Protein AF-A0A954K5W9-F1 (afdb_monomer)

pLDDT: mean 75.28, std 20.81, range [26.72, 97.62]

Secondary structure (DSSP, 8-state):
--------SS---S-HHHHHHHHHHHTT-EEEEEEETTTEEEEEEE--------------S--TTTT-EEEEE-S-HHHHHHHHHHHHHTT-EEEEESSHHHHHHHHHHHHHTT---SEEEEES--SSS-HHHHHHHTTT-SSEEEEEE-SS--PPPHHHHHHHT--EEEESS--HHHHHHHHHHHHS---S-TT--SSS--------------EEEEE-S-HHHHHHHHHHHHHTT-EEEEESSHHHHHHHHHHS--SEEEEES--SSS-HHHHHHHHHHHHHTT-SSSPPPEEEEES--STTHHHHHHHTT-SEEEESSPPHHHHHHHHHHHHHHHHHHHHHTT--S-------PPPPPPSS-HHHHHHHTTT-HHHHHTTT-

Structure (mmCIF, N/CA/C/O backbone):
data_AF-A0A954K5W9-F1
#
_entry.id   AF-A0A954K5W9-F1
#
loop_
_atom_site.group_PDB
_atom_site.id
_atom_site.type_symbol
_atom_site.label_atom_id
_atom_site.label_alt_id
_atom_site.label_comp_id
_atom_site.label_asym_id
_atom_site.label_entity_id
_atom_site.label_seq_id
_atom_site.pdbx_PDB_ins_code
_atom_site.Cartn_x
_atom_site.Cartn_y
_atom_site.Cartn_z
_atom_site.occupancy
_atom_site.B_iso_or_equiv
_atom_site.auth_seq_id
_atom_site.auth_comp_id
_atom_site.auth_asym_id
_atom_site.auth_atom_id
_atom_site.pdbx_PDB_model_num
ATOM 1 N N . GLN A 1 1 ? -11.484 30.711 -14.042 1.00 49.06 1 GLN A N 1
ATOM 2 C CA . GLN A 1 1 ? -10.069 31.020 -14.328 1.00 49.06 1 GLN A CA 1
ATOM 3 C C . GLN A 1 1 ? -9.985 32.459 -14.822 1.00 49.06 1 GLN A C 1
ATOM 5 O O . GLN A 1 1 ? -10.027 32.711 -16.013 1.00 49.06 1 GLN A O 1
ATOM 10 N N . VAL A 1 2 ? -9.985 33.408 -13.886 1.00 33.69 2 VAL A N 1
ATOM 11 C CA . VAL A 1 2 ? -9.772 34.838 -14.147 1.00 33.69 2 VAL A CA 1
ATOM 12 C C . VAL A 1 2 ? -8.952 35.342 -12.969 1.00 33.69 2 VAL A C 1
ATOM 14 O O . VAL A 1 2 ? -9.517 35.719 -11.952 1.00 33.69 2 VAL A O 1
ATOM 17 N N . ASP A 1 3 ? -7.637 35.179 -13.062 1.00 34.56 3 ASP A N 1
ATOM 18 C CA . ASP A 1 3 ? -6.656 36.188 -12.662 1.00 34.56 3 ASP A CA 1
ATOM 19 C C . ASP A 1 3 ? -5.269 35.716 -13.131 1.00 34.56 3 ASP A C 1
ATOM 21 O O . ASP A 1 3 ? -4.859 34.589 -12.851 1.00 34.56 3 ASP A O 1
ATOM 25 N N . ALA A 1 4 ? -4.579 36.558 -13.896 1.00 38.09 4 ALA A N 1
ATOM 26 C CA . ALA A 1 4 ? -3.251 36.303 -14.454 1.00 38.09 4 ALA A CA 1
ATOM 27 C C . ALA A 1 4 ? -2.161 36.932 -13.570 1.00 38.09 4 ALA A C 1
ATOM 29 O O . ALA A 1 4 ? -1.162 37.451 -14.066 1.00 38.09 4 ALA A O 1
ATOM 30 N N . SER A 1 5 ? -2.363 36.923 -12.250 1.00 35.38 5 SER A N 1
ATOM 31 C CA . SER A 1 5 ? -1.393 37.437 -11.291 1.00 35.38 5 SER A CA 1
ATOM 32 C C . SER A 1 5 ? -0.454 36.309 -10.844 1.00 35.38 5 SER A C 1
ATOM 34 O O . SER A 1 5 ? -0.789 35.389 -10.098 1.00 35.38 5 SER A O 1
ATOM 36 N N . THR A 1 6 ? 0.766 36.372 -11.367 1.00 35.94 6 THR A N 1
ATOM 37 C CA . THR A 1 6 ? 1.908 35.491 -11.104 1.00 35.94 6 THR A CA 1
ATOM 38 C C . THR A 1 6 ? 2.347 35.539 -9.634 1.00 35.94 6 THR A C 1
ATOM 40 O O . THR A 1 6 ? 3.316 36.211 -9.289 1.00 35.94 6 THR A O 1
ATOM 43 N N . THR A 1 7 ? 1.644 34.826 -8.752 1.00 32.25 7 THR A N 1
ATOM 44 C CA . THR A 1 7 ? 1.985 34.709 -7.318 1.00 32.25 7 THR A CA 1
ATOM 45 C C . THR A 1 7 ? 2.027 33.255 -6.831 1.00 32.25 7 THR A C 1
ATOM 47 O O . THR A 1 7 ? 1.476 32.913 -5.788 1.00 32.25 7 THR A O 1
ATOM 50 N N . ARG A 1 8 ? 2.706 32.355 -7.561 1.00 43.06 8 ARG A N 1
ATOM 51 C CA . ARG A 1 8 ? 3.013 31.000 -7.058 1.00 43.06 8 ARG A CA 1
ATOM 52 C C . ARG A 1 8 ? 4.470 30.616 -7.301 1.00 43.06 8 ARG A C 1
ATOM 54 O O . ARG A 1 8 ? 4.958 30.711 -8.419 1.00 43.06 8 ARG A O 1
ATOM 61 N N . HIS A 1 9 ? 5.124 30.129 -6.245 1.00 36.75 9 HIS A N 1
ATOM 62 C CA . HIS A 1 9 ? 6.523 29.678 -6.227 1.00 36.75 9 HIS A CA 1
ATOM 63 C C . HIS A 1 9 ? 6.799 28.384 -7.022 1.00 36.75 9 HIS A C 1
ATOM 65 O O . HIS A 1 9 ? 7.957 28.034 -7.210 1.00 36.75 9 HIS A O 1
ATOM 71 N N . TYR A 1 10 ? 5.763 27.723 -7.547 1.00 41.88 10 TYR A N 1
ATOM 72 C CA . TYR A 1 10 ? 5.862 26.641 -8.530 1.00 41.88 10 TYR A CA 1
ATOM 73 C C . TYR A 1 10 ? 4.812 26.897 -9.617 1.00 41.88 10 TYR A C 1
ATOM 75 O O . TYR A 1 10 ? 3.623 26.620 -9.442 1.00 41.88 10 TYR A O 1
ATOM 83 N N . GLY A 1 11 ? 5.229 27.532 -10.712 1.00 41.12 11 GLY A N 1
ATOM 84 C CA . GLY A 1 11 ? 4.366 27.845 -11.848 1.00 41.12 11 GLY A CA 1
ATOM 85 C C . GLY A 1 11 ? 4.037 26.587 -12.645 1.00 41.12 11 GLY A C 1
ATOM 86 O O . GLY A 1 11 ? 4.776 26.218 -13.550 1.00 41.12 11 GLY A O 1
ATOM 87 N N . GLY A 1 12 ? 2.935 25.916 -12.310 1.00 53.12 12 GLY A N 1
ATOM 88 C CA . GLY A 1 12 ? 2.374 24.873 -13.167 1.00 53.12 12 GLY A CA 1
ATOM 89 C C . GLY A 1 12 ? 1.914 25.474 -14.497 1.00 53.12 12 GLY A C 1
ATOM 90 O O . GLY A 1 12 ? 1.385 26.582 -14.529 1.00 53.12 12 GLY A O 1
ATOM 91 N N . THR A 1 13 ? 2.070 24.736 -15.594 1.00 60.59 13 THR A N 1
ATOM 92 C CA . THR A 1 13 ? 1.753 25.178 -16.968 1.00 60.59 13 THR A CA 1
ATOM 93 C C . THR A 1 13 ? 0.277 25.527 -17.202 1.00 60.59 13 THR A C 1
ATOM 95 O O . THR A 1 13 ? -0.091 25.944 -18.294 1.00 60.59 13 THR A O 1
ATOM 98 N N . GLY A 1 14 ? -0.601 25.324 -16.211 1.00 62.50 14 GLY A N 1
ATOM 99 C CA . GLY A 1 14 ? -2.048 25.511 -16.346 1.00 62.50 14 GLY A CA 1
ATOM 100 C C . GLY A 1 14 ? -2.715 24.496 -17.281 1.00 62.50 14 GLY A C 1
ATOM 101 O O . GLY A 1 14 ? -3.927 24.542 -17.458 1.00 62.50 14 GLY A O 1
ATOM 102 N N . LEU A 1 15 ? -1.944 23.559 -17.845 1.00 74.06 15 LEU A N 1
ATOM 103 C CA . LEU A 1 15 ? -2.415 22.594 -18.835 1.00 74.06 15 LEU A CA 1
ATOM 104 C C . LEU A 1 15 ? -3.174 21.417 -18.217 1.00 74.06 15 LEU A C 1
ATOM 106 O O . LEU A 1 15 ? -3.891 20.736 -18.934 1.00 74.06 15 LEU A O 1
ATOM 110 N N . GLY A 1 16 ? -3.057 21.169 -16.908 1.00 77.50 16 GLY A N 1
ATOM 111 C CA . GLY A 1 16 ? -3.627 19.973 -16.271 1.00 77.50 16 GLY A CA 1
ATOM 112 C C . GLY A 1 16 ? -5.137 19.810 -16.479 1.00 77.50 16 GLY A C 1
ATOM 113 O O . GLY A 1 16 ? -5.597 18.716 -16.796 1.00 77.50 16 GLY A O 1
ATOM 114 N N . LEU A 1 1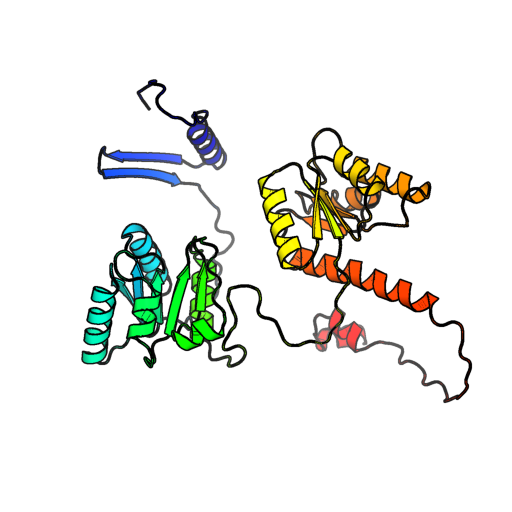7 ? -5.906 20.900 -16.378 1.00 82.06 17 LEU A N 1
ATOM 115 C CA . LEU A 1 17 ? -7.352 20.864 -16.632 1.00 82.06 17 LEU A CA 1
ATOM 116 C C . LEU A 1 17 ? -7.675 20.674 -18.116 1.00 82.06 17 LEU A C 1
ATOM 118 O O . LEU A 1 17 ? -8.600 19.940 -18.435 1.00 82.06 17 LEU A O 1
ATOM 122 N N . VAL A 1 18 ? -6.881 21.267 -19.012 1.00 81.94 18 VAL A N 1
ATOM 123 C CA . VAL A 1 18 ? -7.043 21.104 -20.466 1.00 81.94 18 VAL A CA 1
ATOM 124 C C . VAL A 1 18 ? -6.732 19.666 -20.889 1.00 81.94 18 VAL A C 1
ATOM 126 O O . VAL A 1 18 ? -7.462 19.083 -21.680 1.00 81.94 18 VAL A O 1
ATOM 129 N N . ILE A 1 19 ? -5.684 19.059 -20.325 1.00 83.75 19 ILE A N 1
ATOM 130 C CA . ILE A 1 19 ? -5.342 17.649 -20.557 1.00 83.75 19 ILE A CA 1
ATOM 131 C C . ILE A 1 19 ? -6.455 16.743 -20.024 1.00 83.75 19 ILE A C 1
ATOM 133 O O . ILE A 1 19 ? -6.898 15.847 -20.735 1.00 83.75 19 ILE A O 1
ATOM 137 N N . SER A 1 20 ? -6.936 16.999 -18.803 1.00 88.88 20 SER A N 1
ATOM 138 C CA . SER A 1 20 ? -8.024 16.219 -18.199 1.00 88.88 20 SER A CA 1
ATOM 139 C C . SER A 1 20 ? -9.307 16.315 -19.028 1.00 88.88 20 SER A C 1
ATOM 141 O O . SER A 1 20 ? -9.942 15.297 -19.281 1.00 88.88 20 SER A O 1
ATOM 143 N N . GLN A 1 21 ? -9.645 17.512 -19.514 1.00 87.88 21 GLN A N 1
ATOM 144 C CA . GLN A 1 21 ? -10.775 17.725 -20.413 1.00 87.88 21 GLN A CA 1
ATOM 145 C C . GLN A 1 21 ? -10.618 16.945 -21.718 1.00 87.88 21 GLN A C 1
ATOM 147 O O . GLN A 1 21 ? -11.513 16.184 -22.068 1.00 87.88 21 GLN A O 1
ATOM 152 N N . ASN A 1 22 ? -9.467 17.056 -22.386 1.00 85.94 22 ASN A N 1
ATOM 153 C CA . ASN A 1 22 ? -9.210 16.324 -23.625 1.00 85.94 22 ASN A CA 1
ATOM 154 C C . ASN A 1 22 ? -9.339 14.806 -23.434 1.00 85.94 22 ASN A C 1
ATOM 156 O O . ASN A 1 22 ? -9.905 14.131 -24.286 1.00 85.94 22 ASN A O 1
ATOM 160 N N . LEU A 1 23 ? -8.827 14.255 -22.328 1.00 92.06 23 LEU A N 1
ATOM 161 C CA . LEU A 1 23 ? -8.937 12.823 -22.035 1.00 92.06 23 LEU A CA 1
ATOM 162 C C . LEU A 1 23 ? -10.391 12.395 -21.825 1.00 92.06 23 LEU A C 1
ATOM 164 O O . LEU A 1 23 ? -10.824 11.406 -22.409 1.00 92.06 23 LEU A O 1
ATOM 168 N N . VAL A 1 24 ? -11.148 13.147 -21.025 1.00 94.88 24 VAL A N 1
ATOM 169 C CA . VAL A 1 24 ? -12.563 12.858 -20.765 1.00 94.88 24 VAL A CA 1
ATOM 170 C C . VAL A 1 24 ? -13.380 12.931 -22.058 1.00 94.88 24 VAL A C 1
ATOM 172 O O . VAL A 1 24 ? -14.154 12.017 -22.336 1.00 94.88 24 VAL A O 1
ATOM 175 N N . GLU A 1 25 ? -13.157 13.950 -22.890 1.00 91.12 25 GLU A N 1
ATOM 176 C CA . GLU A 1 25 ? -13.828 14.109 -24.187 1.00 91.12 25 GLU A CA 1
ATOM 177 C C . GLU A 1 25 ? -13.452 12.993 -25.177 1.00 91.12 25 GLU A C 1
ATOM 179 O O . GLU A 1 25 ? -14.325 12.457 -25.859 1.00 91.12 25 GLU A O 1
ATOM 184 N N . LEU A 1 26 ? -12.179 12.572 -25.220 1.00 93.56 26 LEU A N 1
ATOM 185 C CA . LEU A 1 26 ? -11.732 11.424 -26.025 1.00 93.56 26 LEU A CA 1
ATOM 186 C C . LEU A 1 26 ? -12.401 10.113 -25.597 1.00 93.56 26 LEU A C 1
ATOM 188 O O . LEU A 1 26 ? -12.636 9.240 -26.431 1.00 93.56 26 LEU A O 1
ATOM 192 N N . MET A 1 27 ? -12.722 9.980 -24.310 1.00 93.56 27 MET A N 1
ATOM 193 C CA . MET A 1 27 ? -13.467 8.846 -23.763 1.00 93.56 27 MET A CA 1
ATOM 194 C C . MET A 1 27 ? -14.993 9.009 -23.911 1.00 93.56 27 MET A C 1
ATOM 196 O O . MET A 1 27 ? -15.747 8.179 -23.410 1.00 93.56 27 MET A O 1
ATOM 200 N N . GLY A 1 28 ? -15.463 10.050 -24.611 1.00 92.94 28 GLY A N 1
ATOM 201 C CA . GLY A 1 28 ? -16.886 10.317 -24.849 1.00 92.94 28 GLY A CA 1
ATOM 202 C C . GLY A 1 28 ? -17.637 10.835 -23.621 1.00 92.94 28 GLY A C 1
ATOM 203 O O . GLY A 1 28 ? -18.856 10.684 -23.542 1.00 92.94 28 GLY A O 1
ATOM 204 N N . GLY A 1 29 ? -16.911 11.379 -22.646 1.00 94.75 29 GLY A N 1
ATOM 205 C CA . GLY A 1 29 ? -17.429 11.877 -21.382 1.00 94.75 29 GLY A CA 1
ATOM 206 C C . GLY A 1 29 ? -17.563 13.400 -21.294 1.00 94.75 29 GLY A C 1
ATOM 207 O O . GLY A 1 29 ? -17.251 14.123 -22.237 1.00 94.75 29 GLY A O 1
ATOM 208 N N . ASN A 1 30 ? -17.978 13.887 -20.122 1.00 94.12 30 ASN A N 1
ATOM 209 C CA . ASN A 1 30 ? -18.073 15.307 -19.766 1.00 94.12 30 ASN A CA 1
ATOM 210 C C . ASN A 1 30 ? -17.284 15.597 -18.485 1.00 94.12 30 ASN A C 1
ATOM 212 O O . ASN A 1 30 ? -17.221 14.749 -17.603 1.00 94.12 30 ASN A O 1
ATOM 216 N N . ILE A 1 31 ? -16.713 16.794 -18.350 1.00 95.06 31 ILE A N 1
ATOM 217 C CA . ILE A 1 31 ? -15.979 17.248 -17.157 1.00 95.06 31 ILE A CA 1
ATOM 218 C C . ILE A 1 31 ? -16.517 18.607 -16.694 1.00 95.06 31 ILE A C 1
ATOM 220 O O . ILE A 1 31 ? -16.912 19.434 -17.518 1.00 95.06 31 ILE A O 1
ATOM 224 N N . GLY A 1 32 ? -16.512 18.871 -15.388 1.00 92.69 32 GLY A N 1
ATOM 225 C CA . GLY A 1 32 ? -17.004 20.121 -14.821 1.00 92.69 32 GLY A CA 1
ATOM 226 C C . GLY A 1 32 ? -16.414 20.466 -13.456 1.00 92.69 32 GLY A C 1
ATOM 227 O O . GLY A 1 32 ? -15.622 19.725 -12.870 1.00 92.69 32 GLY A O 1
ATOM 228 N N . ILE A 1 33 ? -16.788 21.647 -12.961 1.00 93.06 33 ILE A N 1
ATOM 229 C CA . ILE A 1 33 ? -16.405 22.149 -11.642 1.00 93.06 33 ILE A CA 1
ATOM 230 C C . ILE A 1 33 ? -17.593 22.848 -10.984 1.00 93.06 33 ILE A C 1
ATOM 232 O O . ILE A 1 33 ? -18.238 23.708 -11.582 1.00 93.06 33 ILE A O 1
ATOM 236 N N . GLU A 1 34 ? -17.821 22.535 -9.718 1.00 91.00 34 GLU A N 1
ATOM 237 C CA . GLU A 1 34 ? -18.707 23.267 -8.823 1.00 91.00 34 GLU A CA 1
ATOM 238 C C . GLU A 1 34 ? -17.855 23.888 -7.721 1.00 91.00 34 GLU A C 1
ATOM 240 O O . GLU A 1 34 ? -17.138 23.192 -7.010 1.00 91.00 34 GLU A O 1
ATOM 245 N N . SER A 1 35 ? -17.851 25.214 -7.595 1.00 91.00 35 SER A N 1
ATOM 246 C CA . SER A 1 35 ? -16.959 25.888 -6.650 1.00 91.00 35 SER A CA 1
ATOM 247 C C . SER A 1 35 ? -17.633 27.080 -5.998 1.00 91.00 35 SER A C 1
ATOM 249 O O . SER A 1 35 ? -18.142 27.968 -6.679 1.00 91.00 35 SER A O 1
ATOM 251 N N . GLN A 1 36 ? -17.524 27.158 -4.673 1.00 92.12 36 GLN A N 1
ATOM 252 C CA . GLN A 1 36 ? -17.970 28.298 -3.882 1.00 92.12 36 GLN A CA 1
ATOM 253 C C . GLN A 1 36 ? -16.799 28.828 -3.050 1.00 92.12 36 GLN A C 1
ATOM 255 O O . GLN A 1 36 ? -16.170 28.105 -2.274 1.00 92.12 36 GLN A O 1
ATOM 260 N N . LYS A 1 37 ? -16.486 30.118 -3.222 1.00 87.44 37 LYS A N 1
ATOM 261 C CA . LYS A 1 37 ? -15.356 30.766 -2.543 1.00 87.44 37 LYS A CA 1
ATOM 262 C C . LYS A 1 37 ? -15.511 30.649 -1.024 1.00 87.44 37 LYS A C 1
ATOM 264 O O . LYS A 1 37 ? -16.527 31.065 -0.479 1.00 87.44 37 LYS A O 1
ATOM 269 N N . GLY A 1 38 ? -14.481 30.126 -0.361 1.00 85.12 38 GLY A N 1
ATOM 270 C CA . GLY A 1 38 ? -14.461 29.941 1.093 1.00 85.12 38 GLY A CA 1
ATOM 271 C C . GLY A 1 38 ? -15.159 28.673 1.599 1.00 85.12 38 GLY A C 1
ATOM 272 O O . GLY A 1 38 ? -15.093 28.423 2.795 1.00 85.12 38 GLY A O 1
ATOM 273 N N . VAL A 1 39 ? -15.781 27.875 0.721 1.00 89.44 39 VAL A N 1
ATOM 274 C CA . VAL A 1 39 ? -16.388 26.575 1.068 1.00 89.44 39 VAL A CA 1
ATOM 275 C C . VAL A 1 39 ? -15.564 25.430 0.478 1.00 89.44 39 VAL A C 1
ATOM 277 O O . VAL A 1 39 ? -15.159 24.527 1.201 1.00 89.44 39 VAL A O 1
ATOM 280 N N . GLY A 1 40 ? -15.261 25.493 -0.822 1.00 83.75 40 GLY A N 1
ATOM 281 C CA . GLY A 1 40 ? -14.490 24.465 -1.523 1.00 83.75 40 GLY A CA 1
ATOM 282 C C . GLY A 1 40 ? -14.775 24.416 -3.025 1.00 83.75 40 GLY A C 1
ATOM 283 O O . GLY A 1 40 ? -15.532 25.235 -3.558 1.00 83.75 40 GLY A O 1
ATOM 284 N N . SER A 1 41 ? -14.150 23.450 -3.699 1.00 86.75 41 SER A N 1
ATOM 285 C CA . SER A 1 41 ? -14.324 23.175 -5.127 1.00 86.75 41 SER A CA 1
ATOM 286 C C . SER A 1 41 ? -14.434 21.664 -5.341 1.00 86.75 41 SER A C 1
ATOM 288 O O . SER A 1 41 ? -13.541 20.927 -4.930 1.00 86.75 41 SER A O 1
ATOM 290 N N . THR A 1 42 ? -15.490 21.222 -6.014 1.00 86.56 42 THR A N 1
ATOM 291 C CA . THR A 1 42 ? -15.690 19.849 -6.481 1.00 86.56 42 THR A CA 1
ATOM 292 C C . THR A 1 42 ? -15.439 19.817 -7.981 1.00 86.56 42 THR A C 1
ATOM 294 O O . THR A 1 42 ? -16.116 20.502 -8.743 1.00 86.56 42 THR A O 1
ATOM 297 N N . PHE A 1 43 ? -14.460 19.028 -8.410 1.00 91.19 43 PHE A N 1
ATOM 298 C CA . PHE A 1 43 ? -14.224 18.724 -9.820 1.00 91.19 43 PHE A CA 1
ATOM 299 C C . PHE A 1 43 ? -14.815 17.350 -10.108 1.00 91.19 43 PHE A C 1
ATOM 301 O O . PHE A 1 43 ? -14.594 16.420 -9.334 1.00 91.19 43 PHE A O 1
ATOM 308 N N . TRP A 1 44 ? -15.551 17.217 -11.202 1.00 93.31 44 TRP A N 1
ATOM 309 C CA . TRP A 1 44 ? -16.231 15.975 -11.553 1.00 93.31 44 TRP A CA 1
ATOM 310 C C . TRP A 1 44 ? -16.054 15.675 -13.033 1.00 93.31 44 TRP A C 1
ATOM 312 O O . TRP A 1 44 ? -15.873 16.583 -13.841 1.00 93.31 44 TRP A O 1
ATOM 322 N N . PHE A 1 45 ? -16.116 14.398 -13.389 1.00 94.94 45 PHE A N 1
ATOM 323 C CA . PHE A 1 45 ? -16.239 13.966 -14.770 1.00 94.94 45 PHE A CA 1
ATOM 324 C C . PHE A 1 45 ? -17.146 12.740 -14.850 1.00 94.94 45 PHE A C 1
ATOM 326 O O . PHE A 1 45 ? -17.274 11.982 -13.891 1.00 94.94 45 PHE A O 1
ATOM 333 N N . GLU A 1 46 ? -17.751 12.537 -16.009 1.00 93.38 46 GLU A N 1
ATOM 334 C CA . GLU A 1 46 ? -18.626 11.417 -16.326 1.00 93.38 46 GLU A CA 1
ATOM 335 C C . GLU A 1 46 ? -18.137 10.797 -17.625 1.00 93.38 46 GLU A C 1
ATOM 337 O O . GLU A 1 46 ? -17.985 11.512 -18.608 1.00 93.38 46 GLU A O 1
ATOM 342 N N . ILE A 1 47 ? -17.879 9.490 -17.652 1.00 95.56 47 ILE A N 1
ATOM 343 C CA . ILE A 1 47 ? -17.405 8.784 -18.849 1.00 95.56 47 ILE A CA 1
ATOM 344 C C . ILE A 1 47 ? -18.281 7.546 -19.077 1.00 95.56 47 ILE A C 1
ATOM 346 O O . ILE A 1 47 ? -18.492 6.776 -18.133 1.00 95.56 47 ILE A O 1
ATOM 350 N N . PRO A 1 48 ? -18.783 7.314 -20.304 1.00 92.06 48 PRO A N 1
ATOM 351 C CA . PRO A 1 48 ? -19.550 6.118 -20.619 1.00 92.06 48 PRO A CA 1
ATOM 352 C C . PRO A 1 48 ? -18.642 4.882 -20.692 1.00 92.06 48 PRO A C 1
ATOM 354 O O . PRO A 1 48 ? -17.739 4.801 -21.522 1.00 92.06 48 PRO A O 1
ATOM 357 N N . PHE A 1 49 ? -18.927 3.870 -19.871 1.00 86.00 49 PHE A N 1
ATOM 358 C CA . PHE A 1 49 ? -18.283 2.556 -19.952 1.00 86.00 49 PHE A CA 1
ATOM 359 C C . PHE A 1 49 ? -19.300 1.462 -20.276 1.00 86.00 49 PHE A C 1
ATOM 361 O O . PHE A 1 49 ? -20.427 1.467 -19.783 1.00 86.00 49 PHE A O 1
ATOM 368 N N . THR A 1 50 ? -18.886 0.484 -21.087 1.00 87.25 50 THR A N 1
ATOM 369 C CA . THR A 1 50 ? -19.655 -0.754 -21.270 1.00 87.25 50 THR A CA 1
ATOM 370 C C . THR A 1 50 ? -19.329 -1.703 -20.125 1.00 87.25 50 THR A C 1
ATOM 372 O O . THR A 1 50 ? -18.173 -2.078 -19.941 1.00 87.25 50 THR A O 1
ATOM 375 N N . VAL A 1 51 ? -20.342 -2.110 -19.362 1.00 79.75 51 VAL A N 1
ATOM 376 C CA . VAL A 1 51 ? -20.178 -3.105 -18.296 1.00 79.75 51 VAL A CA 1
ATOM 377 C C . VAL A 1 51 ? -19.971 -4.477 -18.942 1.00 79.75 51 VAL A C 1
ATOM 379 O O . VAL A 1 51 ? -20.907 -5.064 -19.486 1.00 79.75 51 VAL A O 1
ATOM 382 N N . ILE A 1 52 ? -18.740 -4.991 -18.915 1.00 68.88 52 ILE A N 1
ATOM 383 C CA . ILE A 1 52 ? -18.416 -6.324 -19.440 1.00 68.88 52 ILE A CA 1
ATOM 384 C C . ILE A 1 52 ? -18.811 -7.348 -18.380 1.00 68.88 52 ILE A C 1
ATOM 386 O O . ILE A 1 52 ? -18.005 -7.690 -17.524 1.00 68.88 52 ILE A O 1
ATOM 390 N N . SER A 1 53 ? -20.064 -7.809 -18.457 1.00 56.28 53 SER A N 1
ATOM 391 C CA . SER A 1 53 ? -20.718 -8.657 -17.458 1.00 56.28 53 SER A CA 1
ATOM 392 C C . SER A 1 53 ? -20.809 -7.957 -16.101 1.00 56.28 53 SER A C 1
ATOM 394 O O . SER A 1 53 ? -19.811 -7.549 -15.512 1.00 56.28 53 SER A O 1
ATOM 396 N N . ALA A 1 54 ? -22.011 -7.882 -15.524 1.00 48.28 54 ALA A N 1
ATOM 397 C CA . ALA A 1 54 ? -22.062 -7.884 -14.071 1.00 48.28 54 ALA A CA 1
ATOM 398 C C . ALA A 1 54 ? -21.219 -9.093 -13.673 1.00 48.28 54 ALA A C 1
ATOM 400 O O . ALA A 1 54 ? -21.509 -10.206 -14.125 1.00 48.28 54 ALA A O 1
ATOM 401 N N . SER A 1 55 ? -20.132 -8.895 -12.934 1.00 38.12 55 SER A N 1
ATOM 402 C CA . SER A 1 55 ? -19.619 -10.019 -12.187 1.00 38.12 55 SER A CA 1
ATOM 403 C C . SER A 1 55 ? -20.780 -10.377 -11.275 1.00 38.12 55 SER A C 1
ATOM 405 O O . SER A 1 55 ? -20.978 -9.782 -10.220 1.00 38.12 55 SER A O 1
ATOM 407 N N . THR A 1 56 ? -21.593 -11.341 -11.695 1.00 42.00 56 THR A N 1
ATOM 408 C CA . THR A 1 56 ? -22.123 -12.309 -10.767 1.00 42.00 56 THR A CA 1
ATOM 409 C C . THR A 1 56 ? -20.890 -13.005 -10.201 1.00 42.00 56 THR A C 1
ATOM 411 O O . THR A 1 56 ? -20.642 -14.178 -10.465 1.00 42.00 56 THR A O 1
ATOM 414 N N . VAL A 1 57 ? -20.143 -12.293 -9.347 1.00 37.44 57 VAL A N 1
ATOM 415 C CA . VAL A 1 57 ? -19.826 -12.858 -8.053 1.00 37.44 57 VAL A CA 1
ATOM 416 C C . VAL A 1 57 ? -21.208 -13.184 -7.521 1.00 37.44 57 VAL A C 1
ATOM 418 O O . VAL A 1 57 ? -21.920 -12.324 -7.009 1.00 37.44 57 VAL A O 1
ATOM 421 N N . ALA A 1 58 ? -21.687 -14.380 -7.847 1.00 35.06 58 ALA A N 1
ATOM 422 C CA . ALA A 1 58 ? -22.882 -14.924 -7.263 1.00 35.06 58 ALA A CA 1
ATOM 423 C C . ALA A 1 58 ? -22.534 -15.001 -5.789 1.00 35.06 58 ALA A C 1
ATOM 425 O O . ALA A 1 58 ? -21.910 -15.989 -5.448 1.00 35.06 58 ALA A O 1
ATOM 426 N N . LEU A 1 59 ? -22.790 -13.931 -5.013 1.00 39.22 59 LEU A N 1
ATOM 427 C CA . LEU A 1 59 ? -22.352 -13.730 -3.630 1.00 39.22 59 LEU A CA 1
ATOM 428 C C . LEU A 1 59 ? -22.304 -15.078 -2.916 1.00 39.22 59 LEU A C 1
ATOM 430 O O . LEU A 1 59 ? -23.357 -15.550 -2.477 1.00 39.22 59 LEU A O 1
ATOM 434 N N . PRO A 1 60 ? -21.140 -15.735 -2.799 1.00 37.16 60 PRO A N 1
ATOM 435 C CA . PRO A 1 60 ? -21.056 -16.864 -1.924 1.00 37.16 60 PRO A CA 1
ATOM 436 C C . PRO A 1 60 ? -20.431 -16.312 -0.656 1.00 37.16 60 PRO A C 1
ATOM 438 O O . PRO A 1 60 ? -19.295 -15.848 -0.668 1.00 37.16 60 PRO A O 1
ATOM 441 N N . ILE A 1 61 ? -21.175 -16.452 0.440 1.00 44.25 61 ILE A N 1
ATOM 442 C CA . ILE A 1 61 ? -20.677 -16.348 1.812 1.00 44.25 61 ILE A CA 1
ATOM 443 C C . ILE A 1 61 ? -20.670 -14.896 2.309 1.00 44.25 61 ILE A C 1
ATOM 445 O O . ILE A 1 61 ? -20.132 -13.990 1.682 1.00 44.25 61 ILE A O 1
ATOM 449 N N . ALA A 1 62 ? -21.329 -14.670 3.446 1.00 55.22 62 ALA A N 1
ATOM 450 C CA . ALA A 1 62 ? -21.265 -13.412 4.172 1.00 55.22 62 ALA A CA 1
ATOM 451 C C . ALA A 1 62 ? -19.803 -12.950 4.267 1.00 55.22 62 ALA A C 1
ATOM 453 O O . ALA A 1 62 ? -18.950 -13.726 4.701 1.00 55.22 62 ALA A O 1
ATOM 454 N N . SER A 1 63 ? -19.521 -11.712 3.844 1.00 65.31 63 SER A N 1
ATOM 455 C CA . SER A 1 63 ? -18.216 -11.084 4.074 1.00 65.31 63 SER A CA 1
ATOM 456 C C . SER A 1 63 ? -17.847 -11.311 5.547 1.00 65.31 63 SER A C 1
ATOM 458 O O . SER A 1 63 ? -18.694 -11.033 6.402 1.00 65.31 63 SER A O 1
ATOM 460 N N . PRO A 1 64 ? -16.648 -11.827 5.880 1.00 72.56 64 PRO A N 1
ATOM 461 C CA . PRO A 1 64 ? -16.301 -12.212 7.254 1.00 72.56 64 PRO A CA 1
ATOM 462 C C . PRO A 1 64 ? -16.373 -11.036 8.237 1.00 72.56 64 PRO A C 1
ATOM 464 O O . PRO A 1 64 ? -16.422 -11.231 9.449 1.00 72.56 64 PRO A O 1
ATOM 467 N N . ILE A 1 65 ? -16.400 -9.816 7.699 1.00 84.06 65 ILE A N 1
ATOM 468 C CA . ILE A 1 65 ? -16.461 -8.562 8.439 1.00 84.06 65 ILE A CA 1
ATOM 469 C C . ILE A 1 65 ? -17.877 -7.966 8.494 1.00 84.06 65 ILE A C 1
ATOM 471 O O . ILE A 1 65 ? -18.106 -7.040 9.256 1.00 84.06 65 ILE A O 1
ATOM 475 N N . ALA A 1 66 ? -18.850 -8.467 7.725 1.00 84.94 66 ALA A N 1
ATOM 476 C CA . ALA A 1 66 ? -20.193 -7.883 7.703 1.00 84.94 66 ALA A CA 1
ATOM 477 C C . ALA A 1 66 ? -20.849 -7.917 9.097 1.00 84.94 66 ALA A C 1
ATOM 479 O O . ALA A 1 66 ? -20.833 -8.936 9.788 1.00 84.94 66 ALA A O 1
ATOM 480 N N . GLY A 1 67 ?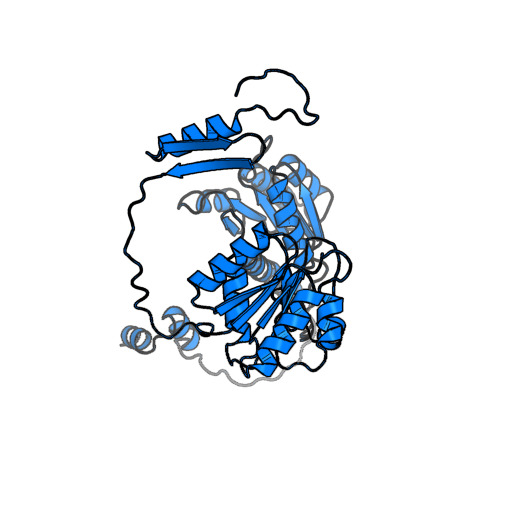 -21.446 -6.795 9.502 1.00 85.88 67 GLY A N 1
ATOM 481 C CA . GLY A 1 67 ? -22.095 -6.614 10.801 1.00 85.88 67 GLY A CA 1
ATOM 482 C C . GLY A 1 67 ? -21.144 -6.352 11.973 1.00 85.88 67 GLY A C 1
ATOM 483 O O . GLY A 1 67 ? -21.626 -6.138 13.085 1.00 85.88 67 GLY A O 1
ATOM 484 N N . LYS A 1 68 ? -19.823 -6.353 11.752 1.00 91.94 68 LYS A N 1
ATOM 485 C CA . LYS A 1 68 ? -18.837 -5.992 12.777 1.00 91.94 68 LYS A CA 1
ATOM 486 C C . LYS A 1 68 ? -18.872 -4.495 13.073 1.00 91.94 68 LYS A C 1
ATOM 488 O O . LYS A 1 68 ? -19.148 -3.686 12.184 1.00 91.94 68 LYS A O 1
ATOM 493 N N . ARG A 1 69 ? -18.596 -4.133 14.328 1.00 95.25 69 ARG A N 1
ATOM 494 C CA . ARG A 1 69 ? -18.544 -2.741 14.781 1.00 95.25 69 ARG A CA 1
ATOM 495 C C . ARG A 1 69 ? -17.119 -2.207 14.728 1.00 95.25 69 ARG A C 1
ATOM 497 O O . ARG A 1 69 ? -16.212 -2.820 15.286 1.00 95.25 69 ARG A O 1
ATOM 504 N N . VAL A 1 70 ? -16.928 -1.048 14.107 1.00 96.19 70 VAL A N 1
ATOM 505 C CA . VAL A 1 70 ? -15.614 -0.411 13.948 1.00 96.19 70 VAL A CA 1
ATOM 506 C C . VAL A 1 70 ? -15.623 0.979 14.569 1.00 96.19 70 VAL A C 1
ATOM 508 O O . VAL A 1 70 ? -16.471 1.806 14.238 1.00 96.19 70 VAL A O 1
ATOM 511 N N . LEU A 1 71 ? -14.660 1.258 15.441 1.00 97.62 71 LEU A N 1
ATOM 512 C CA . LEU A 1 71 ? -14.385 2.612 15.915 1.00 97.62 71 LEU A CA 1
ATOM 513 C C . LEU A 1 71 ? -13.263 3.219 15.075 1.00 97.62 71 LEU A C 1
ATOM 515 O O . LEU A 1 71 ? -12.193 2.632 14.971 1.00 97.62 71 LEU A O 1
ATOM 519 N N . ILE A 1 72 ? -13.494 4.386 14.481 1.00 97.25 72 ILE A N 1
ATOM 520 C CA . ILE A 1 72 ? -12.510 5.123 13.683 1.00 97.25 72 ILE A CA 1
ATOM 521 C C . ILE A 1 72 ? -12.090 6.360 14.473 1.00 97.25 72 ILE A C 1
ATOM 523 O O . ILE A 1 72 ? -12.930 7.210 14.755 1.00 97.25 72 ILE A O 1
ATOM 527 N N . VAL A 1 73 ? -10.803 6.487 14.781 1.00 96.44 73 VAL A N 1
ATOM 528 C CA . VAL A 1 73 ? -10.238 7.622 15.522 1.00 96.44 73 VAL A CA 1
ATOM 529 C C . VAL A 1 73 ? -9.312 8.394 14.586 1.00 96.44 73 VAL A C 1
ATOM 531 O O . VAL A 1 73 ? -8.221 7.935 14.273 1.00 96.44 73 VAL A O 1
ATOM 534 N N . GLU A 1 74 ? -9.772 9.530 14.066 1.00 93.56 74 GLU A N 1
ATOM 535 C CA . GLU A 1 74 ? -9.039 10.342 13.082 1.00 93.56 74 GLU A CA 1
ATOM 536 C C . GLU A 1 74 ? -9.481 11.804 13.228 1.00 93.56 74 GLU A C 1
ATOM 538 O O . GLU A 1 74 ? -10.678 12.114 13.159 1.00 93.56 74 GLU A O 1
ATOM 543 N N . ASP A 1 75 ? -8.519 12.705 13.432 1.00 92.81 75 ASP A N 1
ATOM 544 C CA . ASP A 1 75 ? -8.759 14.128 13.695 1.00 92.81 75 ASP A CA 1
ATOM 545 C C . ASP A 1 75 ? -9.297 14.857 12.450 1.00 92.81 75 ASP A C 1
ATOM 547 O O . ASP A 1 75 ? -10.162 15.737 12.539 1.00 92.81 75 ASP A O 1
ATOM 551 N N . ASN A 1 76 ? -8.856 14.441 11.261 1.00 91.00 76 ASN A N 1
ATOM 552 C CA . ASN A 1 76 ? -9.293 15.017 10.003 1.00 91.00 76 ASN A CA 1
ATOM 553 C C . ASN A 1 76 ? -10.681 14.504 9.592 1.00 91.00 76 ASN A C 1
ATOM 555 O O . ASN A 1 76 ? -10.850 13.366 9.151 1.00 91.00 76 ASN A O 1
ATOM 559 N N . GLN A 1 77 ? -11.675 15.397 9.635 1.00 91.94 77 GLN A N 1
ATOM 560 C CA . GLN A 1 77 ? -13.059 15.084 9.271 1.00 91.94 77 GLN A CA 1
ATOM 561 C C . GLN A 1 77 ? -13.191 14.451 7.878 1.00 91.94 77 GLN A C 1
ATOM 563 O O . GLN A 1 77 ? -13.930 13.485 7.728 1.00 91.94 77 GLN A O 1
ATOM 568 N N . THR A 1 78 ? -12.472 14.952 6.870 1.00 87.69 78 THR A N 1
ATOM 569 C CA . THR A 1 78 ? -12.548 14.421 5.502 1.00 87.69 78 THR A CA 1
ATOM 570 C C . THR A 1 78 ? -12.019 12.991 5.430 1.00 87.69 78 THR A C 1
ATOM 572 O O . THR A 1 78 ? -12.673 12.131 4.843 1.00 87.69 78 THR A O 1
ATOM 575 N N . LYS A 1 79 ? -10.866 12.711 6.055 1.00 88.88 79 LYS A N 1
ATOM 576 C CA . LYS A 1 79 ? -10.301 11.351 6.102 1.00 88.88 79 LYS A CA 1
ATOM 577 C C . LYS A 1 79 ? -11.238 10.393 6.838 1.00 88.88 79 LYS A C 1
ATOM 579 O O . LYS A 1 79 ? -11.495 9.296 6.346 1.00 88.88 79 LYS A O 1
ATOM 584 N N . ARG A 1 80 ? -11.800 10.837 7.965 1.00 94.00 80 ARG A N 1
ATOM 585 C CA . ARG A 1 80 ? -12.773 10.072 8.749 1.00 94.00 80 ARG A CA 1
ATOM 586 C C . ARG A 1 80 ? -14.023 9.726 7.934 1.00 94.00 80 ARG A C 1
ATOM 588 O O . ARG A 1 80 ? -14.401 8.560 7.910 1.00 94.00 80 ARG A O 1
ATOM 595 N N . THR A 1 81 ? -14.605 10.688 7.211 1.00 91.31 81 THR A N 1
ATOM 596 C CA . THR A 1 81 ? -15.775 10.452 6.345 1.00 91.31 81 THR A CA 1
ATOM 597 C C . THR A 1 81 ? -15.476 9.429 5.248 1.00 91.31 81 THR A C 1
ATOM 599 O O . THR A 1 81 ? -16.258 8.503 5.062 1.00 91.31 81 THR A O 1
ATOM 602 N N . ILE A 1 82 ? -14.326 9.538 4.573 1.00 88.44 82 ILE A N 1
ATOM 603 C CA . ILE A 1 82 ? -13.921 8.592 3.516 1.00 88.44 82 ILE A CA 1
ATOM 604 C C . ILE A 1 82 ? -13.829 7.160 4.064 1.00 88.44 82 ILE A C 1
ATOM 606 O O . ILE A 1 82 ? -14.328 6.219 3.453 1.00 88.44 82 ILE A O 1
ATOM 610 N N . ILE A 1 83 ? -13.204 6.981 5.231 1.00 91.44 83 ILE A N 1
ATOM 611 C CA . ILE A 1 83 ? -13.091 5.658 5.856 1.00 91.44 83 ILE A CA 1
ATOM 612 C C . ILE A 1 83 ? -14.478 5.136 6.261 1.00 91.44 83 ILE A C 1
ATOM 614 O O . ILE A 1 83 ? -14.768 3.966 6.024 1.00 91.44 83 ILE A O 1
ATOM 618 N N . GLN A 1 84 ? -15.352 5.981 6.819 1.00 93.00 84 GLN A N 1
ATOM 619 C CA . GLN A 1 84 ? -16.729 5.605 7.167 1.00 93.00 84 GLN A CA 1
ATOM 620 C C . GLN A 1 84 ? -17.549 5.166 5.947 1.00 93.00 84 GLN A C 1
ATOM 622 O O . GLN A 1 84 ? -18.308 4.202 6.039 1.00 93.00 84 GLN A O 1
ATOM 627 N N . GLU A 1 85 ? -17.386 5.825 4.798 1.00 89.00 85 GLU A N 1
ATOM 628 C CA . GLU A 1 85 ? -18.020 5.411 3.540 1.00 89.00 85 GLU A CA 1
ATOM 629 C C . GLU A 1 85 ? -17.594 3.993 3.145 1.00 89.00 85 GLU A C 1
ATOM 631 O O . GLU A 1 85 ? -18.459 3.162 2.862 1.00 89.00 85 GLU A O 1
ATOM 636 N N . TYR A 1 86 ? -16.296 3.675 3.235 1.00 88.44 86 TYR A N 1
ATOM 637 C CA . TYR A 1 86 ? -15.804 2.318 2.974 1.00 88.44 86 TYR A CA 1
ATOM 638 C C . TYR A 1 86 ? -16.424 1.288 3.924 1.00 88.44 86 TYR A C 1
ATOM 640 O O . TYR A 1 86 ? -16.865 0.228 3.480 1.00 88.44 86 TYR A O 1
ATOM 648 N N . MET A 1 87 ? -16.507 1.603 5.223 1.00 91.38 87 MET A N 1
ATOM 649 C CA . MET A 1 87 ? -17.123 0.711 6.212 1.00 91.38 87 MET A CA 1
ATOM 650 C C . MET A 1 87 ? -18.594 0.433 5.881 1.00 91.38 87 MET A C 1
ATOM 652 O O . MET A 1 87 ? -19.020 -0.724 5.879 1.00 91.38 87 MET A O 1
ATOM 656 N N . ASN A 1 88 ? -19.354 1.473 5.534 1.00 87.56 88 ASN A N 1
ATOM 657 C CA . ASN A 1 88 ? -20.766 1.346 5.179 1.00 87.56 88 ASN A CA 1
ATOM 658 C C . ASN A 1 88 ? -20.967 0.477 3.928 1.00 87.56 88 ASN A C 1
ATOM 660 O O . ASN A 1 88 ? -21.835 -0.396 3.918 1.00 87.56 88 ASN A O 1
ATOM 664 N N . GLU A 1 89 ? -20.142 0.659 2.891 1.00 84.50 89 GLU A N 1
ATOM 665 C CA . GLU A 1 89 ? -20.171 -0.179 1.683 1.00 84.50 89 GLU A CA 1
ATOM 666 C C . GLU A 1 89 ? -19.872 -1.657 1.992 1.00 84.50 89 GLU A C 1
ATOM 668 O O . GLU A 1 89 ? -20.421 -2.552 1.349 1.00 84.50 89 GLU A O 1
ATOM 673 N N . TRP A 1 90 ? -19.037 -1.932 2.998 1.00 85.19 90 TRP A N 1
ATOM 674 C CA . TRP A 1 90 ? -18.712 -3.287 3.458 1.00 85.19 90 TRP A CA 1
ATOM 675 C C . TRP A 1 90 ? -19.684 -3.844 4.505 1.00 85.19 90 TRP A C 1
ATOM 677 O O . TRP A 1 90 ? -19.448 -4.928 5.044 1.00 85.19 90 TRP A O 1
ATOM 687 N N . SER A 1 91 ? -20.798 -3.146 4.758 1.00 87.06 91 SER A N 1
ATOM 688 C CA . SER A 1 91 ? -21.814 -3.516 5.754 1.00 87.06 91 SER A CA 1
ATOM 689 C C . SER A 1 91 ? -21.269 -3.608 7.188 1.00 87.06 91 SER A C 1
ATOM 691 O O . SER A 1 91 ? -21.719 -4.448 7.968 1.00 87.06 91 SER A O 1
ATOM 693 N N . LEU A 1 92 ? -20.295 -2.764 7.533 1.00 91.44 92 LEU A N 1
ATOM 694 C CA . LEU A 1 92 ? -19.782 -2.573 8.892 1.00 91.44 92 LEU A CA 1
ATOM 695 C C . LEU A 1 92 ? -20.555 -1.458 9.607 1.00 91.44 92 LEU A C 1
ATOM 697 O O . LEU A 1 92 ? -20.927 -0.461 8.992 1.00 91.44 92 LEU A O 1
ATOM 701 N N . ASP A 1 93 ? -20.757 -1.602 10.915 1.00 93.62 93 ASP A N 1
ATOM 702 C CA . ASP A 1 93 ? -21.314 -0.544 11.766 1.00 93.62 93 ASP A CA 1
ATOM 703 C C . ASP A 1 93 ? -20.166 0.326 12.290 1.00 93.62 93 ASP A C 1
ATOM 705 O O . ASP A 1 93 ? -19.401 -0.108 13.149 1.00 93.62 93 ASP A O 1
ATOM 709 N N . SER A 1 94 ? -20.000 1.533 11.746 1.00 95.00 94 SER A N 1
ATOM 710 C CA . SER A 1 94 ? -18.858 2.391 12.079 1.00 95.00 94 SER A CA 1
ATOM 711 C C . SER A 1 94 ? -19.237 3.623 12.898 1.00 95.00 94 SER A C 1
ATOM 713 O O . SER A 1 94 ? -20.203 4.326 12.602 1.00 95.00 94 SER A O 1
ATOM 715 N N . VAL A 1 95 ? -18.424 3.928 13.909 1.00 97.12 95 VAL A N 1
ATOM 716 C CA . VAL A 1 95 ? -18.497 5.165 14.699 1.00 97.12 95 VAL A CA 1
ATOM 717 C C . VAL A 1 95 ? -17.188 5.919 14.520 1.00 97.12 95 VAL A C 1
ATOM 719 O O . VAL A 1 95 ? -16.120 5.335 14.658 1.00 97.12 95 VAL A O 1
ATOM 722 N N . GLY A 1 96 ? -17.259 7.208 14.193 1.00 96.38 96 GLY A N 1
ATOM 723 C CA . GLY A 1 96 ? -16.083 8.059 14.015 1.00 96.38 96 GLY A CA 1
ATOM 724 C C . GLY A 1 96 ? -15.919 9.056 15.160 1.00 96.38 96 GLY A C 1
ATOM 725 O O . GLY A 1 96 ? -16.881 9.741 15.501 1.00 96.38 96 GLY A O 1
ATOM 726 N N . THR A 1 97 ? -14.707 9.185 15.695 1.00 97.19 97 THR A N 1
ATOM 727 C CA . THR A 1 97 ? -14.325 10.175 16.714 1.00 97.19 97 THR A CA 1
ATOM 728 C C . THR A 1 97 ? -13.154 11.031 16.231 1.00 97.19 97 THR A C 1
ATOM 730 O O . THR A 1 97 ? -12.403 10.638 15.334 1.00 97.19 97 THR A O 1
ATOM 733 N N . ALA A 1 98 ? -13.026 12.240 16.781 1.00 94.31 98 ALA A N 1
ATOM 734 C CA . ALA A 1 98 ? -12.002 13.208 16.385 1.00 94.31 98 ALA A CA 1
ATOM 735 C C . ALA A 1 98 ? -10.773 13.222 17.307 1.00 94.31 98 ALA A C 1
ATOM 737 O O . ALA A 1 98 ? -9.807 13.925 17.020 1.00 94.31 98 ALA A O 1
ATOM 738 N N . SER A 1 99 ? -10.814 12.494 18.426 1.00 94.38 99 SER A N 1
ATOM 739 C CA . SER A 1 99 ? -9.732 12.459 19.411 1.00 94.38 99 SER A CA 1
ATOM 740 C C . SER A 1 99 ? -9.713 11.155 20.210 1.00 94.38 99 SER A C 1
ATOM 742 O O . SER A 1 99 ? -10.700 10.413 20.253 1.00 94.38 99 SER A O 1
ATOM 744 N N . VAL A 1 100 ? -8.590 10.908 20.889 1.00 94.62 100 VAL A N 1
ATOM 745 C CA . VAL A 1 100 ? -8.418 9.782 21.821 1.00 94.62 100 VAL A CA 1
ATOM 746 C C . VAL A 1 100 ? -9.422 9.843 22.976 1.00 94.62 100 VAL A C 1
ATOM 748 O O . VAL A 1 100 ? -9.978 8.816 23.352 1.00 94.62 100 VAL A O 1
ATOM 751 N N . ASP A 1 101 ? -9.704 11.028 23.519 1.00 94.69 101 ASP A N 1
ATOM 752 C CA . ASP A 1 101 ? -10.631 11.168 24.649 1.00 94.69 101 ASP A CA 1
ATOM 753 C C . ASP A 1 101 ? -12.080 10.856 24.237 1.00 94.69 101 ASP A C 1
ATOM 755 O O . ASP A 1 101 ? -12.798 10.157 24.952 1.00 94.69 101 ASP A O 1
ATOM 759 N N . GLU A 1 102 ? -12.496 11.303 23.046 1.00 96.19 102 GLU A N 1
ATOM 760 C CA . GLU A 1 102 ? -13.790 10.921 22.467 1.00 96.19 102 GLU A CA 1
ATOM 761 C C . GLU A 1 102 ? -13.865 9.416 22.182 1.00 96.19 102 GLU A C 1
ATOM 763 O O . GLU A 1 102 ? -14.913 8.805 22.389 1.00 96.19 102 GLU A O 1
ATOM 768 N N . ALA A 1 103 ? -12.762 8.811 21.726 1.00 95.94 103 ALA A N 1
ATOM 769 C CA . ALA A 1 103 ? -12.684 7.373 21.489 1.00 95.94 103 ALA A CA 1
ATOM 770 C C . ALA A 1 103 ? -12.879 6.575 22.785 1.00 95.94 103 ALA A C 1
ATOM 772 O O . ALA A 1 103 ? -13.704 5.666 22.817 1.00 95.94 103 ALA A O 1
ATOM 773 N N . LEU A 1 104 ? -12.188 6.946 23.867 1.00 94.94 104 LEU A N 1
ATOM 774 C CA . LEU A 1 104 ? -12.331 6.291 25.171 1.00 94.94 104 LEU A CA 1
ATOM 775 C C . LEU A 1 104 ? -13.762 6.411 25.711 1.00 94.94 104 LEU A C 1
ATOM 777 O O . LEU A 1 104 ? -14.344 5.407 26.116 1.00 94.94 104 LEU A O 1
ATOM 781 N N . ALA A 1 105 ? -14.371 7.598 25.628 1.00 95.69 105 ALA A N 1
ATOM 782 C CA . ALA A 1 105 ? -15.765 7.791 26.030 1.00 95.69 105 ALA A CA 1
ATOM 783 C C . ALA A 1 105 ? -16.742 6.942 25.191 1.00 95.69 105 ALA A C 1
ATOM 785 O O . ALA A 1 105 ? -17.699 6.378 25.725 1.00 95.69 105 ALA A O 1
ATOM 786 N N . ALA A 1 106 ? -16.500 6.817 23.881 1.00 95.81 106 ALA A N 1
ATOM 787 C CA . ALA A 1 106 ? -17.308 5.979 22.999 1.00 95.81 106 ALA A CA 1
ATOM 788 C C . ALA A 1 106 ? -17.165 4.483 23.325 1.00 95.81 106 ALA A C 1
ATOM 790 O O . ALA A 1 106 ? -18.159 3.757 23.281 1.00 95.81 106 ALA A O 1
ATOM 791 N N . ILE A 1 107 ? -15.959 4.026 23.672 1.00 94.62 107 ILE A N 1
ATOM 792 C CA . ILE A 1 107 ? -15.692 2.643 24.095 1.00 94.62 107 ILE A CA 1
ATOM 793 C C . ILE A 1 107 ? -16.394 2.348 25.421 1.00 94.62 107 ILE A C 1
ATOM 795 O O . ILE A 1 107 ? -17.087 1.339 25.533 1.00 94.62 107 ILE A O 1
ATOM 799 N N . GLU A 1 108 ? -16.283 3.239 26.409 1.00 93.81 108 GLU A N 1
ATOM 800 C CA . GLU A 1 108 ? -16.973 3.094 27.696 1.00 93.81 108 GLU A CA 1
ATOM 801 C C . GLU A 1 108 ? -18.494 3.008 27.520 1.00 93.81 108 GLU A C 1
ATOM 803 O O . GLU A 1 108 ? -19.128 2.110 28.079 1.00 93.81 108 GLU A O 1
ATOM 808 N N . ALA A 1 109 ? -19.077 3.885 26.697 1.00 94.62 109 ALA A N 1
ATOM 809 C CA . ALA A 1 109 ? -20.504 3.855 26.387 1.00 94.62 109 ALA A CA 1
ATOM 810 C C . ALA A 1 109 ? -20.914 2.556 25.668 1.00 94.62 109 ALA A C 1
ATOM 812 O O . ALA A 1 109 ? -21.894 1.917 26.046 1.00 94.62 109 ALA A O 1
ATOM 813 N N . ALA A 1 110 ? -20.136 2.121 24.674 1.00 94.00 110 ALA A N 1
ATOM 814 C CA . ALA A 1 110 ? -20.380 0.884 23.936 1.00 94.00 110 ALA A CA 1
ATOM 815 C C . ALA A 1 110 ? -20.318 -0.361 24.839 1.00 94.00 110 ALA A C 1
ATOM 817 O O . ALA A 1 110 ? -21.143 -1.270 24.708 1.00 94.00 110 ALA A O 1
ATOM 818 N N . ASN A 1 111 ? -19.379 -0.382 25.786 1.00 91.19 111 ASN A N 1
ATOM 819 C CA . ASN A 1 111 ? -19.238 -1.450 26.771 1.00 91.19 111 ASN A CA 1
ATOM 820 C C . ASN A 1 111 ? -20.385 -1.444 27.789 1.00 91.19 111 ASN A C 1
ATOM 822 O O . ASN A 1 111 ? -20.925 -2.507 28.097 1.00 91.19 111 ASN A O 1
ATOM 826 N N . ALA A 1 112 ? -20.821 -0.268 28.254 1.00 92.94 112 ALA A N 1
ATOM 827 C CA . ALA A 1 112 ? -21.995 -0.135 29.120 1.00 92.94 112 ALA A CA 1
ATOM 828 C C . ALA A 1 112 ? -23.283 -0.646 28.444 1.00 92.94 112 ALA A C 1
ATOM 830 O O . ALA A 1 112 ? -24.114 -1.284 29.094 1.00 92.94 112 ALA A O 1
ATOM 831 N N . ASP A 1 113 ? -23.405 -0.445 27.131 1.00 93.25 113 ASP A N 1
ATOM 832 C CA . ASP A 1 113 ? -24.529 -0.917 26.318 1.00 93.25 113 ASP A CA 1
ATOM 833 C C . ASP A 1 113 ? -24.411 -2.397 25.885 1.00 93.25 113 ASP A C 1
ATOM 835 O O . ASP A 1 113 ? -25.262 -2.887 25.138 1.00 93.25 113 ASP A O 1
ATOM 839 N N . ASN A 1 114 ? -23.389 -3.139 26.344 1.00 91.00 114 ASN A N 1
ATOM 840 C CA . ASN A 1 114 ? -23.066 -4.514 25.916 1.00 91.00 114 ASN A CA 1
ATOM 841 C C . ASN A 1 114 ? -22.925 -4.670 24.391 1.00 91.00 114 ASN A C 1
ATOM 843 O O . ASN A 1 114 ? -23.268 -5.704 23.810 1.00 91.00 114 ASN A O 1
ATOM 847 N N . ARG A 1 115 ? -22.425 -3.633 23.722 1.00 92.56 115 ARG A N 1
ATOM 848 C CA . ARG A 1 115 ? -22.171 -3.621 22.279 1.00 92.56 115 ARG A CA 1
ATOM 849 C C . ARG A 1 115 ? -20.740 -3.145 22.020 1.00 92.56 115 ARG A C 1
ATOM 851 O O . ARG A 1 115 ? -20.588 -2.094 21.403 1.00 92.56 115 ARG A O 1
ATOM 858 N N . PRO A 1 116 ? -19.706 -3.877 22.473 1.00 93.69 116 PRO A N 1
ATOM 859 C CA . PRO A 1 116 ? -18.314 -3.486 22.260 1.00 93.69 116 PRO A CA 1
ATOM 860 C C . PRO A 1 116 ? -17.999 -3.327 20.770 1.00 93.69 116 PRO A C 1
ATOM 862 O O . PRO A 1 116 ? -18.684 -3.884 19.904 1.00 93.69 116 PRO A O 1
ATOM 865 N N . PHE A 1 117 ? -16.960 -2.554 20.471 1.00 95.44 117 PHE A N 1
ATOM 866 C CA . PHE A 1 117 ? -16.402 -2.522 19.125 1.00 95.44 117 PHE A CA 1
ATOM 867 C C . PHE A 1 117 ? -15.646 -3.824 18.853 1.00 95.44 117 PHE A C 1
ATOM 869 O O . PHE A 1 117 ? -15.042 -4.395 19.750 1.00 95.44 117 PHE A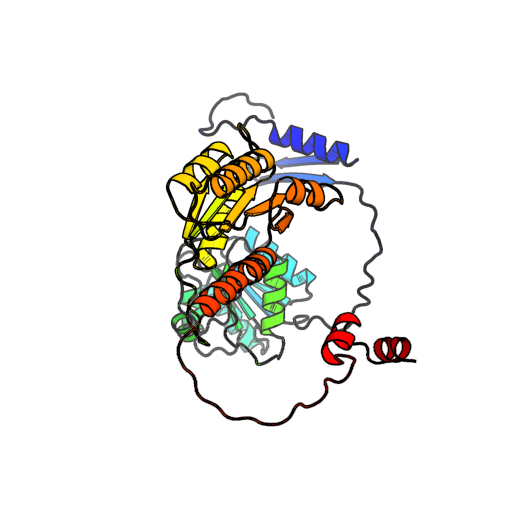 O 1
ATOM 876 N N . ASP A 1 118 ? -15.680 -4.317 17.619 1.00 93.69 118 ASP A N 1
ATOM 877 C CA . ASP A 1 118 ? -14.882 -5.479 17.234 1.00 93.69 118 ASP A CA 1
ATOM 878 C C . ASP A 1 118 ? -13.456 -5.058 16.837 1.00 93.69 118 ASP A C 1
ATOM 880 O O . ASP A 1 118 ? -12.496 -5.771 17.131 1.00 93.69 118 ASP A O 1
ATOM 884 N N . VAL A 1 119 ? -13.323 -3.901 16.171 1.00 94.06 119 VAL A N 1
ATOM 885 C CA . VAL A 1 119 ? -12.048 -3.312 15.727 1.00 94.06 119 VAL A CA 1
ATOM 886 C C . VAL A 1 119 ? -12.005 -1.811 16.019 1.00 94.06 119 VAL A C 1
ATOM 888 O O . VAL A 1 119 ? -12.991 -1.097 15.836 1.00 94.06 119 VAL A O 1
ATOM 891 N N . ILE A 1 120 ? -10.831 -1.323 16.402 1.00 96.12 120 ILE A N 1
ATOM 892 C CA . ILE A 1 120 ? -10.482 0.087 16.538 1.00 96.12 120 ILE A CA 1
ATOM 893 C C . ILE A 1 120 ? -9.436 0.417 15.475 1.00 96.12 120 ILE A C 1
ATOM 895 O O . ILE A 1 120 ? -8.355 -0.164 15.449 1.00 96.12 120 ILE A O 1
ATOM 899 N N . LEU A 1 121 ? -9.761 1.358 14.597 1.00 95.38 121 LEU A N 1
ATOM 900 C CA . LEU A 1 121 ? -8.878 1.911 13.582 1.00 95.38 121 LEU A CA 1
ATOM 901 C C . LEU A 1 121 ? -8.463 3.315 14.021 1.00 95.38 121 LEU A C 1
ATOM 903 O O . LEU A 1 121 ? -9.279 4.234 13.971 1.00 95.38 121 LEU A O 1
ATOM 907 N N . THR A 1 122 ? -7.218 3.495 14.453 1.00 94.81 122 THR A N 1
ATOM 908 C CA . THR A 1 122 ? -6.744 4.787 14.969 1.00 94.81 122 THR A CA 1
ATOM 909 C C . THR A 1 122 ? -5.679 5.398 14.078 1.00 94.81 122 THR A C 1
ATOM 911 O O . THR A 1 122 ? -4.767 4.712 13.624 1.00 94.81 122 THR A O 1
ATOM 914 N N . ASP A 1 123 ? -5.760 6.706 13.864 1.00 92.19 123 ASP A N 1
ATOM 915 C CA . ASP A 1 123 ? -4.639 7.490 13.372 1.00 92.19 123 ASP A CA 1
ATOM 916 C C . ASP A 1 123 ? -3.508 7.493 14.402 1.00 92.19 123 ASP A C 1
ATOM 918 O O . ASP A 1 123 ? -3.749 7.532 15.609 1.00 92.19 123 ASP A O 1
ATOM 922 N N . PHE A 1 124 ? -2.270 7.436 13.929 1.00 89.44 124 PHE A N 1
ATOM 923 C CA . PHE A 1 124 ? -1.108 7.715 14.750 1.00 89.44 124 PHE A CA 1
ATOM 924 C C . PHE A 1 124 ? -0.970 9.218 14.991 1.00 89.44 124 PHE A C 1
ATOM 926 O O . PHE A 1 124 ? -0.837 9.633 16.136 1.00 89.44 124 PHE A O 1
ATOM 933 N N . ASP A 1 125 ? -1.051 10.043 13.947 1.00 84.44 125 ASP A N 1
ATOM 934 C CA . ASP A 1 125 ? -0.741 11.471 14.042 1.00 84.44 125 ASP A CA 1
ATOM 935 C C . ASP A 1 125 ? -1.970 12.292 14.438 1.00 84.44 125 ASP A C 1
ATOM 937 O O . ASP A 1 125 ? -2.659 12.850 13.589 1.00 84.44 125 ASP A O 1
ATOM 941 N N . MET A 1 126 ? -2.226 12.402 15.743 1.00 85.38 126 MET A N 1
ATOM 942 C CA . MET A 1 126 ? -3.310 13.229 16.279 1.00 85.38 126 MET A CA 1
ATOM 943 C C . MET A 1 126 ? -2.803 14.287 17.271 1.00 85.38 126 MET A C 1
ATOM 945 O O . MET A 1 126 ? -1.814 14.060 17.976 1.00 85.38 126 MET A O 1
ATOM 949 N N . PRO A 1 127 ? -3.464 15.458 17.364 1.00 79.19 127 PRO A N 1
ATOM 950 C CA . PRO A 1 127 ? -3.117 16.480 18.346 1.00 79.19 127 PRO A CA 1
ATOM 951 C C . PRO A 1 127 ? -3.294 15.982 19.786 1.00 79.19 127 PRO A C 1
ATOM 953 O O . PRO A 1 127 ? -4.271 15.308 20.096 1.00 79.19 127 PRO A O 1
ATOM 956 N N . GLN A 1 128 ? -2.414 16.431 20.688 1.00 84.06 128 GLN A N 1
ATOM 957 C CA . GLN A 1 128 ? -2.438 16.178 22.142 1.00 84.06 128 GLN A CA 1
ATOM 958 C C . GLN A 1 128 ? -2.147 14.732 22.560 1.00 84.06 128 GLN A C 1
ATOM 960 O O . GLN A 1 128 ? -1.222 14.524 23.341 1.00 84.06 128 GLN A O 1
ATOM 965 N N . ARG A 1 129 ? -2.925 13.768 22.059 1.00 88.06 129 ARG A N 1
ATOM 966 C CA . ARG A 1 129 ? -2.776 12.331 22.309 1.00 88.06 129 ARG A CA 1
ATOM 967 C C . ARG A 1 129 ? -2.815 11.585 20.979 1.00 88.06 129 ARG A C 1
ATOM 969 O O . ARG A 1 129 ? -3.718 11.811 20.177 1.00 88.06 129 ARG A O 1
ATOM 976 N N . ASN A 1 130 ? -1.839 10.719 20.759 1.00 86.75 130 ASN A N 1
ATOM 977 C 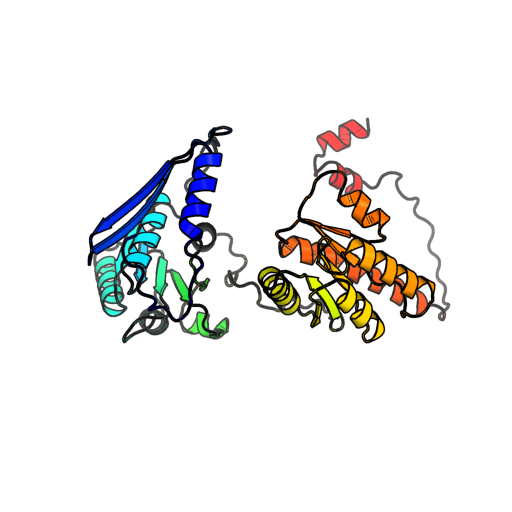CA . ASN A 1 130 ? -1.632 9.977 19.521 1.00 86.75 130 ASN A CA 1
ATOM 978 C C . ASN A 1 130 ? -2.261 8.568 19.581 1.00 86.75 130 ASN A C 1
ATOM 980 O O . ASN A 1 130 ? -2.824 8.154 20.597 1.00 86.75 130 ASN A O 1
ATOM 984 N N . GLY A 1 131 ? -2.163 7.812 18.485 1.00 86.44 131 GLY A N 1
ATOM 985 C CA . GLY A 1 131 ? -2.711 6.450 18.414 1.00 86.44 131 GLY A CA 1
ATOM 986 C C . GLY A 1 131 ? -2.092 5.449 19.402 1.00 86.44 131 GLY A C 1
ATOM 987 O O . GLY A 1 131 ? -2.772 4.509 19.813 1.00 86.44 131 GLY A O 1
ATOM 988 N N . LEU A 1 132 ? -0.839 5.651 19.833 1.00 89.12 132 LEU A N 1
ATOM 989 C CA . LEU A 1 132 ? -0.206 4.813 20.862 1.00 89.12 132 LEU A CA 1
ATOM 990 C C . LEU A 1 132 ? -0.735 5.134 22.261 1.00 89.12 132 LEU A C 1
ATOM 992 O O . LEU A 1 132 ? -0.931 4.216 23.050 1.00 89.12 132 LEU A O 1
ATOM 996 N N . ASP A 1 133 ? -1.030 6.404 22.554 1.00 90.44 133 ASP A N 1
ATOM 997 C CA . ASP A 1 133 ? -1.632 6.812 23.830 1.00 90.44 133 ASP A CA 1
ATOM 998 C C . ASP A 1 133 ? -3.028 6.194 24.022 1.00 90.44 133 ASP A C 1
ATOM 1000 O O . ASP A 1 133 ? -3.465 5.959 25.153 1.00 90.44 133 ASP A O 1
ATOM 1004 N N . LEU A 1 134 ? -3.749 5.952 22.920 1.00 92.31 134 LEU A N 1
ATOM 1005 C CA . LEU A 1 134 ? -4.997 5.187 22.924 1.00 92.31 134 LEU A CA 1
ATOM 1006 C C . LEU A 1 134 ? -4.730 3.695 23.158 1.00 92.31 134 LEU A C 1
ATOM 1008 O O . LEU A 1 134 ? -5.412 3.083 23.975 1.00 92.31 134 LEU A O 1
ATOM 1012 N N . ALA A 1 135 ? -3.734 3.124 22.477 1.00 91.25 135 ALA A N 1
ATOM 1013 C CA . ALA A 1 135 ? -3.377 1.712 22.604 1.00 91.25 135 ALA A CA 1
ATOM 1014 C C . ALA A 1 135 ? -2.960 1.361 24.042 1.00 91.25 135 ALA A C 1
ATOM 1016 O O . ALA A 1 135 ? -3.449 0.400 24.632 1.00 91.25 135 ALA A O 1
ATOM 1017 N N . GLU A 1 136 ? -2.134 2.210 24.655 1.00 90.50 136 GLU A N 1
ATOM 1018 C CA . GLU A 1 136 ? -1.714 2.068 26.047 1.00 90.50 136 GLU A CA 1
ATOM 1019 C C . GLU A 1 136 ? -2.899 2.158 27.020 1.00 90.50 136 GLU A C 1
ATOM 1021 O O . GLU A 1 136 ? -2.999 1.349 27.945 1.00 90.50 136 GLU A O 1
ATOM 1026 N N . ALA A 1 137 ? -3.836 3.084 26.787 1.00 89.94 137 ALA A N 1
ATOM 1027 C CA . ALA A 1 137 ? -5.047 3.210 27.599 1.00 89.94 137 ALA A CA 1
ATOM 1028 C C . ALA A 1 137 ? -5.980 1.989 27.483 1.00 89.94 137 ALA A C 1
ATOM 1030 O O . ALA A 1 137 ? -6.723 1.695 28.419 1.00 89.94 137 ALA A O 1
ATOM 1031 N N . LEU A 1 138 ? -5.926 1.270 26.360 1.00 89.38 138 LEU A N 1
ATOM 1032 C CA . LEU A 1 138 ? -6.726 0.076 26.084 1.00 89.38 138 LEU A CA 1
ATOM 1033 C C . LEU A 1 138 ? -5.966 -1.231 26.332 1.00 89.38 138 LEU A C 1
ATOM 1035 O O . LEU A 1 138 ? -6.437 -2.307 25.972 1.00 89.38 138 LEU A O 1
ATOM 1039 N N . LYS A 1 139 ? -4.800 -1.187 26.976 1.00 84.06 139 LYS A N 1
ATOM 1040 C CA . LYS A 1 139 ? -4.001 -2.388 27.217 1.00 84.06 139 LYS A CA 1
ATOM 1041 C C . LYS A 1 139 ? -4.786 -3.434 28.022 1.00 84.06 139 LYS A C 1
ATOM 1043 O O . LYS A 1 139 ? -5.170 -3.206 29.167 1.00 84.06 139 LYS A O 1
ATOM 1048 N N . GLY A 1 140 ? -4.991 -4.612 27.426 1.00 77.56 140 GLY A N 1
ATOM 1049 C CA . GLY A 1 140 ? -5.788 -5.704 28.007 1.00 77.56 140 GLY A CA 1
ATOM 1050 C C . GLY A 1 140 ? -7.259 -5.736 27.571 1.00 77.56 140 GLY A C 1
ATOM 1051 O O . GLY A 1 140 ? -7.989 -6.634 27.990 1.00 77.56 140 GLY A O 1
ATOM 1052 N N . SER A 1 141 ? -7.678 -4.795 26.723 1.00 82.62 141 SER A N 1
ATOM 1053 C CA . SER A 1 141 ? -8.921 -4.840 25.949 1.00 82.62 141 SER A CA 1
ATOM 1054 C C . SER A 1 141 ? -8.950 -6.067 25.024 1.00 82.62 141 SER A C 1
ATOM 1056 O O . SER A 1 141 ? -7.915 -6.619 24.646 1.00 82.62 141 SER A O 1
ATOM 1058 N N . THR A 1 142 ? -10.156 -6.536 24.701 1.00 81.81 142 THR A N 1
ATOM 1059 C CA . THR A 1 142 ? -10.372 -7.658 23.768 1.00 81.81 142 THR A CA 1
ATOM 1060 C C . THR A 1 142 ? -10.505 -7.207 22.317 1.00 81.81 142 THR A C 1
ATOM 1062 O O . THR A 1 142 ? -10.430 -8.028 21.401 1.00 81.81 142 THR A O 1
ATOM 1065 N N . GLU A 1 143 ? -10.7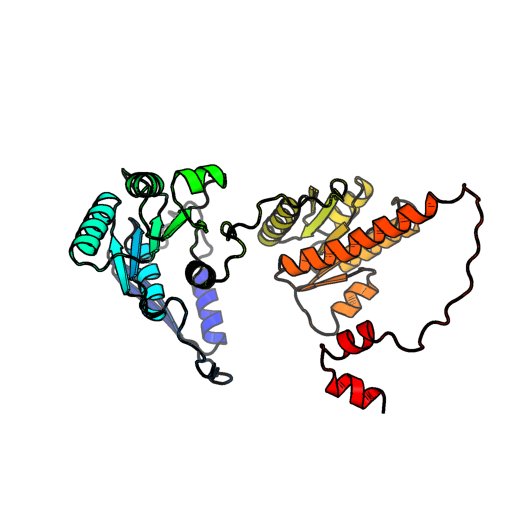40 -5.915 22.132 1.00 86.94 143 GLU A N 1
ATOM 1066 C CA . GLU A 1 143 ? -10.985 -5.253 20.870 1.00 86.94 143 GLU A CA 1
ATOM 1067 C C . GLU A 1 143 ? -9.712 -5.248 20.027 1.00 86.94 143 GLU A C 1
ATOM 1069 O O . GLU A 1 143 ? -8.612 -5.002 20.520 1.00 86.94 143 GLU A O 1
ATOM 1074 N N . LYS A 1 144 ? -9.864 -5.551 18.737 1.00 90.44 144 LYS A N 1
ATOM 1075 C CA . LYS A 1 144 ? -8.736 -5.591 17.811 1.00 90.44 144 LYS A CA 1
ATOM 1076 C C . LYS A 1 144 ? -8.292 -4.185 17.455 1.00 90.44 144 LYS A C 1
ATOM 1078 O O . LYS A 1 144 ? -9.139 -3.349 17.160 1.00 90.44 144 LYS A O 1
ATOM 1083 N N . MET A 1 145 ? -6.993 -3.919 17.419 1.00 91.62 145 MET A N 1
ATOM 1084 C CA . MET A 1 145 ? -6.483 -2.573 17.172 1.00 91.62 145 MET A CA 1
ATOM 1085 C C . MET A 1 145 ? -5.612 -2.496 15.921 1.00 91.62 145 MET A C 1
ATOM 1087 O O . MET A 1 145 ? -4.650 -3.244 15.755 1.00 91.62 145 MET A O 1
ATOM 1091 N N . VAL A 1 146 ? -5.946 -1.549 15.045 1.00 90.56 146 VAL A N 1
ATOM 1092 C CA . VAL A 1 146 ? -5.218 -1.240 13.815 1.00 90.56 146 VAL A CA 1
ATOM 1093 C C . VAL A 1 146 ? -4.714 0.197 13.870 1.00 90.56 146 VAL A C 1
ATOM 1095 O O . VAL A 1 146 ? -5.505 1.136 13.990 1.00 90.56 146 VAL A O 1
ATOM 1098 N N . LEU A 1 147 ? -3.401 0.373 13.737 1.00 89.38 147 LEU A N 1
ATOM 1099 C CA . LEU A 1 147 ? -2.749 1.680 13.730 1.00 89.38 147 LEU A CA 1
ATOM 1100 C C . LEU A 1 147 ? -2.510 2.168 12.294 1.00 89.38 147 LEU A C 1
ATOM 1102 O O . LEU A 1 147 ? -1.869 1.491 11.489 1.00 89.38 147 LEU A O 1
ATOM 1106 N N . LEU A 1 148 ? -2.996 3.365 11.971 1.00 88.00 148 LEU A N 1
ATOM 1107 C CA . LEU A 1 148 ? -2.736 4.040 10.704 1.00 88.00 148 LEU A CA 1
ATOM 1108 C C . LEU A 1 148 ? -1.493 4.928 10.828 1.00 88.00 148 LEU A C 1
ATOM 1110 O O . LEU A 1 148 ? -1.530 5.946 11.513 1.00 88.00 148 LEU A O 1
ATOM 1114 N N . LEU A 1 149 ? -0.413 4.587 10.127 1.00 81.75 149 LEU A N 1
ATOM 1115 C CA . LEU A 1 149 ? 0.839 5.350 10.162 1.00 81.75 149 LEU A CA 1
ATOM 1116 C C . LEU A 1 149 ? 0.977 6.270 8.955 1.00 81.75 149 LEU A C 1
ATOM 1118 O O . LEU A 1 149 ? 0.870 5.825 7.809 1.00 81.75 149 LEU A O 1
ATOM 1122 N N . SER A 1 150 ? 1.278 7.546 9.190 1.00 76.44 150 SER A N 1
ATOM 1123 C CA . SER A 1 150 ? 1.779 8.420 8.127 1.00 76.44 150 SER A CA 1
ATOM 1124 C C . SER A 1 150 ? 3.180 7.986 7.682 1.00 76.44 150 SER A C 1
ATOM 1126 O O . SER A 1 150 ? 3.831 7.169 8.323 1.00 76.44 150 SER A O 1
ATOM 1128 N N . THR A 1 151 ? 3.663 8.530 6.565 1.00 58.81 151 THR A N 1
ATOM 1129 C CA . THR A 1 151 ? 4.949 8.180 5.930 1.00 58.81 151 THR A CA 1
ATOM 1130 C C . THR A 1 151 ? 6.194 8.618 6.721 1.00 58.81 151 THR A C 1
ATOM 1132 O O . THR A 1 151 ? 7.246 8.855 6.132 1.00 58.81 151 THR A O 1
ATOM 1135 N N . THR A 1 152 ? 6.094 8.812 8.032 1.00 51.91 152 THR A N 1
ATOM 1136 C CA . THR A 1 152 ? 7.253 9.064 8.888 1.00 51.91 152 THR A CA 1
ATOM 1137 C C . THR A 1 152 ? 8.009 7.747 9.093 1.00 51.91 152 THR A C 1
ATOM 1139 O O . THR A 1 152 ? 7.394 6.692 9.217 1.00 51.91 152 THR A O 1
ATOM 1142 N N . ASN A 1 153 ? 9.349 7.794 9.098 1.00 50.97 153 ASN A N 1
ATOM 1143 C CA . ASN A 1 153 ? 10.261 6.644 9.279 1.00 50.97 153 ASN A CA 1
ATOM 1144 C C . ASN A 1 153 ? 10.204 6.044 10.704 1.00 50.97 153 ASN A C 1
ATOM 1146 O O . ASN A 1 153 ? 11.236 5.760 11.308 1.00 50.97 153 ASN A O 1
ATOM 1150 N N . ILE A 1 154 ? 9.015 5.927 11.290 1.00 61.53 154 ILE A N 1
ATOM 1151 C CA . ILE A 1 154 ? 8.815 5.294 12.586 1.00 61.53 154 ILE A CA 1
ATOM 1152 C C . ILE A 1 154 ? 8.599 3.811 12.313 1.00 61.53 154 ILE A C 1
ATOM 1154 O O . ILE A 1 154 ? 7.536 3.385 11.859 1.00 61.53 154 ILE A O 1
ATOM 1158 N N . GLU A 1 155 ? 9.652 3.039 12.543 1.00 65.88 155 GLU A N 1
ATOM 1159 C CA . GLU A 1 155 ? 9.585 1.586 12.569 1.00 65.88 155 GLU A CA 1
ATOM 1160 C C . GLU A 1 155 ? 9.249 1.145 13.991 1.00 65.88 155 GLU A C 1
ATOM 1162 O O . GLU A 1 155 ? 9.893 1.575 14.947 1.00 65.88 155 GLU A O 1
ATOM 1167 N N . PHE A 1 156 ? 8.226 0.304 14.118 1.00 69.75 156 PHE A N 1
ATOM 1168 C CA . PHE A 1 156 ? 7.912 -0.390 15.358 1.00 69.75 156 PHE A CA 1
ATOM 1169 C C . PHE A 1 156 ? 8.378 -1.829 15.225 1.00 69.75 156 PHE A C 1
ATOM 1171 O O . PHE A 1 156 ? 8.093 -2.484 14.223 1.00 69.75 156 PHE A O 1
ATOM 1178 N N . THR A 1 157 ? 9.059 -2.329 16.245 1.00 72.12 157 THR A N 1
ATOM 1179 C CA . THR A 1 157 ? 9.323 -3.759 16.375 1.00 72.12 157 THR A CA 1
ATOM 1180 C C . THR A 1 157 ? 8.037 -4.499 16.749 1.00 72.12 157 THR A C 1
ATOM 1182 O O . THR A 1 157 ? 7.186 -3.963 17.464 1.00 72.12 157 THR A O 1
ATOM 1185 N N . ASP A 1 158 ? 7.915 -5.769 16.359 1.00 70.00 158 ASP A N 1
ATOM 1186 C CA . ASP A 1 158 ? 6.780 -6.623 16.749 1.00 70.00 158 ASP A CA 1
ATOM 1187 C C . ASP A 1 158 ? 6.556 -6.652 18.267 1.00 70.00 158 ASP A C 1
ATOM 1189 O O . ASP A 1 158 ? 5.427 -6.714 18.758 1.00 70.00 158 ASP A O 1
ATOM 1193 N N . ARG A 1 159 ? 7.647 -6.564 19.035 1.00 73.88 159 ARG A N 1
ATOM 1194 C CA . ARG A 1 159 ? 7.595 -6.495 20.492 1.00 73.88 159 ARG A CA 1
ATOM 1195 C C . ARG A 1 159 ? 6.917 -5.220 20.985 1.00 73.88 159 ARG A C 1
ATOM 1197 O O . ARG A 1 159 ? 6.092 -5.307 21.888 1.00 73.88 159 ARG A O 1
ATOM 1204 N N . GLU A 1 160 ? 7.250 -4.066 20.416 1.00 77.19 160 GLU A N 1
ATOM 1205 C CA . GLU A 1 160 ? 6.613 -2.797 20.781 1.00 77.19 160 GLU A CA 1
ATOM 1206 C C . GLU A 1 160 ? 5.116 -2.847 20.463 1.00 77.19 160 GLU A C 1
ATOM 1208 O O . GLU A 1 160 ? 4.299 -2.504 21.313 1.00 77.19 160 GLU A O 1
ATOM 1213 N N . LEU A 1 161 ? 4.730 -3.381 19.302 1.00 78.69 161 LEU A N 1
ATOM 1214 C CA . LEU A 1 161 ? 3.317 -3.525 18.930 1.00 78.69 161 LEU A CA 1
ATOM 1215 C C . LEU A 1 161 ? 2.548 -4.440 19.884 1.00 78.69 161 LEU A C 1
ATOM 1217 O O . LEU A 1 161 ? 1.464 -4.072 20.341 1.00 78.69 161 LEU A O 1
ATOM 1221 N N . MET A 1 162 ? 3.133 -5.578 20.268 1.00 77.62 162 MET A N 1
ATOM 1222 C CA . MET A 1 162 ? 2.568 -6.447 21.306 1.00 77.62 162 MET A CA 1
ATOM 1223 C C . MET A 1 162 ? 2.446 -5.742 22.657 1.00 77.62 162 MET A C 1
ATOM 1225 O O . MET A 1 162 ? 1.451 -5.924 23.359 1.00 77.62 162 MET A O 1
ATOM 1229 N N . GLU A 1 163 ? 3.447 -4.951 23.046 1.00 83.12 163 GLU A N 1
ATOM 1230 C CA . GLU A 1 163 ? 3.444 -4.223 24.315 1.00 83.12 163 GLU A CA 1
ATOM 1231 C C . GLU A 1 163 ? 2.358 -3.137 24.360 1.00 83.12 163 GLU A C 1
ATOM 1233 O O . GLU A 1 163 ? 1.791 -2.908 25.436 1.00 83.12 163 GLU A O 1
ATOM 1238 N N . TYR A 1 164 ? 2.028 -2.534 23.215 1.00 81.69 164 TYR A N 1
ATOM 1239 C CA . TYR A 1 164 ? 0.914 -1.596 23.054 1.00 81.69 164 TYR A CA 1
ATOM 1240 C C . TYR A 1 164 ? -0.442 -2.274 22.802 1.00 81.69 164 TYR A C 1
ATOM 1242 O O . TYR A 1 164 ? -1.467 -1.610 22.900 1.00 81.69 164 TYR A O 1
ATOM 1250 N N . GLY A 1 165 ? -0.484 -3.580 22.520 1.00 84.25 165 GLY A N 1
ATOM 1251 C CA . GLY A 1 165 ? -1.727 -4.288 22.191 1.00 84.25 165 GLY A CA 1
ATOM 1252 C C . GLY A 1 165 ? -2.259 -3.984 20.786 1.00 84.25 165 GLY A C 1
ATOM 1253 O O . GLY A 1 165 ? -3.460 -4.070 20.555 1.00 84.25 165 GLY A O 1
ATOM 1254 N N . ILE A 1 166 ? -1.378 -3.615 19.856 1.00 87.62 166 ILE A N 1
ATOM 1255 C CA . ILE A 1 166 ? -1.723 -3.324 18.461 1.00 87.62 166 ILE A CA 1
ATOM 1256 C C . ILE A 1 166 ? -1.647 -4.620 17.653 1.00 87.62 166 ILE A C 1
ATOM 1258 O O . ILE A 1 166 ? -0.607 -5.278 17.639 1.00 87.62 166 ILE A O 1
ATOM 1262 N N . ASP A 1 167 ? -2.731 -4.978 16.960 1.00 87.19 167 ASP A N 1
ATOM 1263 C CA . ASP A 1 167 ? -2.775 -6.182 16.127 1.00 87.19 167 ASP A CA 1
ATOM 1264 C C . ASP A 1 167 ? -2.129 -5.955 14.756 1.00 87.19 167 ASP A C 1
ATOM 1266 O O . ASP A 1 167 ? -1.437 -6.843 14.270 1.00 87.19 167 ASP A O 1
ATOM 1270 N N . LEU A 1 168 ? -2.367 -4.804 14.106 1.00 85.19 168 LEU A N 1
ATOM 1271 C CA . LEU A 1 168 ? -1.881 -4.525 12.745 1.00 85.19 168 LEU A CA 1
ATOM 1272 C C . LEU A 1 168 ? -1.562 -3.041 12.506 1.00 85.19 168 LEU A C 1
ATOM 1274 O O . LEU A 1 168 ? -2.101 -2.149 13.159 1.00 85.19 168 LEU A O 1
ATOM 1278 N N . ILE A 1 169 ? -0.730 -2.778 11.494 1.00 85.81 169 ILE A N 1
ATOM 1279 C CA . ILE A 1 169 ? -0.399 -1.436 10.998 1.00 85.81 169 ILE A CA 1
ATOM 1280 C C . ILE A 1 169 ? -0.810 -1.296 9.534 1.00 85.81 169 ILE A C 1
ATOM 1282 O O . ILE A 1 169 ? -0.492 -2.160 8.714 1.00 85.81 169 ILE A O 1
ATOM 1286 N N . LEU A 1 170 ? -1.404 -0.152 9.180 1.00 85.00 170 LEU A N 1
ATOM 1287 C CA . LEU A 1 170 ? -1.620 0.264 7.795 1.00 85.00 170 LEU A CA 1
ATOM 1288 C C . LEU A 1 170 ? -0.957 1.616 7.516 1.00 85.00 170 LEU A C 1
ATOM 1290 O O . LEU A 1 170 ? -1.232 2.609 8.183 1.00 85.00 170 LEU A O 1
ATOM 1294 N N . ARG A 1 171 ? -0.115 1.686 6.484 1.00 83.50 171 ARG A N 1
ATOM 1295 C CA . ARG A 1 171 ? 0.533 2.945 6.086 1.00 83.50 171 ARG A CA 1
ATOM 1296 C C . ARG A 1 171 ? -0.385 3.802 5.210 1.00 83.50 171 ARG A C 1
ATOM 1298 O O . ARG A 1 171 ? -1.094 3.287 4.343 1.00 83.50 171 ARG A O 1
ATOM 1305 N N . LYS A 1 172 ? -0.339 5.119 5.410 1.00 81.62 172 LYS A N 1
ATOM 1306 C CA . LYS A 1 172 ? -1.027 6.117 4.582 1.00 81.62 172 LYS A CA 1
ATOM 1307 C C . LYS A 1 172 ? -0.230 6.370 3.282 1.00 81.62 172 LYS A C 1
ATOM 1309 O O . LYS A 1 172 ? 0.998 6.345 3.323 1.00 81.62 172 LYS A O 1
ATOM 1314 N N . PRO A 1 173 ? -0.884 6.645 2.133 1.00 81.31 173 PRO A N 1
ATOM 1315 C CA . PRO A 1 173 ? -2.325 6.825 1.960 1.00 81.31 173 PRO A CA 1
ATOM 1316 C C . PRO A 1 173 ? -3.094 5.503 2.079 1.00 81.31 173 PRO A C 1
ATOM 1318 O O . PRO A 1 173 ? -2.716 4.498 1.480 1.00 81.31 173 PRO A O 1
ATOM 1321 N N . VAL A 1 174 ? -4.191 5.521 2.843 1.00 80.12 174 VAL A N 1
ATOM 1322 C CA . VAL A 1 174 ? -5.037 4.341 3.070 1.00 80.12 174 VAL A CA 1
ATOM 1323 C C . VAL A 1 174 ? -5.687 3.928 1.751 1.00 80.12 174 VAL A C 1
ATOM 1325 O O . VAL A 1 174 ? -6.561 4.618 1.227 1.00 80.12 174 VAL A O 1
ATOM 1328 N N . GLN A 1 175 ? -5.252 2.795 1.205 1.00 78.50 175 GLN A N 1
ATOM 1329 C CA . GLN A 1 175 ? -5.817 2.233 -0.018 1.00 78.50 175 GLN A CA 1
ATOM 1330 C C . GLN A 1 175 ? -7.017 1.349 0.327 1.00 78.50 175 GLN A C 1
ATOM 1332 O O . GLN A 1 175 ? -6.899 0.429 1.137 1.00 78.50 175 GLN A O 1
ATOM 1337 N N . ARG A 1 176 ? -8.162 1.597 -0.324 1.00 80.50 176 ARG A N 1
ATOM 1338 C CA . ARG A 1 176 ? -9.437 0.903 -0.060 1.00 80.50 176 ARG A CA 1
ATOM 1339 C C . ARG A 1 176 ? -9.307 -0.626 -0.080 1.00 80.50 176 ARG A C 1
ATOM 1341 O O . ARG A 1 176 ? -9.798 -1.281 0.831 1.00 80.50 176 ARG A O 1
ATOM 1348 N N . HIS A 1 177 ? -8.624 -1.191 -1.080 1.00 74.38 177 HIS A N 1
ATOM 1349 C CA . HIS A 1 177 ? -8.451 -2.646 -1.190 1.00 74.38 177 HIS A CA 1
ATOM 1350 C C . HIS A 1 177 ? -7.585 -3.221 -0.054 1.00 74.38 177 HIS A C 1
ATOM 1352 O O . HIS A 1 177 ? -7.978 -4.211 0.553 1.00 74.38 177 HIS A O 1
ATOM 1358 N N . LYS A 1 178 ? -6.478 -2.555 0.309 1.00 77.06 178 LYS A N 1
ATOM 1359 C CA . LYS A 1 178 ? -5.601 -2.992 1.411 1.00 77.06 178 LYS A CA 1
ATOM 1360 C C . LYS A 1 178 ? -6.307 -2.964 2.761 1.00 77.06 178 LYS A C 1
ATOM 1362 O O . LYS A 1 178 ? -6.149 -3.881 3.558 1.00 77.06 178 LYS A O 1
ATOM 1367 N N . LEU A 1 179 ? -7.100 -1.921 3.012 1.00 84.56 179 LEU A N 1
ATOM 1368 C CA . LEU A 1 179 ? -7.895 -1.822 4.235 1.00 84.56 179 LEU A CA 1
ATOM 1369 C C . LEU A 1 179 ? -8.933 -2.953 4.319 1.00 84.56 179 LEU A C 1
ATOM 1371 O O . LEU A 1 179 ? -9.103 -3.541 5.382 1.00 84.56 179 LEU A O 1
ATOM 1375 N N . TYR A 1 180 ? -9.591 -3.293 3.206 1.00 81.00 180 TYR A N 1
ATOM 1376 C CA . TYR A 1 180 ? -10.552 -4.398 3.164 1.00 81.00 180 TYR A CA 1
ATOM 1377 C C . TYR A 1 180 ? -9.904 -5.753 3.476 1.00 81.00 180 TYR A C 1
ATOM 1379 O O . TYR A 1 180 ? -10.407 -6.496 4.320 1.00 81.00 180 TYR A O 1
ATOM 1387 N N . GLU A 1 181 ? -8.782 -6.065 2.821 1.00 76.38 181 GLU A N 1
ATOM 1388 C CA . GLU A 1 181 ? -8.037 -7.314 3.029 1.00 76.38 181 GLU A CA 1
ATOM 1389 C C . GLU A 1 181 ? -7.566 -7.454 4.481 1.00 76.38 181 GLU A C 1
ATOM 1391 O O . GLU A 1 181 ? -7.750 -8.508 5.090 1.00 76.38 181 GLU A O 1
ATOM 1396 N N . MET A 1 182 ? -7.052 -6.364 5.057 1.00 82.56 182 MET A N 1
ATOM 1397 C CA . MET A 1 182 ? -6.619 -6.293 6.452 1.00 82.56 182 MET A CA 1
ATOM 1398 C C . MET A 1 182 ? -7.751 -6.553 7.444 1.00 82.56 182 MET A C 1
ATOM 1400 O O . MET A 1 182 ? -7.596 -7.314 8.400 1.00 82.56 182 MET A O 1
ATOM 1404 N N . LEU A 1 183 ? -8.913 -5.941 7.229 1.00 85.38 183 LEU A N 1
ATOM 1405 C CA . LEU A 1 183 ? -10.070 -6.206 8.077 1.00 85.38 183 LEU A CA 1
ATOM 1406 C C . LEU A 1 183 ? -10.517 -7.664 7.930 1.00 85.38 183 LEU A C 1
ATOM 1408 O O . LEU A 1 183 ? -10.796 -8.323 8.928 1.00 85.38 183 LEU A O 1
ATOM 1412 N N . CYS A 1 184 ? -10.532 -8.208 6.712 1.00 82.12 184 CYS A N 1
ATOM 1413 C CA . CYS A 1 184 ? -10.887 -9.609 6.490 1.00 82.12 184 CYS A CA 1
ATOM 1414 C C . CYS A 1 184 ? -9.934 -10.576 7.203 1.00 82.12 184 CYS A C 1
ATOM 1416 O O . CYS A 1 184 ? -10.401 -11.569 7.767 1.00 82.12 184 CYS A O 1
ATOM 1418 N N . SER A 1 185 ? -8.626 -10.303 7.224 1.00 78.81 185 SER A N 1
ATOM 1419 C CA . SER A 1 185 ? -7.652 -11.165 7.902 1.0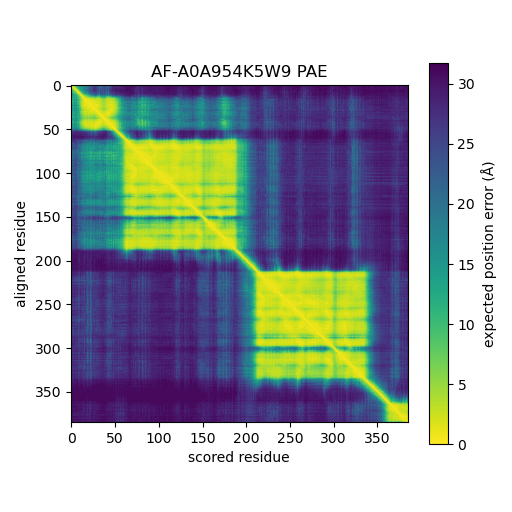0 78.81 185 SER A CA 1
ATOM 1420 C C . SER A 1 185 ? -7.775 -11.125 9.425 1.00 78.81 185 SER A C 1
ATOM 1422 O O . SER A 1 185 ? -7.558 -12.151 10.060 1.00 78.81 185 SER A O 1
ATOM 1424 N N . LEU A 1 186 ? -8.177 -9.992 10.019 1.00 83.25 186 LEU A N 1
ATOM 1425 C CA . LEU A 1 186 ? -8.399 -9.890 11.472 1.00 83.25 186 LEU A CA 1
ATOM 1426 C C . LEU A 1 186 ? -9.510 -10.820 11.974 1.00 83.25 186 LEU A C 1
ATOM 1428 O O . LEU A 1 186 ? -9.446 -11.310 13.101 1.00 83.25 186 LEU A O 1
ATOM 1432 N N . PHE A 1 187 ? -10.525 -11.061 11.141 1.00 79.88 187 PHE A N 1
ATOM 1433 C CA . PHE A 1 187 ? -11.707 -11.850 11.504 1.00 79.88 187 PHE A CA 1
ATOM 1434 C C . PHE A 1 187 ? -11.738 -13.252 10.893 1.00 79.88 187 PHE A C 1
ATOM 1436 O O . PHE A 1 187 ? -12.571 -14.078 11.275 1.00 79.88 187 PHE A O 1
ATOM 1443 N N . SER A 1 188 ? -10.836 -13.552 9.961 1.00 70.19 188 SER A N 1
ATOM 1444 C CA . SER A 1 188 ? -10.704 -14.893 9.403 1.00 70.19 188 SER A CA 1
ATOM 1445 C C . SER A 1 188 ? -9.946 -15.771 10.392 1.00 70.19 188 SER A C 1
ATOM 1447 O O . SER A 1 188 ? -8.781 -15.537 10.686 1.00 70.19 188 SER A O 1
ATOM 1449 N N . ASN A 1 189 ? -10.605 -16.813 10.902 1.00 51.09 189 ASN A N 1
ATOM 1450 C CA . ASN A 1 189 ? -10.116 -17.707 11.962 1.00 51.09 189 ASN A CA 1
ATOM 1451 C C . ASN A 1 189 ? -8.937 -18.621 11.536 1.00 51.09 189 ASN A C 1
ATOM 1453 O O . ASN A 1 189 ? -8.730 -19.695 12.109 1.00 51.09 189 ASN A O 1
ATOM 1457 N N . ASN A 1 190 ? -8.179 -18.234 10.507 1.00 42.81 190 ASN A N 1
ATOM 1458 C CA . ASN A 1 190 ? -7.023 -18.968 10.022 1.00 42.81 190 ASN A CA 1
ATOM 1459 C C . ASN A 1 190 ? -5.830 -18.624 10.921 1.00 42.81 190 ASN A C 1
ATOM 1461 O O . ASN A 1 190 ? -5.110 -17.654 10.721 1.00 42.81 190 ASN A O 1
ATOM 1465 N N . ASN A 1 191 ? -5.694 -19.412 11.982 1.00 35.84 191 ASN A N 1
ATOM 1466 C CA . ASN A 1 191 ? -4.758 -19.254 13.094 1.00 35.84 191 ASN A CA 1
ATOM 1467 C C . ASN A 1 191 ? -3.299 -19.594 12.698 1.00 35.84 191 ASN A C 1
ATOM 1469 O O . ASN A 1 191 ? -2.608 -20.326 13.406 1.00 35.84 191 ASN A O 1
ATOM 1473 N N . GLN A 1 192 ? -2.832 -19.090 11.556 1.00 35.31 192 GLN A N 1
ATOM 1474 C CA . GLN A 1 192 ? -1.432 -19.112 11.138 1.00 35.31 192 GLN A CA 1
ATOM 1475 C C . GLN A 1 192 ? -1.048 -17.681 10.756 1.00 35.31 192 GLN A C 1
ATOM 1477 O O . GLN A 1 192 ? -1.609 -17.126 9.821 1.00 35.31 192 GLN A O 1
ATOM 1482 N N . ASN A 1 193 ? -0.109 -17.117 11.520 1.00 36.00 193 ASN A N 1
ATOM 1483 C CA . ASN A 1 193 ? 0.393 -15.736 11.502 1.00 36.00 193 ASN A CA 1
ATOM 1484 C C . ASN A 1 193 ? -0.427 -14.713 12.301 1.00 36.00 193 ASN A C 1
ATOM 1486 O O . ASN A 1 193 ? -1.084 -13.829 11.767 1.00 36.00 193 ASN A O 1
ATOM 1490 N N . LYS A 1 194 ? -0.277 -14.770 13.631 1.00 40.06 194 LYS A N 1
ATOM 1491 C CA . LYS A 1 194 ? -0.663 -13.674 14.538 1.00 40.06 194 LYS A CA 1
ATOM 1492 C C . LYS A 1 194 ? 0.252 -12.438 14.475 1.00 40.06 194 LYS A C 1
ATOM 1494 O O . LYS A 1 194 ? 0.029 -11.515 15.236 1.00 40.06 194 LYS A O 1
ATOM 1499 N N . PHE A 1 195 ? 1.206 -12.415 13.549 1.00 41.00 195 PHE A N 1
ATOM 1500 C CA . PHE A 1 195 ? 1.913 -11.234 13.054 1.00 41.00 195 PHE A CA 1
ATOM 1501 C C . PHE A 1 195 ? 2.186 -11.475 11.561 1.00 41.00 195 PHE A C 1
ATOM 1503 O O . PHE A 1 195 ? 3.300 -11.776 11.157 1.00 41.00 195 PHE A O 1
ATOM 1510 N N . THR A 1 196 ? 1.147 -11.467 10.717 1.00 34.91 196 THR A N 1
ATOM 1511 C CA . THR A 1 196 ? 1.363 -11.010 9.336 1.00 34.91 196 THR A CA 1
ATOM 1512 C C . THR A 1 196 ? 1.245 -9.510 9.384 1.00 34.91 196 THR A C 1
ATOM 1514 O O . THR A 1 196 ? 0.152 -8.945 9.317 1.00 34.91 196 THR A O 1
ATOM 1517 N N . SER A 1 197 ? 2.390 -8.873 9.529 1.00 34.97 197 SER A N 1
ATOM 1518 C CA . SER A 1 197 ? 2.596 -7.564 8.968 1.00 34.97 197 SER A CA 1
ATOM 1519 C C . SER A 1 197 ? 1.906 -7.504 7.581 1.00 34.97 197 SER A C 1
ATOM 1521 O O . SER A 1 197 ? 2.125 -8.326 6.696 1.00 34.97 197 SER A O 1
ATOM 1523 N N . PHE A 1 198 ? 0.983 -6.551 7.402 1.00 37.16 198 PHE A N 1
ATOM 1524 C CA . PHE A 1 198 ? 0.729 -5.974 6.070 1.00 37.16 198 PHE A CA 1
ATOM 1525 C C . PHE A 1 198 ? 1.832 -4.956 5.716 1.00 37.16 198 PHE A C 1
ATOM 1527 O O . PHE A 1 198 ? 1.748 -4.248 4.711 1.00 37.16 198 PHE A O 1
ATOM 1534 N N . ALA A 1 199 ? 2.874 -4.883 6.548 1.00 32.78 199 ALA A N 1
ATOM 1535 C CA . ALA A 1 199 ? 4.228 -4.653 6.091 1.00 32.78 199 ALA A CA 1
ATOM 1536 C C . ALA A 1 199 ? 4.773 -5.974 5.527 1.00 32.78 199 ALA A C 1
ATOM 1538 O O . ALA A 1 199 ? 4.597 -7.039 6.092 1.00 32.78 199 ALA A O 1
ATOM 1539 N N . GLU A 1 200 ? 5.421 -5.918 4.382 1.00 36.94 200 GLU A N 1
ATOM 1540 C CA . GLU A 1 200 ? 6.390 -6.960 4.085 1.00 36.94 200 GLU A CA 1
ATOM 1541 C C . GLU A 1 200 ? 7.512 -6.841 5.124 1.00 36.94 200 GLU A C 1
ATOM 1543 O O . GLU A 1 200 ? 7.829 -5.725 5.540 1.00 36.94 200 GLU A O 1
ATOM 1548 N N . ASP A 1 201 ? 8.045 -7.997 5.520 1.00 37.62 201 ASP A N 1
ATOM 1549 C CA . ASP A 1 201 ? 9.097 -8.245 6.516 1.00 37.62 201 ASP A CA 1
ATOM 1550 C C . ASP A 1 201 ? 8.623 -8.430 7.974 1.00 37.62 201 ASP A C 1
ATOM 1552 O O . ASP A 1 201 ? 8.162 -7.505 8.633 1.00 37.62 201 ASP A O 1
ATOM 1556 N N . ASP A 1 202 ? 8.763 -9.663 8.483 1.00 30.81 202 ASP A N 1
ATOM 1557 C CA . ASP A 1 202 ? 9.671 -9.926 9.610 1.00 30.81 202 ASP A CA 1
ATOM 1558 C C . ASP A 1 202 ? 10.362 -11.303 9.391 1.00 30.81 202 ASP A C 1
ATOM 1560 O O . ASP A 1 202 ? 9.782 -12.206 8.770 1.00 30.81 202 ASP A O 1
ATOM 1564 N N . PRO A 1 203 ? 11.634 -11.470 9.800 1.00 41.56 203 PRO A N 1
ATOM 1565 C CA . PRO A 1 203 ? 12.483 -12.605 9.495 1.00 41.56 203 PRO A CA 1
ATOM 1566 C C . PRO A 1 203 ? 12.361 -13.715 10.554 1.00 41.56 203 PRO A C 1
ATOM 1568 O O . PRO A 1 203 ? 11.794 -13.552 11.624 1.00 41.56 203 PRO A O 1
ATOM 1571 N N . ILE A 1 204 ? 13.040 -14.834 10.279 1.00 32.59 204 ILE A N 1
ATOM 1572 C CA . ILE A 1 204 ? 13.199 -16.047 11.110 1.00 32.59 204 ILE A CA 1
ATOM 1573 C C . ILE A 1 204 ? 12.231 -17.181 10.726 1.00 32.59 204 ILE A C 1
ATOM 1575 O O . ILE A 1 204 ? 11.444 -17.698 11.511 1.00 32.59 204 ILE A O 1
ATOM 1579 N N . ASN A 1 205 ? 12.472 -17.737 9.539 1.00 27.09 205 ASN A N 1
ATOM 1580 C CA . ASN A 1 205 ? 12.872 -19.142 9.506 1.00 27.09 205 ASN A CA 1
ATOM 1581 C C . ASN A 1 205 ? 14.048 -19.313 8.538 1.00 27.09 205 ASN A C 1
ATOM 1583 O O . ASN A 1 205 ? 13.901 -19.462 7.327 1.00 27.09 205 ASN A O 1
ATOM 1587 N N . ARG A 1 206 ? 15.254 -19.201 9.099 1.00 33.56 206 ARG A N 1
ATOM 1588 C CA . ARG A 1 206 ? 16.513 -19.478 8.413 1.00 33.56 206 ARG A CA 1
ATOM 1589 C C . ARG A 1 206 ? 16.545 -20.950 8.004 1.00 33.56 206 ARG A C 1
ATOM 1591 O O . ARG A 1 206 ? 16.849 -21.805 8.826 1.00 33.56 206 ARG A O 1
ATOM 1598 N N . ASN A 1 207 ? 16.385 -21.208 6.713 1.00 26.72 207 ASN A N 1
ATOM 1599 C CA . ASN A 1 207 ? 17.360 -22.044 6.025 1.00 26.72 207 ASN A CA 1
ATOM 1600 C C . ASN A 1 207 ? 18.254 -21.104 5.220 1.00 26.72 207 ASN A C 1
ATOM 1602 O O . ASN A 1 207 ? 17.908 -20.635 4.140 1.00 26.72 207 ASN A O 1
ATOM 1606 N N . GLU A 1 208 ? 19.387 -20.758 5.829 1.00 38.09 208 GLU A N 1
ATOM 1607 C CA . GLU A 1 208 ? 20.412 -19.904 5.250 1.00 38.09 208 GLU A CA 1
ATOM 1608 C C . GLU A 1 208 ? 20.944 -20.507 3.945 1.00 38.09 208 GLU A C 1
ATOM 1610 O O . GLU A 1 208 ? 21.812 -21.376 3.935 1.00 38.09 208 GLU A O 1
ATOM 1615 N N . LYS A 1 209 ? 20.509 -19.936 2.828 1.00 33.84 209 LYS A N 1
ATOM 1616 C CA . LYS A 1 209 ? 21.458 -19.484 1.818 1.00 33.84 209 LYS A CA 1
ATOM 1617 C C . LYS A 1 209 ? 21.369 -17.969 1.781 1.00 33.84 209 LYS A C 1
ATOM 1619 O O . LYS A 1 209 ? 20.566 -17.413 1.045 1.00 33.84 209 LYS A O 1
ATOM 1624 N N . LYS A 1 210 ? 22.186 -17.295 2.599 1.00 35.09 210 LYS A N 1
ATOM 1625 C CA . LYS A 1 210 ? 22.536 -15.895 2.334 1.00 35.09 210 LYS A CA 1
ATOM 1626 C C . LYS A 1 210 ? 23.069 -15.861 0.904 1.00 35.09 210 LYS A C 1
ATOM 1628 O O . LYS A 1 210 ? 24.172 -16.355 0.667 1.00 35.09 210 LYS A O 1
ATOM 1633 N N . LEU A 1 211 ? 22.287 -15.346 -0.045 1.00 41.81 211 LEU A N 1
ATOM 1634 C CA . LEU A 1 211 ? 22.888 -14.914 -1.294 1.00 41.81 211 LEU A CA 1
ATOM 1635 C C . LEU A 1 211 ? 23.895 -13.819 -0.905 1.00 41.81 211 LEU A C 1
ATOM 1637 O O . LEU A 1 211 ? 23.552 -12.949 -0.098 1.00 41.81 211 LEU A O 1
ATOM 1641 N N . PRO A 1 212 ? 25.154 -13.886 -1.368 1.00 46.09 212 PRO A N 1
ATOM 1642 C CA . PRO A 1 212 ? 26.058 -12.753 -1.230 1.00 46.09 212 PRO A CA 1
ATOM 1643 C C . PRO A 1 212 ? 25.353 -11.510 -1.789 1.00 46.09 212 PRO A C 1
ATOM 1645 O O . PRO A 1 212 ? 24.599 -11.634 -2.754 1.00 46.09 212 PRO A O 1
ATOM 1648 N N . THR A 1 213 ? 25.552 -10.357 -1.139 1.00 65.81 213 THR A N 1
ATOM 1649 C CA . THR A 1 213 ? 24.996 -9.036 -1.493 1.00 65.81 213 THR A CA 1
ATOM 1650 C C . THR A 1 213 ? 24.918 -8.867 -3.007 1.00 65.81 213 THR A C 1
ATOM 1652 O O . THR A 1 213 ? 25.923 -8.562 -3.645 1.00 65.81 213 THR A O 1
ATOM 1655 N N . THR A 1 214 ? 23.740 -9.144 -3.571 1.00 83.62 214 THR A N 1
ATOM 1656 C CA . THR A 1 214 ? 23.522 -9.190 -5.019 1.00 83.62 214 THR A CA 1
ATOM 1657 C C . THR A 1 214 ? 23.519 -7.762 -5.526 1.00 83.62 214 THR A C 1
ATOM 1659 O O . THR A 1 214 ? 22.762 -6.936 -5.009 1.00 83.62 214 THR A O 1
ATOM 1662 N N . ARG A 1 215 ? 24.374 -7.454 -6.503 1.00 90.56 215 ARG A N 1
ATOM 1663 C CA . ARG A 1 215 ? 24.486 -6.097 -7.048 1.00 90.56 215 ARG A CA 1
ATOM 1664 C C . ARG A 1 215 ? 23.743 -5.997 -8.371 1.00 90.56 215 ARG A C 1
ATOM 1666 O O . ARG A 1 215 ? 24.060 -6.701 -9.326 1.00 90.56 215 ARG A O 1
ATOM 1673 N N . ILE A 1 216 ? 22.758 -5.115 -8.423 1.00 92.75 216 ILE A N 1
ATOM 1674 C CA . ILE A 1 216 ? 21.854 -4.914 -9.550 1.00 92.75 216 ILE A CA 1
ATOM 1675 C C . ILE A 1 216 ? 22.106 -3.530 -10.140 1.00 92.75 216 ILE A C 1
ATOM 1677 O O . ILE A 1 216 ? 22.256 -2.554 -9.406 1.00 92.75 216 ILE A O 1
ATOM 1681 N N . LEU A 1 217 ? 22.138 -3.448 -11.467 1.00 95.69 217 LEU A N 1
ATOM 1682 C CA . LEU A 1 217 ? 22.090 -2.180 -12.189 1.00 95.69 217 LEU A CA 1
ATOM 1683 C C . LEU A 1 217 ? 20.669 -1.957 -12.708 1.00 95.69 217 LEU A C 1
ATOM 1685 O O . LEU A 1 217 ? 20.140 -2.804 -13.425 1.00 95.69 217 LEU A O 1
ATOM 1689 N N . LEU A 1 218 ? 20.067 -0.819 -12.376 1.00 95.00 218 LEU A N 1
ATOM 1690 C CA . LEU A 1 218 ? 18.780 -0.388 -12.913 1.00 95.00 218 LEU A CA 1
ATOM 1691 C C . LEU A 1 218 ? 18.981 0.758 -13.908 1.00 95.00 218 LEU A C 1
ATOM 1693 O O . LEU A 1 218 ? 19.434 1.833 -13.520 1.00 95.00 218 LEU A O 1
ATOM 1697 N N . ALA A 1 219 ? 18.605 0.544 -15.167 1.00 94.25 219 ALA A N 1
ATOM 1698 C CA . ALA A 1 219 ? 18.609 1.560 -16.214 1.00 94.25 219 ALA A CA 1
ATOM 1699 C C . ALA A 1 219 ? 17.171 1.981 -16.564 1.00 94.25 219 ALA A C 1
ATOM 1701 O O . ALA A 1 219 ? 16.430 1.197 -17.155 1.00 94.25 219 ALA A O 1
ATOM 1702 N N . GLU A 1 220 ? 16.779 3.197 -16.173 1.00 88.81 220 GLU A N 1
ATOM 1703 C CA . GLU A 1 220 ? 15.431 3.761 -16.354 1.00 88.81 220 GLU A CA 1
ATOM 1704 C C . GLU A 1 220 ? 15.511 5.295 -16.439 1.00 88.81 220 GLU A C 1
ATOM 1706 O O . GLU A 1 220 ? 16.133 5.939 -15.592 1.00 88.81 220 GLU A O 1
ATOM 1711 N N . ASP A 1 221 ? 14.856 5.898 -17.434 1.00 84.50 221 ASP A N 1
ATOM 1712 C CA . ASP A 1 221 ? 14.892 7.349 -17.673 1.00 84.50 221 ASP A CA 1
ATOM 1713 C C . ASP A 1 221 ? 13.838 8.129 -16.865 1.00 84.50 221 ASP A C 1
ATOM 1715 O O . ASP A 1 221 ? 13.982 9.329 -16.603 1.00 84.50 221 ASP A O 1
ATOM 1719 N N . ASN A 1 222 ? 12.781 7.451 -16.416 1.00 80.50 222 ASN A N 1
ATOM 1720 C CA . ASN A 1 222 ? 11.749 8.034 -15.578 1.00 80.50 222 ASN A CA 1
ATOM 1721 C C . ASN A 1 222 ? 12.123 7.968 -14.089 1.00 80.50 222 ASN A C 1
ATOM 1723 O O . ASN A 1 222 ? 12.076 6.912 -13.460 1.00 80.50 222 ASN A O 1
ATOM 1727 N N . ASN A 1 223 ? 12.382 9.131 -13.483 1.00 64.75 223 ASN A N 1
ATOM 1728 C CA . ASN A 1 223 ? 12.758 9.250 -12.066 1.00 64.75 223 ASN A CA 1
ATOM 1729 C C . ASN A 1 223 ? 11.782 8.580 -11.076 1.00 64.75 223 ASN A C 1
ATOM 1731 O O . ASN A 1 223 ? 12.213 8.119 -10.022 1.00 64.75 223 ASN A O 1
ATOM 1735 N N . ILE A 1 224 ? 10.479 8.524 -11.381 1.00 66.81 224 ILE A N 1
ATOM 1736 C CA . ILE A 1 224 ? 9.484 7.890 -10.498 1.00 66.81 224 ILE A CA 1
ATOM 1737 C C . ILE A 1 224 ? 9.638 6.367 -10.540 1.00 66.81 224 ILE A C 1
ATOM 1739 O O . ILE A 1 224 ? 9.663 5.726 -9.491 1.00 66.81 224 ILE A O 1
ATOM 1743 N N . ASN A 1 225 ? 9.779 5.795 -11.738 1.00 72.94 225 ASN A N 1
ATOM 1744 C CA . ASN A 1 225 ? 10.019 4.361 -11.910 1.00 72.94 225 ASN A CA 1
ATOM 1745 C C . ASN A 1 225 ? 11.380 3.961 -11.336 1.00 72.94 225 ASN A C 1
ATOM 1747 O O . ASN A 1 225 ? 11.473 2.934 -10.669 1.00 72.94 225 ASN A O 1
ATOM 1751 N N . LEU A 1 226 ? 12.403 4.798 -11.540 1.00 72.69 226 LEU A N 1
ATOM 1752 C CA . LEU A 1 226 ? 13.738 4.600 -10.992 1.00 72.69 226 LEU A CA 1
ATOM 1753 C C . LEU A 1 226 ? 13.674 4.485 -9.465 1.00 72.69 226 LEU A C 1
ATOM 1755 O O . LEU A 1 226 ? 14.092 3.478 -8.907 1.00 72.69 226 LEU A O 1
ATOM 1759 N N . MET A 1 227 ? 13.053 5.463 -8.797 1.00 66.44 227 MET A N 1
ATOM 1760 C CA . MET A 1 227 ? 12.882 5.454 -7.341 1.00 66.44 227 MET A CA 1
ATOM 1761 C C . MET A 1 227 ? 12.081 4.236 -6.860 1.00 66.44 227 MET A C 1
ATOM 1763 O O . MET A 1 227 ? 12.474 3.591 -5.893 1.00 66.44 227 MET A O 1
ATOM 1767 N N . TYR A 1 228 ? 10.986 3.896 -7.546 1.00 78.25 228 TYR A N 1
ATOM 1768 C CA . TYR A 1 228 ? 10.145 2.754 -7.189 1.00 78.25 228 TYR A CA 1
ATOM 1769 C C . TYR A 1 228 ? 10.890 1.416 -7.291 1.00 78.25 228 TYR A C 1
ATOM 1771 O O . TYR A 1 228 ? 10.871 0.627 -6.349 1.00 78.25 228 TYR A O 1
ATOM 1779 N N . VAL A 1 229 ? 11.559 1.148 -8.415 1.00 77.50 229 VAL A N 1
ATOM 1780 C CA . VAL A 1 229 ? 12.244 -0.132 -8.637 1.00 77.50 229 VAL A CA 1
ATOM 1781 C C . VAL A 1 229 ? 13.514 -0.229 -7.790 1.00 77.50 229 VAL A C 1
ATOM 1783 O O . VAL A 1 229 ? 13.787 -1.302 -7.257 1.00 77.50 229 VAL A O 1
ATOM 1786 N N . THR A 1 230 ? 14.250 0.870 -7.589 1.00 75.81 230 THR A N 1
ATOM 1787 C CA . THR A 1 230 ? 15.381 0.908 -6.648 1.00 75.81 230 THR A CA 1
ATOM 1788 C C . THR A 1 230 ? 14.934 0.552 -5.233 1.00 75.81 230 THR A C 1
ATOM 1790 O O . THR A 1 230 ? 15.561 -0.297 -4.605 1.00 75.81 230 THR A O 1
ATOM 1793 N N . GLU A 1 231 ? 13.833 1.133 -4.752 1.00 71.12 231 GLU A N 1
ATOM 1794 C CA . GLU A 1 231 ? 13.291 0.822 -3.426 1.00 71.12 231 GLU A CA 1
ATOM 1795 C C . GLU A 1 231 ? 12.900 -0.659 -3.308 1.00 71.12 231 GLU A C 1
ATOM 1797 O O . GLU A 1 231 ? 13.257 -1.320 -2.335 1.00 71.12 231 GLU A O 1
ATOM 1802 N N . LEU A 1 232 ? 12.264 -1.230 -4.340 1.00 74.12 232 LEU A N 1
ATOM 1803 C CA . LEU A 1 232 ? 11.987 -2.668 -4.373 1.00 74.12 232 LEU A CA 1
ATOM 1804 C C . LEU A 1 232 ? 13.266 -3.516 -4.304 1.00 74.12 232 LEU A C 1
ATOM 1806 O O . LEU A 1 232 ? 13.275 -4.530 -3.614 1.00 74.12 232 LEU A O 1
ATOM 1810 N N . MET A 1 233 ? 14.344 -3.133 -4.999 1.00 78.88 233 MET A N 1
ATOM 1811 C CA . MET A 1 233 ? 15.614 -3.871 -4.936 1.00 78.88 233 MET A CA 1
ATOM 1812 C C . MET A 1 233 ? 16.230 -3.823 -3.535 1.00 78.88 233 MET A C 1
ATOM 1814 O O . MET A 1 233 ? 16.707 -4.847 -3.044 1.00 78.88 233 MET A O 1
ATOM 1818 N N . VAL A 1 234 ? 16.202 -2.653 -2.890 1.00 74.19 234 VAL A N 1
ATOM 1819 C CA . VAL A 1 234 ? 16.723 -2.466 -1.528 1.00 74.19 234 VAL A CA 1
ATOM 1820 C C . VAL A 1 234 ? 15.939 -3.319 -0.530 1.00 74.19 234 VAL A C 1
ATOM 1822 O O . VAL A 1 234 ? 16.553 -4.017 0.275 1.00 74.19 234 VAL A O 1
ATOM 1825 N N . GLN A 1 235 ? 14.607 -3.354 -0.639 1.00 68.19 235 GLN A N 1
ATOM 1826 C CA . GLN A 1 235 ? 13.744 -4.219 0.180 1.00 68.19 235 GLN A CA 1
ATOM 1827 C C . GLN A 1 235 ? 14.041 -5.711 -0.016 1.00 68.19 235 GLN A C 1
ATOM 1829 O O . GLN A 1 235 ? 13.929 -6.499 0.915 1.00 68.19 235 GLN A O 1
ATOM 1834 N N . LEU A 1 236 ? 14.476 -6.116 -1.211 1.00 73.56 236 LEU A N 1
ATOM 1835 C CA . LEU A 1 236 ? 14.910 -7.490 -1.488 1.00 73.56 236 LEU A CA 1
ATOM 1836 C C . LEU A 1 236 ? 16.356 -7.774 -1.042 1.00 73.56 236 LEU A C 1
ATOM 1838 O O . LEU A 1 236 ? 16.912 -8.820 -1.377 1.00 73.56 236 LEU A O 1
ATOM 1842 N N . GLY A 1 237 ? 16.990 -6.857 -0.304 1.00 74.88 237 GLY A N 1
ATOM 1843 C CA . GLY A 1 237 ? 18.358 -7.004 0.198 1.00 74.88 237 GLY A CA 1
ATOM 1844 C C . GLY A 1 237 ? 19.438 -6.899 -0.884 1.00 74.88 237 GLY A C 1
ATOM 1845 O O . GLY A 1 237 ? 20.574 -7.328 -0.662 1.00 74.88 237 GLY A O 1
ATOM 1846 N N . CYS A 1 238 ? 19.102 -6.354 -2.056 1.00 81.69 238 CYS A N 1
ATOM 1847 C CA . CYS A 1 238 ? 20.036 -6.146 -3.158 1.00 81.69 238 CYS A CA 1
ATOM 1848 C C . CYS A 1 238 ? 20.670 -4.749 -3.085 1.00 81.69 238 CYS A C 1
ATOM 1850 O O . CYS A 1 238 ? 20.038 -3.773 -2.683 1.00 81.69 238 CYS A O 1
ATOM 1852 N N . MET A 1 239 ? 21.920 -4.629 -3.532 1.00 84.56 239 MET A N 1
ATOM 1853 C CA . MET A 1 239 ? 22.530 -3.327 -3.801 1.00 84.56 239 MET A CA 1
ATOM 1854 C C . MET A 1 239 ? 22.104 -2.873 -5.193 1.00 84.56 239 MET A C 1
ATOM 1856 O O . MET A 1 239 ? 22.339 -3.600 -6.152 1.00 84.56 239 MET A O 1
ATOM 1860 N N . CYS A 1 240 ? 21.499 -1.694 -5.317 1.00 87.38 240 CYS A N 1
ATOM 1861 C CA . CYS A 1 240 ? 21.018 -1.186 -6.598 1.00 87.38 240 CYS A CA 1
ATOM 1862 C C . CYS A 1 240 ? 21.778 0.081 -6.997 1.00 87.38 240 CYS A C 1
ATOM 1864 O O . CYS A 1 240 ? 21.618 1.120 -6.360 1.00 87.38 240 CYS A O 1
ATOM 1866 N N . ASP A 1 241 ? 22.553 -0.002 -8.075 1.00 89.31 241 ASP A N 1
ATOM 1867 C CA . ASP A 1 241 ? 23.086 1.176 -8.758 1.00 89.31 241 ASP A CA 1
ATOM 1868 C C . ASP A 1 241 ? 22.098 1.615 -9.847 1.00 89.31 241 ASP A C 1
ATOM 1870 O O . ASP A 1 241 ? 21.329 0.800 -10.368 1.00 89.31 241 ASP A O 1
ATOM 1874 N N . THR A 1 242 ? 22.103 2.900 -10.196 1.00 89.38 242 THR A N 1
ATOM 1875 C CA . THR A 1 242 ? 21.147 3.485 -11.141 1.00 89.38 242 THR A CA 1
ATOM 1876 C C . THR A 1 242 ? 21.836 4.124 -12.342 1.00 89.38 242 THR A C 1
ATOM 1878 O O . THR A 1 242 ? 22.920 4.695 -12.234 1.00 89.38 242 THR A O 1
ATOM 1881 N N . ALA A 1 243 ? 21.177 4.045 -13.495 1.00 89.94 243 ALA A N 1
ATOM 1882 C CA . ALA A 1 243 ? 21.538 4.714 -14.736 1.00 89.94 243 ALA A CA 1
ATOM 1883 C C . ALA A 1 243 ? 20.277 5.335 -15.350 1.00 89.94 243 ALA A C 1
ATOM 1885 O O . ALA A 1 243 ? 19.222 4.704 -15.368 1.00 89.94 243 ALA A O 1
ATOM 1886 N N . THR A 1 244 ? 20.371 6.563 -15.866 1.00 88.44 244 THR A N 1
ATOM 1887 C CA . THR A 1 244 ? 19.202 7.273 -16.424 1.00 88.44 244 THR A CA 1
ATOM 1888 C C . THR A 1 244 ? 19.075 7.177 -17.944 1.00 88.44 244 THR A C 1
ATOM 1890 O O . THR A 1 244 ? 18.155 7.748 -18.525 1.00 88.44 244 THR A O 1
ATOM 1893 N N . ASN A 1 245 ? 20.000 6.480 -18.609 1.00 87.25 245 ASN A N 1
ATOM 1894 C CA . ASN A 1 245 ? 19.942 6.166 -20.035 1.00 87.25 245 ASN A CA 1
ATOM 1895 C C . ASN A 1 245 ? 20.832 4.953 -20.377 1.00 87.25 245 ASN A C 1
ATOM 1897 O O . ASN A 1 245 ? 21.631 4.493 -19.553 1.00 87.25 245 ASN A O 1
ATOM 1901 N N . GLY A 1 246 ? 20.730 4.446 -21.611 1.00 91.50 246 GLY A N 1
ATOM 1902 C CA . GLY A 1 246 ? 21.491 3.274 -22.046 1.00 91.50 246 GLY A CA 1
ATOM 1903 C C . GLY A 1 246 ? 23.010 3.482 -22.106 1.00 91.50 246 GLY A C 1
ATOM 1904 O O . GLY A 1 246 ? 23.751 2.519 -21.924 1.00 91.50 246 GLY A O 1
ATOM 1905 N N . LEU A 1 247 ? 23.502 4.709 -22.332 1.00 93.25 247 LEU A N 1
ATOM 1906 C CA . LEU A 1 247 ? 24.946 4.990 -22.351 1.00 93.25 247 LEU A CA 1
ATOM 1907 C C . LEU A 1 247 ? 25.547 4.834 -20.956 1.00 93.25 247 LEU A C 1
ATOM 1909 O O . LEU A 1 247 ? 26.526 4.113 -20.794 1.00 93.25 247 LEU A O 1
ATOM 1913 N N . GLN A 1 248 ? 24.908 5.430 -19.948 1.00 92.69 248 GLN A N 1
ATOM 1914 C CA . GLN A 1 248 ? 25.316 5.282 -18.552 1.00 92.69 248 GLN A CA 1
ATOM 1915 C C . GLN A 1 248 ? 25.286 3.818 -18.109 1.00 92.69 248 GLN A C 1
ATOM 1917 O O . GLN A 1 248 ? 26.168 3.390 -17.371 1.00 92.69 248 GLN A O 1
ATOM 1922 N N . ALA A 1 249 ? 24.313 3.036 -18.584 1.00 94.31 249 ALA A N 1
ATOM 1923 C CA . ALA A 1 249 ? 24.254 1.610 -18.283 1.00 94.31 249 ALA A CA 1
ATOM 1924 C C . ALA A 1 249 ? 25.454 0.843 -18.872 1.00 94.31 249 ALA A C 1
ATOM 1926 O O . ALA A 1 249 ? 26.054 0.015 -18.190 1.00 94.31 249 ALA A O 1
ATOM 1927 N N . VAL A 1 250 ? 25.839 1.146 -20.118 1.00 96.06 250 VAL A N 1
ATOM 1928 C CA . VAL A 1 250 ? 27.023 0.557 -20.771 1.00 96.06 250 VAL A CA 1
ATOM 1929 C C . VAL A 1 250 ? 28.320 0.975 -20.069 1.00 96.06 250 VAL A C 1
ATOM 1931 O O . VAL A 1 250 ? 29.213 0.145 -19.901 1.00 96.06 250 VAL A O 1
ATOM 1934 N N . ASP A 1 251 ? 28.429 2.229 -19.634 1.00 94.75 251 ASP A N 1
ATOM 1935 C CA . ASP A 1 251 ? 29.598 2.717 -18.897 1.00 94.75 251 ASP A CA 1
ATOM 1936 C C . ASP A 1 251 ? 29.692 2.070 -17.506 1.00 94.75 251 ASP A C 1
ATOM 1938 O O . ASP A 1 251 ? 30.775 1.663 -17.079 1.00 94.75 251 ASP A O 1
ATOM 1942 N N . ALA A 1 252 ? 28.560 1.913 -16.813 1.00 93.06 252 ALA A N 1
ATOM 1943 C CA . ALA A 1 252 ? 28.503 1.321 -15.481 1.00 93.06 252 ALA A CA 1
ATOM 1944 C C . ALA A 1 252 ? 29.012 -0.127 -15.473 1.00 93.06 252 ALA A C 1
ATOM 1946 O O . ALA A 1 252 ? 29.842 -0.473 -14.630 1.00 93.06 252 ALA A O 1
ATOM 1947 N N . VAL A 1 253 ? 28.590 -0.965 -16.430 1.00 94.81 253 VAL A N 1
ATOM 1948 C CA . VAL A 1 253 ? 29.025 -2.377 -16.483 1.00 94.81 253 VAL A CA 1
ATOM 1949 C C . VAL A 1 253 ? 30.518 -2.545 -16.773 1.00 94.81 253 VAL A C 1
ATOM 1951 O O . VAL A 1 253 ? 31.082 -3.590 -16.470 1.00 94.81 253 VAL A O 1
ATOM 1954 N N . GLN A 1 254 ? 31.180 -1.539 -17.355 1.00 92.12 254 GLN A N 1
ATOM 1955 C CA . GLN A 1 254 ? 32.633 -1.563 -17.561 1.00 92.12 254 GLN A CA 1
ATOM 1956 C C . GLN A 1 254 ? 33.407 -1.200 -16.289 1.00 92.12 254 GLN A C 1
ATOM 1958 O O . GLN A 1 254 ? 34.557 -1.605 -16.128 1.00 92.12 254 GLN A O 1
ATOM 1963 N N . GLN A 1 255 ? 32.798 -0.415 -15.398 1.00 89.38 255 GLN A N 1
ATOM 1964 C CA . GLN A 1 255 ? 33.433 0.072 -14.171 1.00 89.38 255 GLN A CA 1
ATOM 1965 C C . GLN A 1 255 ? 33.163 -0.834 -12.970 1.00 89.38 255 GLN A C 1
ATOM 1967 O O . GLN A 1 255 ? 33.976 -0.903 -12.040 1.00 89.38 255 GLN A O 1
ATOM 1972 N N . HIS A 1 256 ? 32.015 -1.506 -12.962 1.00 88.75 256 HIS A N 1
ATOM 1973 C CA . HIS A 1 256 ? 31.526 -2.285 -11.837 1.00 88.75 256 HIS A CA 1
ATOM 1974 C C . HIS A 1 256 ? 30.972 -3.633 -12.290 1.00 88.75 256 HIS A C 1
ATOM 1976 O O . HIS A 1 256 ? 30.471 -3.792 -13.399 1.00 88.75 256 HIS A O 1
ATOM 1982 N N . GLU A 1 257 ? 31.053 -4.612 -11.394 1.00 89.56 257 GLU A N 1
ATOM 1983 C CA . GLU A 1 257 ? 30.491 -5.938 -11.622 1.00 89.56 257 GLU A CA 1
ATOM 1984 C C . GLU A 1 257 ? 29.063 -5.999 -11.092 1.00 89.56 257 GLU A C 1
ATOM 1986 O O . GLU A 1 257 ? 28.803 -5.638 -9.941 1.00 89.56 257 GLU A O 1
ATOM 1991 N N . TYR A 1 258 ? 28.162 -6.488 -11.941 1.00 92.94 258 TYR A N 1
ATOM 1992 C CA . TYR A 1 258 ? 26.751 -6.661 -11.634 1.00 92.94 258 TYR A CA 1
ATOM 1993 C C . TYR A 1 258 ? 26.348 -8.123 -11.778 1.00 92.94 258 TYR A C 1
ATOM 1995 O O . TYR A 1 258 ? 26.821 -8.844 -12.659 1.00 92.94 258 TYR A O 1
ATOM 2003 N N . ASP A 1 259 ? 25.449 -8.559 -10.905 1.00 91.69 259 ASP A N 1
ATOM 2004 C CA . ASP A 1 259 ? 24.849 -9.885 -10.955 1.00 91.69 259 ASP A CA 1
ATOM 2005 C C . ASP A 1 259 ? 23.652 -9.947 -11.896 1.00 91.69 259 ASP A C 1
ATOM 2007 O O . ASP A 1 259 ? 23.341 -11.027 -12.397 1.00 91.69 259 ASP A O 1
ATOM 2011 N N . LEU A 1 260 ? 22.991 -8.808 -12.115 1.00 93.94 260 LEU A N 1
ATOM 2012 C CA . LEU A 1 260 ? 21.822 -8.670 -12.972 1.00 93.94 260 LEU A CA 1
ATOM 2013 C C . LEU A 1 260 ? 21.624 -7.204 -13.379 1.00 93.94 260 LEU A C 1
ATOM 2015 O O . LEU A 1 260 ? 21.949 -6.287 -12.622 1.00 93.94 260 LEU A O 1
ATOM 2019 N N . ILE A 1 261 ? 21.053 -6.989 -14.561 1.00 95.62 261 ILE A N 1
ATOM 2020 C CA . ILE A 1 261 ? 20.668 -5.670 -15.063 1.00 95.62 261 ILE A CA 1
ATOM 2021 C C . ILE A 1 261 ? 19.159 -5.650 -15.309 1.00 95.62 261 ILE A C 1
ATOM 2023 O O . ILE A 1 261 ? 18.631 -6.501 -16.025 1.00 95.62 261 ILE A O 1
ATOM 2027 N N . LEU A 1 262 ? 18.470 -4.668 -14.735 1.00 94.81 262 LEU A N 1
ATOM 2028 C CA . LEU A 1 262 ? 17.104 -4.297 -15.096 1.00 94.81 262 LEU A CA 1
ATOM 2029 C C . LEU A 1 262 ? 17.190 -3.152 -16.110 1.00 94.81 262 LEU A C 1
ATOM 2031 O O . LEU A 1 262 ? 17.720 -2.091 -15.790 1.00 94.81 262 LEU A O 1
ATOM 2035 N N . MET A 1 263 ? 16.712 -3.373 -17.332 1.00 95.88 263 MET A N 1
ATOM 2036 C CA . MET A 1 263 ? 16.918 -2.455 -18.457 1.00 95.88 263 MET A CA 1
ATOM 2037 C C . MET A 1 263 ? 15.587 -2.010 -19.051 1.00 95.88 263 MET A C 1
ATOM 2039 O O . MET A 1 263 ? 14.877 -2.823 -19.644 1.00 95.88 263 MET A O 1
ATOM 2043 N N . ASP A 1 264 ? 15.264 -0.724 -18.962 1.00 92.88 264 ASP A N 1
ATOM 2044 C CA . ASP A 1 264 ? 14.154 -0.160 -19.722 1.00 92.88 264 ASP A CA 1
ATOM 2045 C C . ASP A 1 264 ? 14.409 -0.254 -21.229 1.00 92.88 264 ASP A C 1
ATOM 2047 O O . ASP A 1 264 ? 15.470 0.108 -21.734 1.00 92.88 264 ASP A O 1
ATOM 2051 N N . CYS A 1 265 ? 13.417 -0.742 -21.970 1.00 89.44 265 CYS A N 1
ATOM 2052 C CA . CYS A 1 265 ? 13.497 -0.860 -23.420 1.00 89.44 265 CYS A CA 1
ATOM 2053 C C . CYS A 1 265 ? 13.525 0.506 -24.116 1.00 89.44 265 CYS A C 1
ATOM 2055 O O . CYS A 1 265 ? 14.138 0.630 -25.177 1.00 89.44 265 CYS A O 1
ATOM 2057 N N . GLN A 1 266 ? 12.845 1.512 -23.559 1.00 86.50 266 GLN A N 1
ATOM 2058 C CA . GLN A 1 266 ? 12.692 2.830 -24.175 1.00 86.50 266 GLN A CA 1
ATOM 2059 C C . GLN A 1 266 ? 13.334 3.899 -23.299 1.00 86.50 266 GLN A C 1
ATOM 2061 O O . GLN A 1 266 ? 12.762 4.305 -22.304 1.00 86.50 266 GLN A O 1
ATOM 2066 N N . MET A 1 267 ? 14.504 4.380 -23.709 1.00 90.88 267 MET A N 1
ATOM 2067 C CA . MET A 1 267 ? 15.221 5.465 -23.037 1.00 90.88 267 MET A CA 1
ATOM 2068 C C . MET A 1 267 ? 15.768 6.451 -24.082 1.00 90.88 267 MET A C 1
ATOM 2070 O O . MET A 1 267 ? 16.018 6.047 -25.225 1.00 90.88 267 MET A O 1
ATOM 2074 N N . PRO A 1 268 ? 15.966 7.736 -23.738 1.00 74.81 268 PRO A N 1
ATOM 2075 C CA . PRO A 1 268 ? 16.615 8.711 -24.605 1.00 74.81 268 PRO A CA 1
ATOM 2076 C C . PRO A 1 268 ? 18.106 8.396 -24.800 1.00 74.81 268 PRO A C 1
ATOM 2078 O O . PRO A 1 268 ? 18.712 7.664 -24.021 1.00 74.81 268 PRO A O 1
ATOM 2081 N N . GLU A 1 269 ? 18.704 9.011 -25.827 1.00 86.94 269 GLU A N 1
ATOM 2082 C CA . GLU A 1 269 ? 20.116 8.883 -26.245 1.00 86.94 269 GLU A CA 1
ATOM 2083 C C . GLU A 1 269 ? 20.511 7.496 -26.765 1.00 86.94 269 GLU A C 1
ATOM 2085 O O . GLU A 1 269 ? 20.917 7.371 -27.919 1.00 86.94 269 GLU A O 1
ATOM 2090 N N . LEU A 1 270 ? 20.378 6.467 -25.931 1.00 89.50 270 LEU A N 1
ATOM 2091 C CA . LEU A 1 270 ? 20.598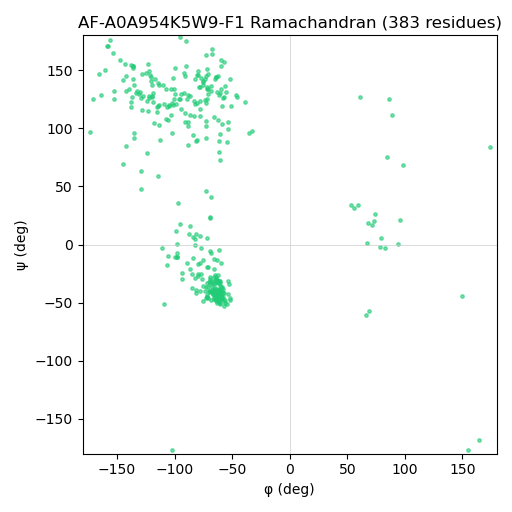 5.072 -26.283 1.00 89.50 270 LEU A CA 1
ATOM 2092 C C . LEU A 1 270 ? 19.493 4.227 -25.658 1.00 89.50 270 LEU A C 1
ATOM 2094 O O . LEU A 1 270 ? 19.365 4.179 -24.432 1.00 89.50 270 LEU A O 1
ATOM 2098 N N . ASP A 1 271 ? 18.714 3.558 -26.507 1.00 91.31 271 ASP A N 1
ATOM 2099 C CA . ASP A 1 271 ? 17.628 2.695 -26.053 1.00 91.31 271 ASP A CA 1
ATOM 2100 C C . ASP A 1 271 ? 18.152 1.390 -25.425 1.00 91.31 271 ASP A C 1
ATOM 2102 O O . ASP A 1 271 ? 19.311 0.997 -25.609 1.00 91.31 271 ASP A O 1
ATOM 2106 N N . GLY A 1 272 ? 17.293 0.702 -24.668 1.00 92.69 272 GLY A N 1
ATOM 2107 C CA . GLY A 1 272 ? 17.677 -0.520 -23.959 1.00 92.69 272 GLY A CA 1
ATOM 2108 C C . GLY A 1 272 ? 18.073 -1.671 -24.881 1.00 92.69 272 GLY A C 1
ATOM 2109 O O . GLY A 1 272 ? 18.898 -2.507 -24.506 1.00 92.69 272 GLY A O 1
ATOM 2110 N N . PHE A 1 273 ? 17.537 -1.721 -26.104 1.00 93.00 273 PHE A N 1
ATOM 2111 C CA . PHE A 1 273 ? 17.882 -2.758 -27.077 1.00 93.00 273 PHE A CA 1
ATOM 2112 C C . PHE A 1 273 ? 19.303 -2.559 -27.607 1.00 93.00 273 PHE A C 1
ATOM 2114 O O . PHE A 1 273 ? 20.077 -3.512 -27.692 1.00 93.00 273 PHE A O 1
ATOM 2121 N N . GLU A 1 274 ? 19.670 -1.332 -27.969 1.00 94.56 274 GLU A N 1
ATOM 2122 C CA . GLU A 1 274 ? 21.015 -1.003 -28.425 1.00 94.56 274 GLU A CA 1
ATOM 2123 C C . GLU A 1 274 ? 22.032 -1.089 -27.281 1.00 94.56 274 GLU A C 1
ATOM 2125 O O . GLU A 1 274 ? 23.108 -1.660 -27.479 1.00 94.56 274 GLU A O 1
ATOM 2130 N N . ALA A 1 275 ? 21.677 -0.629 -26.077 1.00 96.56 275 ALA A N 1
ATOM 2131 C CA . ALA A 1 275 ? 22.497 -0.803 -24.879 1.00 96.56 275 ALA A CA 1
ATOM 2132 C C . ALA A 1 275 ? 22.801 -2.288 -24.624 1.00 96.56 275 ALA A C 1
ATOM 2134 O O . ALA A 1 275 ? 23.964 -2.662 -24.484 1.00 96.56 275 ALA A O 1
ATOM 2135 N N . THR A 1 276 ? 21.782 -3.153 -24.682 1.00 97.06 276 THR A N 1
ATOM 2136 C CA . THR A 1 276 ? 21.946 -4.610 -24.542 1.00 97.06 276 THR A CA 1
ATOM 2137 C C . THR A 1 276 ? 22.914 -5.165 -25.584 1.00 97.06 276 THR A C 1
ATOM 2139 O O . THR A 1 276 ? 23.860 -5.864 -25.225 1.00 97.06 276 THR A O 1
ATOM 2142 N N . ARG A 1 277 ? 22.758 -4.810 -26.869 1.00 96.75 277 ARG A N 1
ATOM 2143 C CA . ARG A 1 277 ? 23.676 -5.278 -27.926 1.00 96.75 277 ARG A CA 1
ATOM 2144 C C . ARG A 1 277 ? 25.124 -4.872 -27.658 1.00 96.75 277 ARG A C 1
ATOM 2146 O O . ARG A 1 277 ? 26.026 -5.676 -27.884 1.00 96.75 277 ARG A O 1
ATOM 2153 N N . ARG A 1 278 ? 25.358 -3.653 -27.162 1.00 97.25 278 ARG A N 1
ATOM 2154 C CA . ARG A 1 278 ? 26.705 -3.191 -26.789 1.00 97.25 278 ARG A CA 1
ATOM 2155 C C . ARG A 1 278 ? 27.256 -3.966 -25.595 1.00 97.25 278 ARG A C 1
ATOM 2157 O O . ARG A 1 278 ? 28.406 -4.388 -25.644 1.00 97.25 278 ARG A O 1
ATOM 2164 N N . ILE A 1 279 ? 26.442 -4.230 -24.573 1.00 96.25 279 ILE A N 1
ATOM 2165 C CA . ILE A 1 279 ? 26.850 -5.056 -23.426 1.00 96.25 279 ILE A CA 1
ATOM 2166 C C . ILE A 1 279 ? 27.248 -6.463 -23.899 1.00 96.25 279 ILE A C 1
ATOM 2168 O O . ILE A 1 279 ? 28.337 -6.925 -23.569 1.00 96.25 279 ILE A O 1
ATOM 2172 N N . ARG A 1 280 ? 26.466 -7.106 -24.778 1.00 96.69 280 ARG A N 1
ATOM 2173 C CA . ARG A 1 280 ? 26.820 -8.423 -25.351 1.00 96.69 280 ARG A CA 1
ATOM 2174 C C . ARG A 1 280 ? 28.103 -8.414 -26.185 1.00 96.69 280 ARG A C 1
ATOM 2176 O O . ARG A 1 280 ? 28.841 -9.402 -26.193 1.00 96.69 280 ARG A O 1
ATOM 2183 N N . GLN A 1 281 ? 28.406 -7.312 -26.871 1.00 95.31 281 GLN A N 1
ATOM 2184 C CA . GLN A 1 281 ? 29.690 -7.147 -27.562 1.00 95.31 281 GLN A CA 1
ATOM 2185 C C . GLN A 1 281 ? 30.861 -7.076 -26.574 1.00 95.31 281 GLN A C 1
ATOM 2187 O O . GLN A 1 281 ? 31.888 -7.705 -26.820 1.00 95.31 281 GLN A O 1
ATOM 2192 N N . LEU A 1 282 ? 30.701 -6.374 -25.447 1.00 93.75 282 LEU A N 1
ATOM 2193 C CA . LEU A 1 282 ? 31.711 -6.307 -24.383 1.00 93.75 282 LEU A CA 1
ATOM 2194 C C . LEU A 1 282 ? 31.939 -7.673 -23.718 1.00 93.75 282 LEU A C 1
ATOM 2196 O O . LEU A 1 282 ? 33.084 -8.026 -23.428 1.00 93.75 282 LEU A O 1
ATOM 2200 N N . GLU A 1 283 ? 30.878 -8.465 -23.534 1.00 93.81 283 GLU A N 1
ATOM 2201 C CA . GLU A 1 283 ? 30.978 -9.861 -23.077 1.00 93.81 283 GLU A CA 1
ATOM 2202 C C . GLU A 1 283 ? 31.772 -10.713 -24.072 1.00 93.81 283 GLU A C 1
ATOM 2204 O O . GLU A 1 283 ? 32.732 -11.381 -23.695 1.00 93.81 283 GLU A O 1
ATOM 2209 N N . SER A 1 284 ? 31.425 -10.638 -25.360 1.00 91.00 284 SER A N 1
ATOM 2210 C CA . SER A 1 284 ? 32.085 -11.412 -26.423 1.00 91.00 284 SER A CA 1
ATOM 2211 C C . SER A 1 284 ? 33.551 -11.017 -26.624 1.00 91.00 284 SER A C 1
ATOM 2213 O O . SER A 1 284 ? 34.377 -11.850 -26.990 1.00 91.00 284 SER A O 1
ATOM 2215 N N . ALA A 1 285 ? 33.887 -9.749 -26.374 1.00 91.00 285 ALA A N 1
ATOM 2216 C CA . ALA A 1 285 ? 35.253 -9.236 -26.408 1.00 91.00 285 ALA A CA 1
ATOM 2217 C C . ALA A 1 285 ? 36.075 -9.605 -25.156 1.00 91.00 285 ALA A C 1
ATOM 2219 O O . ALA A 1 285 ? 37.249 -9.246 -25.081 1.00 91.00 285 ALA A O 1
ATOM 2220 N N . GLY A 1 286 ? 35.479 -10.277 -24.162 1.00 88.06 286 GLY A N 1
ATOM 2221 C CA . GLY A 1 286 ? 36.135 -10.624 -22.897 1.00 88.06 286 GLY A CA 1
ATOM 2222 C C . GLY A 1 286 ? 36.447 -9.416 -22.010 1.00 88.06 286 GLY A C 1
ATOM 2223 O O . GLY A 1 286 ? 37.304 -9.503 -21.136 1.00 88.06 286 GLY A O 1
ATOM 2224 N N . THR A 1 287 ? 35.788 -8.276 -22.251 1.00 87.31 287 THR A N 1
ATOM 2225 C CA . THR A 1 287 ? 35.951 -7.063 -21.429 1.00 87.31 287 THR A CA 1
ATOM 2226 C C . THR A 1 287 ? 35.203 -7.194 -20.101 1.00 87.31 287 THR A C 1
ATOM 2228 O O . THR A 1 287 ? 35.637 -6.644 -19.093 1.00 87.31 287 THR A O 1
ATOM 2231 N N . LEU A 1 288 ? 34.107 -7.958 -20.084 1.00 89.62 288 LEU A N 1
ATOM 2232 C CA . LEU A 1 288 ? 33.351 -8.300 -18.878 1.00 89.62 288 LEU A CA 1
ATOM 2233 C C . LEU A 1 288 ? 33.730 -9.705 -18.389 1.00 89.62 288 LEU A C 1
ATOM 2235 O O . LEU A 1 288 ? 34.101 -10.566 -19.185 1.00 89.62 288 LEU A O 1
ATOM 2239 N N . ARG A 1 289 ? 33.607 -9.959 -17.077 1.00 80.75 289 ARG A N 1
ATOM 2240 C CA . ARG A 1 289 ? 33.961 -11.252 -16.447 1.00 80.75 289 ARG A CA 1
ATOM 2241 C C . ARG A 1 289 ? 33.133 -12.446 -16.928 1.00 80.75 289 ARG A C 1
ATOM 2243 O O . ARG A 1 289 ? 33.486 -13.587 -16.641 1.00 80.75 289 ARG A O 1
ATOM 2250 N N . GLY A 1 290 ? 32.035 -12.194 -17.622 1.00 87.69 290 GLY A N 1
ATOM 2251 C CA . GLY A 1 290 ? 31.164 -13.219 -18.156 1.00 87.69 290 GLY A CA 1
ATOM 2252 C C . GLY A 1 290 ? 29.827 -12.629 -18.556 1.00 87.69 290 GLY A C 1
ATOM 2253 O O . GLY A 1 290 ? 29.657 -11.412 -18.608 1.00 87.69 290 GLY A O 1
ATOM 2254 N N . HIS A 1 291 ? 28.886 -13.522 -18.825 1.00 92.12 291 HIS A N 1
ATOM 2255 C CA . HIS A 1 291 ? 27.534 -13.149 -19.184 1.00 92.12 291 HIS A CA 1
ATOM 2256 C C . HIS A 1 291 ? 26.764 -12.601 -17.974 1.00 92.12 291 HIS A C 1
ATOM 2258 O O . HIS A 1 291 ? 26.666 -13.273 -16.943 1.00 92.12 291 HIS A O 1
ATOM 2264 N N . ILE A 1 292 ? 26.214 -11.396 -18.107 1.00 93.50 292 ILE A N 1
ATOM 2265 C CA . ILE A 1 292 ? 25.390 -10.744 -17.088 1.00 93.50 292 ILE A CA 1
ATOM 2266 C C . ILE A 1 292 ? 23.919 -10.877 -17.501 1.00 93.50 292 ILE A C 1
ATOM 2268 O O . ILE A 1 292 ? 23.564 -10.403 -18.579 1.00 93.50 292 ILE A O 1
ATOM 2272 N N . PRO A 1 293 ? 23.039 -11.477 -16.683 1.00 95.31 293 PRO A N 1
ATOM 2273 C CA . PRO A 1 293 ? 21.612 -11.529 -16.981 1.00 95.31 293 PRO A CA 1
ATOM 2274 C C . PRO A 1 293 ? 21.000 -10.130 -17.166 1.00 95.31 293 PRO A C 1
ATOM 2276 O O . PRO A 1 293 ? 21.121 -9.282 -16.281 1.00 95.31 293 PRO A O 1
ATOM 2279 N N . ILE A 1 294 ? 20.314 -9.899 -18.287 1.00 96.06 294 ILE A N 1
ATOM 2280 C CA . ILE A 1 294 ? 19.606 -8.648 -18.598 1.00 96.06 294 ILE A CA 1
ATOM 2281 C C . ILE A 1 294 ? 18.107 -8.930 -18.679 1.00 96.06 294 ILE A C 1
ATOM 2283 O O . ILE A 1 294 ? 17.652 -9.691 -19.534 1.00 96.06 294 ILE A O 1
ATOM 2287 N N . VAL A 1 295 ? 17.334 -8.286 -17.806 1.00 94.38 295 VAL A N 1
ATOM 2288 C CA . VAL A 1 295 ? 15.871 -8.363 -17.771 1.00 94.38 295 VAL A CA 1
ATOM 2289 C C . VAL A 1 295 ? 15.291 -7.070 -18.329 1.00 94.38 295 VAL A C 1
ATOM 2291 O O . VAL A 1 295 ? 15.510 -5.986 -17.786 1.00 94.38 295 VAL A O 1
ATOM 2294 N N . ALA A 1 296 ? 14.523 -7.190 -19.403 1.00 91.94 296 ALA A N 1
ATOM 2295 C CA . ALA A 1 296 ? 13.860 -6.073 -20.053 1.00 91.94 296 ALA A CA 1
ATOM 2296 C C . ALA A 1 296 ? 12.697 -5.544 -19.203 1.00 91.94 296 ALA A C 1
ATOM 2298 O O . ALA A 1 296 ? 11.864 -6.328 -18.752 1.00 91.94 296 ALA A O 1
ATOM 2299 N N . LEU A 1 297 ? 12.566 -4.229 -19.059 1.00 90.12 297 LEU A N 1
ATOM 2300 C CA . LEU A 1 297 ? 11.352 -3.574 -18.574 1.00 90.12 297 LEU A CA 1
ATOM 2301 C C . LEU A 1 297 ? 10.635 -2.970 -19.787 1.00 90.12 297 LEU A C 1
ATOM 2303 O O . LEU A 1 297 ? 11.143 -2.043 -20.412 1.00 90.12 297 LEU A O 1
ATOM 2307 N N . THR A 1 298 ? 9.473 -3.508 -20.162 1.00 81.69 298 THR A N 1
ATOM 2308 C CA . THR A 1 298 ? 8.742 -3.110 -21.383 1.00 81.69 298 THR A CA 1
ATOM 2309 C C . THR A 1 298 ? 7.347 -2.579 -21.068 1.00 81.69 298 THR A C 1
ATOM 2311 O O . THR A 1 298 ? 6.648 -3.125 -20.224 1.00 81.69 298 THR A O 1
ATOM 2314 N N . ALA A 1 299 ? 6.895 -1.535 -21.769 1.00 70.69 299 ALA A N 1
ATOM 2315 C CA . ALA A 1 299 ? 5.549 -0.979 -21.606 1.00 70.69 299 ALA A CA 1
ATOM 2316 C C . ALA A 1 299 ? 4.423 -1.882 -22.159 1.00 70.69 299 ALA A C 1
ATOM 2318 O O . ALA A 1 299 ? 3.271 -1.717 -21.769 1.00 70.69 299 ALA A O 1
ATOM 2319 N N . ASN A 1 300 ? 4.735 -2.840 -23.044 1.00 56.88 300 ASN A N 1
ATOM 2320 C CA . ASN A 1 300 ? 3.748 -3.669 -23.740 1.00 56.88 300 ASN A CA 1
ATOM 2321 C C . ASN A 1 300 ? 4.055 -5.167 -23.592 1.00 56.88 300 ASN A C 1
ATOM 2323 O O . ASN A 1 300 ? 5.132 -5.642 -23.943 1.00 56.88 300 ASN A O 1
ATOM 2327 N N . ALA A 1 301 ? 3.061 -5.942 -23.147 1.00 54.50 301 ALA A N 1
ATOM 2328 C CA . ALA A 1 301 ? 3.107 -7.410 -23.103 1.00 54.50 301 ALA A CA 1
ATOM 2329 C C . ALA A 1 301 ? 2.661 -8.074 -24.429 1.00 54.50 301 ALA A C 1
ATOM 2331 O O . ALA A 1 301 ? 2.320 -9.258 -24.459 1.00 54.50 301 ALA A O 1
ATOM 2332 N N . ILE A 1 302 ? 2.601 -7.315 -25.529 1.00 48.69 302 ILE A N 1
ATOM 2333 C CA . ILE A 1 302 ? 2.085 -7.788 -26.822 1.00 48.69 302 ILE A CA 1
ATOM 2334 C C . ILE A 1 302 ? 3.103 -8.738 -27.480 1.00 48.69 302 ILE A C 1
ATOM 2336 O O . ILE A 1 302 ? 4.316 -8.527 -27.406 1.00 48.69 302 ILE A O 1
ATOM 2340 N N . LYS A 1 303 ? 2.602 -9.788 -28.153 1.00 48.78 303 LYS A N 1
ATOM 2341 C CA . LYS A 1 303 ? 3.383 -10.701 -29.012 1.00 48.78 303 LYS A CA 1
ATOM 2342 C C . LYS A 1 303 ? 4.159 -9.892 -30.063 1.00 48.78 303 LYS A C 1
ATOM 2344 O O . LYS A 1 303 ? 3.577 -9.452 -31.047 1.00 48.78 303 LYS A O 1
ATOM 2349 N N . GLY A 1 304 ? 5.443 -9.661 -29.817 1.00 61.81 304 GLY A N 1
ATOM 2350 C CA . GLY A 1 304 ? 6.345 -8.910 -30.693 1.00 61.81 304 GLY A CA 1
ATOM 2351 C C . GLY A 1 304 ? 7.441 -8.193 -29.909 1.00 61.81 304 GLY A C 1
ATOM 2352 O O . GLY A 1 304 ? 8.614 -8.312 -30.245 1.00 61.81 304 GLY A O 1
ATOM 2353 N N . ASP A 1 305 ? 7.100 -7.546 -28.790 1.00 67.44 305 ASP A N 1
ATOM 2354 C CA . ASP A 1 305 ? 8.117 -6.898 -27.945 1.00 67.44 305 ASP A CA 1
ATOM 2355 C C . ASP A 1 305 ? 8.968 -7.929 -27.200 1.00 67.44 305 ASP A C 1
ATOM 2357 O O . ASP A 1 305 ? 10.176 -7.748 -27.064 1.00 67.44 305 ASP A O 1
ATOM 2361 N N . ARG A 1 306 ? 8.372 -9.070 -26.832 1.00 73.50 306 ARG A N 1
ATOM 2362 C CA . ARG A 1 306 ? 9.103 -10.228 -26.301 1.00 73.50 306 ARG A CA 1
ATOM 2363 C C . ARG A 1 306 ? 10.198 -10.704 -27.263 1.00 73.50 306 ARG A C 1
ATOM 2365 O O . ARG A 1 306 ? 11.336 -10.870 -26.846 1.00 73.50 306 ARG A O 1
ATOM 2372 N N . GLU A 1 307 ? 9.858 -10.912 -28.535 1.00 81.75 307 GLU A N 1
ATOM 2373 C CA . GLU A 1 307 ? 10.807 -11.376 -29.562 1.00 81.75 307 GLU A CA 1
ATOM 2374 C C . GLU A 1 307 ? 11.940 -10.365 -29.746 1.00 81.75 307 GLU A C 1
ATOM 2376 O O . GLU A 1 307 ? 13.106 -10.738 -29.689 1.00 81.75 307 GLU A O 1
ATOM 2381 N N . ARG A 1 308 ? 11.613 -9.069 -29.810 1.00 83.38 308 ARG A N 1
ATOM 2382 C CA . ARG A 1 308 ? 12.611 -7.994 -29.905 1.00 83.38 308 ARG A CA 1
ATOM 2383 C C . ARG A 1 308 ? 13.580 -7.949 -28.721 1.00 83.38 308 ARG A C 1
ATOM 2385 O O . ARG A 1 308 ? 14.750 -7.634 -28.929 1.00 83.38 308 ARG A O 1
ATOM 2392 N N . CYS A 1 309 ? 13.117 -8.243 -27.502 1.00 87.44 309 CYS A N 1
ATOM 2393 C CA . CYS A 1 309 ? 13.982 -8.317 -26.319 1.00 87.44 309 CYS A CA 1
ATOM 2394 C C . CYS A 1 309 ? 14.999 -9.459 -26.459 1.00 87.44 309 CYS A C 1
ATOM 2396 O O . CYS A 1 309 ? 16.201 -9.241 -26.300 1.00 87.44 309 CYS A O 1
ATOM 2398 N N . PHE A 1 310 ? 14.536 -10.656 -26.832 1.00 88.69 310 PHE A N 1
ATOM 2399 C CA . PHE A 1 310 ? 15.414 -11.813 -27.031 1.00 88.69 310 PHE A CA 1
ATOM 2400 C C . PHE A 1 310 ? 16.368 -11.629 -28.220 1.00 88.69 310 PHE A C 1
ATOM 2402 O O . PHE A 1 310 ? 17.551 -11.932 -28.096 1.00 88.69 310 PHE A O 1
ATOM 2409 N N . ASP A 1 311 ? 15.905 -11.048 -29.329 1.00 90.06 311 ASP A N 1
ATOM 2410 C CA . ASP A 1 311 ? 16.737 -10.745 -30.503 1.00 90.06 311 ASP A CA 1
ATOM 2411 C C . ASP A 1 311 ? 17.831 -9.709 -30.200 1.00 90.06 311 ASP A C 1
ATOM 2413 O O . ASP A 1 311 ? 18.900 -9.713 -30.814 1.00 90.06 311 ASP A O 1
ATOM 2417 N N . ALA A 1 312 ? 17.584 -8.796 -29.254 1.00 91.25 312 ALA A N 1
ATOM 2418 C CA . ALA A 1 312 ? 18.602 -7.872 -28.758 1.00 91.25 312 ALA A CA 1
ATOM 2419 C C . ALA A 1 312 ? 19.614 -8.545 -27.812 1.00 91.25 312 ALA A C 1
ATOM 2421 O O . ALA A 1 312 ? 20.665 -7.960 -27.546 1.00 91.25 312 ALA A O 1
ATOM 2422 N N . GLY A 1 313 ? 19.323 -9.762 -27.343 1.00 91.12 313 GLY A N 1
ATOM 2423 C CA . GLY A 1 313 ? 20.161 -10.540 -26.435 1.00 91.12 313 GLY A CA 1
ATOM 2424 C C . GLY A 1 313 ? 19.783 -10.413 -24.958 1.00 91.12 313 GLY A C 1
ATOM 2425 O O . GLY A 1 313 ? 20.642 -10.653 -24.112 1.00 91.12 313 GLY A O 1
ATOM 2426 N N . MET A 1 314 ? 18.554 -10.001 -24.630 1.00 94.06 314 MET A N 1
ATOM 2427 C CA . MET A 1 314 ? 18.043 -9.993 -23.250 1.00 94.06 314 MET A CA 1
ATOM 2428 C C . MET A 1 314 ? 17.597 -11.401 -22.831 1.00 94.06 314 MET A C 1
ATOM 2430 O O . MET A 1 314 ? 17.144 -12.187 -23.662 1.00 94.06 314 MET A O 1
ATOM 2434 N N . ASP A 1 315 ? 17.703 -11.710 -21.542 1.00 92.06 315 ASP A N 1
ATOM 2435 C CA . ASP A 1 315 ? 17.473 -13.055 -20.995 1.00 92.06 315 ASP A CA 1
ATOM 2436 C C . ASP A 1 315 ? 16.041 -13.270 -20.515 1.00 92.06 315 ASP A C 1
ATOM 2438 O O . ASP A 1 315 ? 15.560 -14.401 -20.439 1.00 92.06 315 ASP A O 1
ATOM 2442 N N . GLU A 1 316 ? 15.356 -12.182 -20.168 1.00 90.31 316 GLU A N 1
ATOM 2443 C CA . GLU A 1 316 ? 13.970 -12.199 -19.727 1.00 90.31 316 GLU A CA 1
ATOM 2444 C C . GLU A 1 316 ? 13.321 -10.825 -19.919 1.00 90.31 316 GLU A C 1
ATOM 2446 O O . GLU A 1 316 ? 14.000 -9.841 -20.212 1.00 90.31 316 GLU A O 1
ATOM 2451 N N . TYR A 1 317 ? 12.005 -10.740 -19.735 1.00 87.75 317 TYR A N 1
ATOM 2452 C CA . TYR A 1 317 ? 11.276 -9.479 -19.753 1.00 87.75 317 TYR A CA 1
ATOM 2453 C C . TYR A 1 317 ? 10.223 -9.399 -18.641 1.00 87.75 317 TYR A C 1
ATOM 2455 O O . TYR A 1 317 ? 9.684 -10.404 -18.179 1.00 87.75 317 TYR A O 1
ATOM 2463 N N . LEU A 1 318 ? 9.900 -8.170 -18.253 1.00 85.56 318 LEU A N 1
ATOM 2464 C CA . LEU A 1 318 ? 8.850 -7.794 -17.320 1.00 85.56 318 LEU A CA 1
ATOM 2465 C C . LEU A 1 318 ? 8.034 -6.650 -17.923 1.00 85.56 318 LEU A C 1
ATOM 2467 O O . LEU A 1 318 ? 8.579 -5.667 -18.425 1.00 85.56 318 LEU A O 1
ATOM 2471 N N . SER A 1 319 ? 6.709 -6.774 -17.877 1.00 83.06 319 SER A N 1
ATOM 2472 C CA . SER A 1 319 ? 5.808 -5.709 -18.315 1.00 83.06 319 SER A CA 1
ATOM 2473 C C . SER A 1 319 ? 5.688 -4.623 -17.247 1.00 83.06 319 SER A C 1
ATOM 2475 O O . SER A 1 319 ? 5.473 -4.934 -16.077 1.00 83.06 319 SER A O 1
ATOM 2477 N N . LYS A 1 320 ? 5.746 -3.358 -17.654 1.00 77.81 320 LYS A N 1
ATOM 2478 C CA . LYS A 1 320 ? 5.424 -2.204 -16.817 1.00 77.81 320 LYS A CA 1
ATOM 2479 C C . LYS A 1 320 ? 3.891 -2.064 -16.681 1.00 77.81 320 LYS A C 1
ATOM 2481 O O . LYS A 1 320 ? 3.182 -2.302 -17.659 1.00 77.81 320 LYS A O 1
ATOM 2486 N N . PRO A 1 321 ? 3.365 -1.648 -15.512 1.00 74.06 321 PRO A N 1
ATOM 2487 C CA . PRO A 1 321 ? 4.101 -1.359 -14.283 1.00 74.06 321 PRO A CA 1
ATOM 2488 C C . PRO A 1 321 ? 4.637 -2.644 -13.642 1.00 74.06 321 PRO A C 1
ATOM 2490 O O . PRO A 1 321 ? 3.921 -3.637 -13.522 1.00 74.06 321 PRO A O 1
ATOM 2493 N N . VAL A 1 322 ? 5.909 -2.611 -13.242 1.00 72.00 322 VAL A N 1
ATOM 2494 C CA . VAL A 1 322 ? 6.599 -3.785 -12.702 1.00 72.00 322 VAL A CA 1
ATOM 2495 C C . VAL A 1 322 ? 6.037 -4.103 -11.320 1.00 72.00 322 VAL A C 1
ATOM 2497 O O . VAL A 1 322 ? 5.951 -3.220 -10.473 1.00 72.00 322 VAL A O 1
ATOM 2500 N N . GLN A 1 323 ? 5.651 -5.355 -11.078 1.00 74.31 323 GLN A N 1
ATOM 2501 C CA . GLN A 1 323 ? 5.122 -5.784 -9.781 1.00 74.31 323 GLN A CA 1
ATOM 2502 C C . GLN A 1 323 ? 6.186 -6.530 -8.974 1.00 74.31 323 GLN A C 1
ATOM 2504 O O . GLN A 1 323 ? 6.936 -7.337 -9.528 1.00 74.31 323 GLN A O 1
ATOM 2509 N N . LYS A 1 324 ? 6.205 -6.336 -7.650 1.00 72.88 324 LYS A N 1
ATOM 2510 C CA . LYS A 1 324 ? 7.199 -6.951 -6.754 1.00 72.88 324 LYS A CA 1
ATOM 2511 C C . LYS A 1 324 ? 7.307 -8.471 -6.923 1.00 72.88 324 LYS A C 1
ATOM 2513 O O . LYS A 1 324 ? 8.403 -8.985 -7.122 1.00 72.88 324 LYS A O 1
ATOM 2518 N N . ASN A 1 325 ? 6.178 -9.179 -6.949 1.00 71.62 325 ASN A N 1
ATOM 2519 C CA . ASN A 1 325 ? 6.163 -10.640 -7.110 1.00 71.62 325 ASN A CA 1
ATOM 2520 C C . ASN A 1 325 ? 6.788 -11.095 -8.439 1.00 71.62 325 ASN A C 1
ATOM 2522 O O . ASN A 1 325 ? 7.423 -12.144 -8.498 1.00 71.62 325 ASN A O 1
ATOM 2526 N N . GLN A 1 326 ? 6.641 -10.306 -9.508 1.00 76.69 326 GLN A N 1
ATOM 2527 C CA . GLN A 1 326 ? 7.249 -10.627 -10.800 1.00 76.69 326 GLN A CA 1
ATOM 2528 C C . GLN A 1 326 ? 8.772 -10.472 -10.753 1.00 76.69 326 GLN A C 1
ATOM 2530 O O . GLN A 1 326 ? 9.483 -11.324 -11.280 1.00 76.69 326 GLN A O 1
ATOM 2535 N N . ILE A 1 327 ? 9.271 -9.429 -10.081 1.00 78.94 327 ILE A N 1
ATOM 2536 C CA . ILE A 1 327 ? 10.706 -9.231 -9.850 1.00 78.94 327 ILE A CA 1
ATOM 2537 C C . ILE A 1 327 ? 11.281 -10.394 -9.044 1.00 78.94 327 ILE A C 1
ATOM 2539 O O . ILE A 1 327 ? 12.267 -10.980 -9.480 1.00 78.94 327 ILE A O 1
ATOM 2543 N N . ILE A 1 328 ? 10.664 -10.753 -7.912 1.00 76.50 328 ILE A N 1
ATOM 2544 C CA . ILE A 1 328 ? 11.143 -11.838 -7.040 1.00 76.50 328 ILE A CA 1
ATOM 2545 C C . ILE A 1 328 ? 11.293 -13.133 -7.841 1.00 76.50 328 ILE A C 1
ATOM 2547 O O . ILE A 1 328 ? 12.378 -13.708 -7.878 1.00 76.50 328 ILE A O 1
ATOM 2551 N N . ASN A 1 329 ? 10.250 -13.527 -8.576 1.00 78.62 329 ASN A N 1
ATOM 2552 C CA . ASN A 1 329 ? 10.270 -14.741 -9.394 1.00 78.62 329 ASN A CA 1
ATOM 2553 C C . ASN A 1 329 ? 11.398 -14.732 -10.442 1.00 78.62 329 ASN A C 1
ATOM 2555 O O . ASN A 1 329 ? 12.015 -15.765 -10.721 1.00 78.62 329 ASN A O 1
ATOM 2559 N N . VAL A 1 330 ? 11.674 -13.575 -11.054 1.00 82.31 330 VAL A N 1
ATOM 2560 C CA . VAL A 1 330 ? 12.756 -13.440 -12.038 1.00 82.31 330 VAL A CA 1
ATOM 2561 C C . VAL A 1 330 ? 14.127 -13.504 -11.366 1.00 82.31 330 VAL A C 1
ATOM 2563 O O . VAL A 1 330 ? 14.990 -14.242 -11.848 1.00 82.31 330 VAL A O 1
ATOM 2566 N N . LEU A 1 331 ? 14.319 -12.796 -10.249 1.00 80.88 331 LEU A N 1
ATOM 2567 C CA . LEU A 1 331 ? 15.567 -12.801 -9.487 1.00 80.88 331 LEU A CA 1
ATOM 2568 C C . LEU A 1 331 ? 15.892 -14.205 -8.972 1.00 80.88 331 LEU A C 1
ATOM 2570 O O . LEU A 1 331 ? 16.992 -14.699 -9.210 1.00 80.88 331 LEU A O 1
ATOM 2574 N N . GLU A 1 332 ? 14.932 -14.894 -8.353 1.00 80.69 332 GLU A N 1
ATOM 2575 C CA . GLU A 1 332 ? 15.119 -16.259 -7.855 1.00 80.69 332 GLU A CA 1
ATOM 2576 C C . GLU A 1 332 ? 15.529 -17.210 -8.978 1.00 80.69 332 GLU A C 1
ATOM 2578 O O . GLU A 1 332 ? 16.489 -17.967 -8.835 1.00 80.69 332 GLU A O 1
ATOM 2583 N N . ARG A 1 333 ? 14.867 -17.147 -10.134 1.00 80.75 333 ARG A N 1
ATOM 2584 C CA . ARG A 1 333 ? 15.164 -18.035 -11.261 1.00 80.75 333 ARG A CA 1
ATOM 2585 C C . ARG A 1 333 ? 16.528 -17.764 -11.900 1.00 80.75 333 ARG A C 1
ATOM 2587 O O . ARG A 1 333 ? 17.207 -18.718 -12.285 1.00 80.75 333 ARG A O 1
ATOM 2594 N N . LEU A 1 334 ? 16.920 -16.500 -12.058 1.00 82.12 334 LEU A N 1
ATOM 2595 C CA . LEU A 1 334 ? 18.171 -16.130 -12.732 1.00 82.12 334 LEU A CA 1
ATOM 2596 C C . LEU A 1 334 ? 19.386 -16.248 -11.803 1.00 82.12 334 LEU A C 1
ATOM 2598 O O . LEU A 1 334 ? 20.429 -16.754 -12.218 1.00 82.12 334 LEU A O 1
ATOM 2602 N N . LEU A 1 335 ? 19.245 -15.876 -10.531 1.00 75.38 335 LEU A N 1
ATOM 2603 C CA . LEU A 1 335 ? 20.339 -15.909 -9.559 1.00 75.38 335 LEU A CA 1
ATOM 2604 C C . LEU A 1 335 ? 20.553 -17.309 -8.963 1.00 75.38 335 LEU A C 1
ATOM 2606 O O . LEU A 1 335 ? 21.692 -17.679 -8.672 1.00 75.38 335 LEU A O 1
ATOM 2610 N N . SER A 1 336 ? 19.510 -18.146 -8.868 1.00 65.88 336 SER A N 1
ATOM 2611 C CA . SER A 1 336 ? 19.670 -19.548 -8.437 1.00 65.88 336 SER A CA 1
ATOM 2612 C C . SER A 1 336 ? 20.406 -20.404 -9.472 1.00 65.88 336 SER A C 1
ATOM 2614 O O . SER A 1 336 ? 21.158 -21.302 -9.095 1.00 65.88 336 SER A O 1
ATOM 2616 N N . LYS A 1 337 ? 20.264 -20.110 -10.775 1.00 55.09 337 LYS A N 1
ATOM 2617 C CA . LYS A 1 337 ? 21.010 -20.800 -11.847 1.00 55.09 337 LYS A CA 1
ATOM 2618 C C . LYS A 1 337 ? 22.523 -20.553 -11.771 1.00 55.09 337 LYS A C 1
ATOM 2620 O O . LYS A 1 337 ? 23.292 -21.470 -12.042 1.00 55.09 337 LYS A O 1
ATOM 2625 N N . LYS A 1 338 ? 22.949 -19.367 -11.320 1.00 50.09 338 LYS A N 1
ATOM 2626 C CA . LYS A 1 338 ? 24.367 -18.995 -11.143 1.00 50.09 338 LYS A CA 1
ATOM 2627 C C . LYS A 1 338 ? 25.043 -19.759 -9.989 1.00 50.09 338 LYS A C 1
ATOM 2629 O O . LYS A 1 338 ? 26.243 -20.015 -10.039 1.00 50.09 338 LYS A O 1
ATOM 2634 N N . GLN A 1 339 ? 24.282 -20.181 -8.969 1.00 41.44 339 GLN A N 1
ATOM 2635 C CA . GLN A 1 339 ? 24.811 -20.994 -7.861 1.00 41.44 339 GLN A CA 1
ATOM 2636 C C . GLN A 1 339 ? 25.015 -22.471 -8.216 1.00 41.44 339 GLN A C 1
ATOM 2638 O O . GLN A 1 339 ? 25.836 -23.131 -7.582 1.00 41.44 339 GLN A O 1
ATOM 2643 N N . VAL A 1 340 ? 24.275 -23.005 -9.193 1.00 41.69 340 VAL A N 1
ATOM 2644 C CA . VAL A 1 340 ? 24.439 -24.403 -9.625 1.00 41.69 340 VAL A CA 1
ATOM 2645 C C . VAL A 1 340 ? 25.669 -24.538 -10.526 1.00 41.69 340 VAL A C 1
ATOM 2647 O O . VAL A 1 340 ? 26.462 -25.447 -10.310 1.00 41.69 340 VAL A O 1
ATOM 2650 N N . SER A 1 341 ? 25.915 -23.578 -11.426 1.00 39.75 341 SER A N 1
ATOM 2651 C CA . SER A 1 341 ? 27.099 -23.595 -12.299 1.00 39.75 341 SER A CA 1
ATOM 2652 C C . SER A 1 341 ? 28.419 -23.352 -11.555 1.00 39.75 341 SER A C 1
ATOM 2654 O O . SER A 1 341 ? 29.443 -23.889 -11.950 1.00 39.75 341 SER A O 1
ATOM 2656 N N . ALA A 1 342 ? 28.417 -22.589 -10.455 1.00 38.44 342 ALA A N 1
ATOM 2657 C CA . ALA A 1 342 ? 29.628 -22.339 -9.662 1.00 38.44 342 ALA A CA 1
ATOM 2658 C C . ALA A 1 342 ? 30.028 -23.510 -8.735 1.00 38.44 342 ALA A C 1
ATOM 2660 O O . ALA A 1 342 ? 31.147 -23.536 -8.228 1.00 38.44 342 ALA A O 1
ATOM 2661 N N . ASN A 1 343 ? 29.125 -24.468 -8.488 1.00 31.69 343 ASN A N 1
ATOM 2662 C CA . ASN A 1 343 ? 29.364 -25.602 -7.585 1.00 31.69 343 ASN A CA 1
ATOM 2663 C C . ASN A 1 343 ? 29.786 -26.893 -8.307 1.00 31.69 343 ASN A C 1
ATOM 2665 O O . ASN A 1 343 ? 30.202 -27.843 -7.639 1.00 31.69 343 ASN A O 1
ATOM 2669 N N . GLU A 1 344 ? 29.691 -26.945 -9.639 1.00 33.53 344 GLU A N 1
ATOM 2670 C CA . GLU A 1 344 ? 30.185 -28.078 -10.433 1.00 33.53 344 GLU A CA 1
ATOM 2671 C C . GLU A 1 344 ? 31.708 -28.013 -10.655 1.00 33.53 344 GLU A C 1
ATOM 2673 O O . GLU A 1 344 ? 32.352 -29.058 -10.703 1.00 33.53 344 GLU A O 1
ATOM 2678 N N . ASP A 1 345 ? 32.316 -26.823 -10.614 1.00 35.16 345 ASP A N 1
ATOM 2679 C CA . ASP A 1 345 ? 33.766 -26.639 -10.811 1.00 35.16 345 ASP A CA 1
ATOM 2680 C C . ASP A 1 345 ? 34.632 -26.901 -9.555 1.00 35.16 345 ASP A C 1
ATOM 2682 O O . ASP A 1 345 ? 35.856 -26.803 -9.612 1.00 35.16 345 ASP A O 1
ATOM 2686 N N . ILE A 1 346 ? 34.033 -27.256 -8.406 1.00 36.69 346 ILE A N 1
ATOM 2687 C CA . ILE A 1 346 ? 34.759 -27.488 -7.132 1.00 36.69 346 ILE A CA 1
ATOM 2688 C C . ILE A 1 346 ? 34.766 -28.974 -6.713 1.00 36.69 346 ILE A C 1
ATOM 2690 O O . ILE A 1 346 ? 35.419 -29.354 -5.742 1.00 36.69 346 ILE A O 1
ATOM 2694 N N . LYS A 1 347 ? 34.108 -29.871 -7.459 1.00 31.95 347 LYS A N 1
ATOM 2695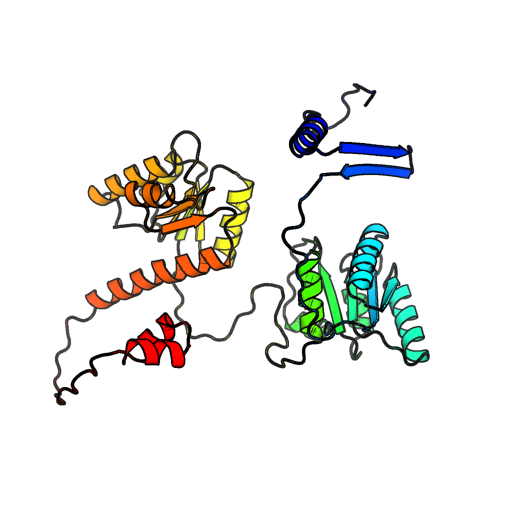 C CA . LYS A 1 347 ? 34.102 -31.317 -7.162 1.00 31.95 347 LYS A CA 1
ATOM 2696 C C . LYS A 1 347 ? 34.797 -32.149 -8.240 1.00 31.95 347 LYS A C 1
ATOM 2698 O O . LYS A 1 347 ? 34.220 -33.088 -8.776 1.00 31.95 347 LYS A O 1
ATOM 2703 N N . SER A 1 348 ? 36.072 -31.869 -8.486 1.00 31.67 348 SER A N 1
ATOM 2704 C CA . SER A 1 348 ? 36.997 -32.850 -9.063 1.00 31.67 348 SER A CA 1
ATOM 2705 C C . SER A 1 348 ? 38.196 -33.006 -8.132 1.00 31.67 348 SER A C 1
ATOM 2707 O O . SER A 1 348 ? 39.208 -32.352 -8.331 1.00 31.67 348 SER A O 1
ATOM 2709 N N . ASP A 1 349 ? 38.017 -33.768 -7.052 1.00 32.31 349 ASP A N 1
ATOM 2710 C CA . ASP A 1 349 ? 39.071 -34.545 -6.377 1.00 32.31 349 ASP A CA 1
ATOM 2711 C C . ASP A 1 349 ? 38.502 -35.155 -5.090 1.00 32.31 349 ASP A C 1
ATOM 2713 O O . ASP A 1 349 ? 38.608 -34.595 -4.002 1.00 32.31 349 ASP A O 1
ATOM 2717 N N . ALA A 1 350 ? 37.849 -36.308 -5.234 1.00 29.92 350 ALA A N 1
ATOM 2718 C CA . ALA A 1 350 ? 37.800 -37.357 -4.216 1.00 29.92 350 ALA A CA 1
ATOM 2719 C C . ALA A 1 350 ? 37.098 -38.587 -4.806 1.00 29.92 350 ALA A C 1
ATOM 2721 O O . ALA A 1 350 ? 35.871 -38.687 -4.825 1.00 29.92 350 ALA A O 1
ATOM 2722 N N . GLU A 1 351 ? 37.899 -39.538 -5.282 1.00 29.05 351 GLU A N 1
ATOM 2723 C CA . GLU A 1 351 ? 37.492 -40.936 -5.375 1.00 29.05 351 GLU A CA 1
ATOM 2724 C C . GLU A 1 351 ? 37.038 -41.421 -3.990 1.00 29.05 351 GLU A C 1
ATOM 2726 O O . GLU A 1 351 ? 37.760 -41.244 -3.013 1.00 29.05 351 GLU A O 1
ATOM 2731 N N . PHE A 1 352 ? 35.879 -42.075 -3.896 1.00 28.47 352 PHE A N 1
ATOM 2732 C CA . PHE A 1 352 ? 35.821 -43.451 -3.401 1.00 28.47 352 PHE A CA 1
ATOM 2733 C C . PHE A 1 352 ? 34.471 -44.100 -3.718 1.00 28.47 352 PHE A C 1
ATOM 2735 O O . PHE A 1 352 ? 33.412 -43.482 -3.780 1.00 28.47 352 PHE A O 1
ATOM 2742 N N . THR A 1 353 ? 34.588 -45.392 -3.959 1.00 30.69 353 THR A N 1
ATOM 2743 C CA . THR A 1 353 ? 33.637 -46.355 -4.485 1.00 30.69 353 THR A CA 1
ATOM 2744 C C . THR A 1 353 ? 32.568 -46.775 -3.474 1.00 30.69 353 THR A C 1
ATOM 2746 O O . THR A 1 353 ? 32.883 -47.094 -2.334 1.00 30.69 353 THR A O 1
ATOM 2749 N N . HIS A 1 354 ? 31.321 -46.919 -3.929 1.00 31.41 354 HIS A N 1
ATOM 2750 C CA . HIS A 1 354 ? 30.519 -48.120 -3.665 1.00 31.41 354 HIS A CA 1
ATOM 2751 C C . HIS A 1 354 ? 29.319 -48.198 -4.610 1.00 31.41 354 HIS A C 1
ATOM 2753 O O . HIS A 1 354 ? 28.568 -47.242 -4.777 1.00 31.41 354 HIS A O 1
ATOM 2759 N N . GLY A 1 355 ? 29.182 -49.356 -5.257 1.00 28.86 355 GLY A N 1
ATOM 2760 C CA . GLY A 1 355 ? 28.085 -49.666 -6.158 1.00 28.86 355 GLY A CA 1
ATOM 2761 C C . GLY A 1 355 ? 26.825 -50.098 -5.414 1.00 28.86 355 GLY A C 1
ATOM 2762 O O . GLY A 1 355 ? 26.894 -50.800 -4.407 1.00 28.86 355 GLY A O 1
ATOM 2763 N N . ALA A 1 356 ? 25.684 -49.722 -5.980 1.00 29.17 356 ALA A N 1
ATOM 2764 C CA . ALA A 1 356 ? 24.411 -50.414 -5.858 1.00 29.17 356 ALA A CA 1
ATOM 2765 C C . ALA A 1 356 ? 23.672 -50.268 -7.204 1.00 29.17 356 ALA A C 1
ATOM 2767 O O . ALA A 1 356 ? 23.801 -49.250 -7.881 1.00 29.17 356 ALA A O 1
ATOM 2768 N N . GLU A 1 357 ? 22.996 -51.338 -7.610 1.00 32.75 357 GLU A N 1
ATOM 2769 C CA . GLU A 1 357 ? 22.414 -51.602 -8.933 1.00 32.75 357 GLU A CA 1
ATOM 2770 C C . GLU A 1 357 ? 21.354 -50.586 -9.417 1.00 32.75 357 GLU A C 1
ATOM 2772 O O . GLU A 1 357 ? 20.737 -49.893 -8.606 1.00 32.75 357 GLU A O 1
ATOM 2777 N N . PRO A 1 358 ? 21.104 -50.505 -10.743 1.00 34.75 358 PRO A N 1
ATOM 2778 C CA . PRO A 1 358 ? 20.220 -49.505 -11.332 1.00 34.75 358 PRO A CA 1
ATOM 2779 C C . PRO A 1 358 ? 18.740 -49.889 -11.192 1.00 34.75 358 PRO A C 1
ATOM 2781 O O . PRO A 1 358 ? 18.296 -50.911 -11.719 1.00 34.75 358 PRO A O 1
ATOM 2784 N N . SER A 1 359 ? 17.942 -49.032 -10.554 1.00 39.66 359 SER A N 1
ATOM 2785 C CA . SER A 1 359 ? 16.489 -49.040 -10.722 1.00 39.66 359 SER A CA 1
ATOM 2786 C C . SER A 1 359 ? 16.134 -48.358 -12.047 1.00 39.66 359 SER A C 1
ATOM 2788 O O . SER A 1 359 ? 16.521 -47.223 -12.321 1.00 39.66 359 SER A O 1
ATOM 2790 N N . VAL A 1 360 ? 15.420 -49.083 -12.905 1.00 46.19 360 VAL A N 1
ATOM 2791 C CA . VAL A 1 360 ? 14.907 -48.568 -14.180 1.00 46.19 360 VAL A CA 1
ATOM 2792 C C . VAL A 1 360 ? 13.947 -47.402 -13.888 1.00 46.19 360 VAL A C 1
ATOM 2794 O O . VAL A 1 360 ? 13.036 -47.586 -13.076 1.00 46.19 360 VAL A O 1
ATOM 2797 N N . PRO A 1 361 ? 14.095 -46.219 -14.516 1.00 44.38 361 PRO A N 1
ATOM 2798 C CA . PRO A 1 361 ? 13.137 -45.138 -14.336 1.00 44.38 361 PRO A CA 1
ATOM 2799 C C . PRO A 1 361 ? 11.805 -45.531 -14.976 1.00 44.38 361 PRO A C 1
ATOM 2801 O O . PRO A 1 361 ? 11.767 -45.979 -16.125 1.00 44.38 361 PRO A O 1
ATOM 2804 N N . ALA A 1 362 ? 10.706 -45.352 -14.241 1.00 46.84 362 ALA A N 1
ATOM 2805 C CA . ALA A 1 362 ? 9.374 -45.421 -14.824 1.00 46.84 362 ALA A CA 1
ATOM 2806 C C . ALA A 1 362 ? 9.279 -44.396 -15.977 1.00 46.84 362 ALA A C 1
ATOM 2808 O O . ALA A 1 362 ? 9.754 -43.270 -15.823 1.00 46.84 362 ALA A O 1
ATOM 2809 N N . PRO A 1 363 ? 8.694 -44.756 -17.132 1.00 56.53 363 PRO A N 1
ATOM 2810 C CA . PRO A 1 363 ? 8.781 -43.953 -18.354 1.00 56.53 363 PRO A CA 1
ATOM 2811 C C . PRO A 1 363 ? 8.029 -42.613 -18.302 1.00 56.53 363 PRO A C 1
ATOM 2813 O O . PRO A 1 363 ? 8.162 -41.819 -19.230 1.00 56.53 363 PRO A O 1
ATOM 2816 N N . ILE A 1 364 ? 7.245 -42.342 -17.251 1.00 60.03 364 ILE A N 1
ATOM 2817 C CA . ILE A 1 364 ? 6.470 -41.107 -17.106 1.00 60.03 364 ILE A CA 1
ATOM 2818 C C . ILE A 1 364 ? 6.573 -40.613 -15.662 1.00 60.03 364 ILE A C 1
ATOM 2820 O O . ILE A 1 364 ? 6.217 -41.324 -14.722 1.00 60.03 364 ILE A O 1
ATOM 2824 N N . ASP A 1 365 ? 7.048 -39.379 -15.503 1.00 73.19 365 ASP A N 1
ATOM 2825 C CA . ASP A 1 365 ? 7.035 -38.663 -14.231 1.00 73.19 365 ASP A CA 1
ATOM 2826 C C . ASP A 1 365 ? 5.598 -38.229 -13.910 1.00 73.19 365 ASP A C 1
ATOM 2828 O O . ASP A 1 365 ? 5.060 -37.276 -14.484 1.00 73.19 365 ASP A O 1
ATOM 2832 N N . ALA A 1 366 ? 4.960 -38.971 -13.006 1.00 64.88 366 ALA A N 1
ATOM 2833 C CA . ALA A 1 366 ? 3.579 -38.738 -12.607 1.00 64.88 366 ALA A CA 1
ATOM 2834 C C . ALA A 1 366 ? 3.380 -37.370 -11.936 1.00 64.88 366 ALA A C 1
ATOM 2836 O O . ALA A 1 366 ? 2.312 -36.779 -12.088 1.00 64.88 366 ALA A O 1
ATOM 2837 N N . ALA A 1 367 ? 4.392 -36.843 -11.236 1.00 65.06 367 ALA A N 1
ATOM 2838 C CA . ALA A 1 367 ? 4.300 -35.544 -10.578 1.00 65.06 367 ALA A CA 1
ATOM 2839 C C . ALA A 1 367 ? 4.305 -34.413 -11.614 1.00 65.06 367 ALA A C 1
ATOM 2841 O O . ALA A 1 367 ? 3.457 -33.522 -11.560 1.00 65.06 367 ALA A O 1
ATOM 2842 N N . LEU A 1 368 ? 5.180 -34.513 -12.619 1.00 61.06 368 LEU A N 1
ATOM 2843 C CA . LEU A 1 368 ? 5.255 -33.548 -13.716 1.00 61.06 368 LEU A CA 1
ATOM 2844 C C . LEU A 1 368 ? 4.012 -33.593 -14.624 1.00 61.06 368 LEU A C 1
ATOM 2846 O O . LEU A 1 368 ? 3.555 -32.556 -15.109 1.00 61.06 368 LEU A O 1
ATOM 2850 N N . LEU A 1 369 ? 3.445 -34.782 -14.864 1.00 64.56 369 LEU A N 1
ATOM 2851 C CA . LEU A 1 369 ? 2.213 -34.934 -15.648 1.00 64.56 369 LEU A CA 1
ATOM 2852 C C . LEU A 1 369 ? 1.022 -34.265 -14.944 1.00 64.56 369 LEU A C 1
ATOM 2854 O O . LEU A 1 369 ? 0.263 -33.535 -15.579 1.00 64.56 369 LEU A O 1
ATOM 2858 N N . LEU A 1 370 ? 0.892 -34.466 -13.630 1.00 65.06 370 LEU A N 1
ATOM 2859 C CA . LEU A 1 370 ? -0.133 -33.832 -12.799 1.00 65.06 370 LEU A CA 1
ATOM 2860 C C . LEU A 1 370 ? 0.032 -32.312 -12.741 1.00 65.06 370 LEU A C 1
ATOM 2862 O O . LEU A 1 370 ? -0.955 -31.595 -12.884 1.00 65.06 370 LEU A O 1
ATOM 2866 N N . GLU A 1 371 ? 1.262 -31.817 -12.598 1.00 64.31 371 GLU A N 1
ATOM 2867 C CA . GLU A 1 371 ? 1.567 -30.383 -12.621 1.00 64.31 371 GLU A CA 1
ATOM 2868 C C . GLU A 1 371 ? 1.144 -29.746 -13.954 1.00 64.31 371 GLU A C 1
ATOM 2870 O O . GLU A 1 371 ? 0.461 -28.720 -13.980 1.00 64.31 371 GLU A O 1
ATOM 2875 N N . ARG A 1 372 ? 1.452 -30.406 -15.077 1.00 59.50 372 ARG A N 1
ATOM 2876 C CA . ARG A 1 372 ? 1.057 -29.949 -16.419 1.00 59.50 372 ARG A CA 1
ATOM 2877 C C . ARG A 1 372 ? -0.435 -30.096 -16.714 1.00 59.50 372 ARG A C 1
ATOM 2879 O O . ARG A 1 372 ? -0.938 -29.409 -17.599 1.00 59.50 372 ARG A O 1
ATOM 2886 N N . CYS A 1 373 ? -1.138 -30.944 -15.968 1.00 59.06 373 CYS A N 1
ATOM 2887 C CA . CYS A 1 373 ? -2.594 -31.088 -16.019 1.00 59.06 373 CYS A CA 1
ATOM 2888 C C . CYS A 1 373 ? -3.310 -30.243 -14.951 1.00 59.06 373 CYS A C 1
ATOM 2890 O O . CYS A 1 373 ? -4.474 -30.506 -14.646 1.00 59.06 373 CYS A O 1
ATOM 2892 N N . PHE A 1 374 ? -2.631 -29.244 -14.369 1.00 60.06 374 PHE A N 1
ATOM 2893 C CA . PHE A 1 374 ? -3.177 -28.350 -13.340 1.00 60.06 374 PHE A CA 1
ATOM 2894 C C . PHE A 1 374 ? -3.741 -29.094 -12.114 1.00 60.06 374 PHE A C 1
ATOM 2896 O O . PHE A 1 374 ? -4.710 -28.658 -11.497 1.00 60.06 374 PHE A O 1
ATOM 2903 N N . GLY A 1 375 ? -3.164 -30.249 -11.776 1.00 64.38 375 GLY A N 1
ATOM 2904 C CA . GLY A 1 375 ? -3.600 -31.102 -10.670 1.00 64.38 375 GLY A CA 1
ATOM 2905 C C . GLY A 1 375 ? -4.828 -31.974 -10.961 1.00 64.38 375 GLY A C 1
ATOM 2906 O O . GLY A 1 375 ? -5.303 -32.657 -10.056 1.00 64.38 375 GLY A O 1
ATOM 2907 N N . SER A 1 376 ? -5.349 -31.991 -12.193 1.00 63.50 376 SER A N 1
ATOM 2908 C CA . SER A 1 376 ? -6.513 -32.812 -12.551 1.00 63.50 376 SER A CA 1
ATOM 2909 C C . SER A 1 376 ? -6.128 -34.258 -12.880 1.00 63.50 376 SER A C 1
ATOM 2911 O O . SER A 1 376 ? -5.539 -34.540 -13.926 1.00 63.50 376 SER A O 1
ATOM 2913 N N . LEU A 1 377 ? -6.514 -35.187 -12.000 1.00 65.69 377 LEU A N 1
ATOM 2914 C CA . LEU A 1 377 ? -6.328 -36.635 -12.184 1.00 65.69 377 LEU A CA 1
ATOM 2915 C C . LEU A 1 377 ? -7.139 -37.199 -13.357 1.00 65.69 377 LEU A C 1
ATOM 2917 O O . LEU A 1 377 ? -6.674 -38.103 -14.043 1.00 65.69 377 LEU A O 1
ATOM 2921 N N . GLU A 1 378 ? -8.328 -36.655 -13.609 1.00 57.16 378 GLU A N 1
ATOM 2922 C CA . GLU A 1 378 ? -9.210 -37.087 -14.702 1.00 57.16 378 GLU A CA 1
ATOM 2923 C C . GLU A 1 378 ? -8.595 -36.758 -16.072 1.00 57.16 378 GLU A C 1
ATOM 2925 O O . GLU A 1 378 ? -8.592 -37.577 -16.990 1.00 57.16 378 GLU A O 1
ATOM 2930 N N . LEU A 1 379 ? -7.992 -35.570 -16.176 1.00 50.88 379 LEU A N 1
ATOM 2931 C CA . LEU A 1 379 ? -7.347 -35.074 -17.390 1.00 50.88 379 LEU A CA 1
ATOM 2932 C C . LEU A 1 379 ? -6.016 -35.797 -17.640 1.00 50.88 379 LEU A C 1
ATOM 2934 O O . LEU A 1 379 ? -5.740 -36.200 -18.769 1.00 50.88 379 LEU A O 1
ATOM 2938 N N . ALA A 1 380 ? -5.246 -36.053 -16.577 1.00 66.81 380 ALA A N 1
ATOM 2939 C CA . ALA A 1 380 ? -4.049 -36.887 -16.638 1.00 66.81 380 ALA A CA 1
ATOM 2940 C C . ALA A 1 380 ? -4.368 -38.337 -17.058 1.00 66.81 380 ALA A C 1
ATOM 2942 O O . ALA A 1 380 ? -3.624 -38.908 -17.851 1.00 66.81 380 ALA A O 1
ATOM 2943 N N . GLY A 1 381 ? -5.484 -38.911 -16.587 1.00 65.75 381 GLY A N 1
ATOM 2944 C CA . GLY A 1 381 ? -5.949 -40.245 -16.988 1.00 65.75 381 GLY A CA 1
ATOM 2945 C C . GLY A 1 381 ? -6.325 -40.326 -18.469 1.00 65.75 381 GLY A C 1
ATOM 2946 O O . GLY A 1 381 ? -5.879 -41.230 -19.163 1.00 65.75 381 GLY A O 1
ATOM 2947 N N . SER A 1 382 ? -7.039 -39.321 -18.988 1.00 61.75 382 SER A N 1
ATOM 2948 C CA . SER A 1 382 ? -7.440 -39.260 -20.406 1.00 61.75 382 SER A CA 1
ATOM 2949 C C . SER A 1 382 ? -6.289 -39.113 -21.412 1.00 61.75 382 SER A C 1
ATOM 2951 O O . SER A 1 382 ? -6.508 -39.240 -22.612 1.00 61.75 382 SER A O 1
ATOM 2953 N N . LEU A 1 383 ? -5.081 -38.792 -20.935 1.00 53.97 383 LEU A N 1
ATOM 2954 C CA . LEU A 1 383 ? -3.867 -38.665 -21.748 1.00 53.97 383 LEU A CA 1
ATOM 2955 C C . LEU A 1 383 ? -2.997 -39.933 -21.718 1.00 53.97 383 LEU A C 1
ATOM 2957 O O . LEU A 1 383 ? -2.021 -40.010 -22.467 1.00 53.97 383 LEU A O 1
ATOM 2961 N N . LEU A 1 384 ? -3.309 -40.876 -20.823 1.00 66.25 384 LEU A N 1
ATOM 2962 C CA . LEU A 1 384 ? -2.579 -42.132 -20.630 1.00 66.25 384 LEU A CA 1
ATOM 2963 C C . LEU A 1 384 ? -3.328 -43.361 -21.179 1.00 66.25 384 LEU A C 1
ATOM 2965 O O . LEU A 1 384 ? -2.679 -44.387 -21.389 1.00 66.25 384 LEU A O 1
ATOM 2969 N N . ASP A 1 385 ? -4.637 -43.241 -21.423 1.00 48.44 385 ASP A N 1
ATOM 2970 C CA . ASP A 1 385 ? -5.473 -44.173 -22.202 1.00 48.44 385 ASP A CA 1
ATOM 2971 C C . ASP A 1 385 ? -5.526 -43.759 -23.684 1.00 48.44 385 ASP A C 1
ATOM 2973 O O . ASP A 1 385 ? -5.540 -44.665 -24.555 1.00 48.44 385 ASP A O 1
#

Foldseek 3Di:
DDDPDPDDPDDDPVCPVVVVQVVLVVLVKHWDWDDDPPPGIDTDMDGDDDDPDPPPPVPDDQQLQAAAEEEEEDQDPVLQVVVVVLCVVSNYHYDYDNHLVVSVVVQVVCVVVVNHGQEYEAEQDHPPAGLLNSLQVCVPPPHAYEYEDEPPPDDDDPVNCVVSRHQAYDYPPDDSVLVSVVSSVSRPPPPDPSDPYPDPDDDDDDPDPPDPQAEEEEEAQDPVLQVVVCVLCVVVSHHYDYHNALVSVLVDQLVDPHQAYEAEQDHPPHGRLRSLLSVVVCQVVVSGVHDHAYEYEYQDPDVPVQVSCVVSPHDYYAHPVGDSVNVVVVCCVSVVVVVVVVVVVPPDDDDDDDDDDDDDDDPDDPVVLCVVVVNDPVSSVVVVD

Radius of gyration: 28.28 Å; Cα contacts (8 Å, |Δi|>4): 483; chains: 1; bounding box: 64×89×60 Å

Sequence (385 aa):
QVDASTTRHYGGTGLGLVISQNLVELMGGNIGIESQKGVGSTFWFEIPFTVISASTVALPIASPIAGKRVLIVEDNQTKRTIIQEYMNEWSLDSVGTASVDEALAAIEAANADNRPFDVILTDFDMPQRNGLDLAEALKGSTEKMVLLLSTTNIEFTDRELMEYGIDLILRKPVQRHKLYEMLCSLFSNNNQNKFTSFAEDDPINRNEKKLPTTRILLAEDNNINLMYVTELMVQLGCMCDTATNGLQAVDAVQQHEYDLILMDCQMPELDGFEATRRIRQLESAGTLRGHIPIVALTANAIKGDRERCFDAGMDEYLSKPVQKNQIINVLERLLSKKQVSANEDIKSDAEFTHGAEPSVPAPIDAALLLERCFGSLELAGSLLD

Mean predicted aligned error: 20.33 Å

Solvent-accessible surface area (backbone atoms only — not comparable to full-atom values): 22886 Å² total; per-residue (Å²): 144,88,78,93,74,94,81,60,100,71,80,71,89,73,48,67,64,56,51,51,44,53,53,35,48,74,53,69,24,50,71,52,76,53,73,44,93,96,77,51,72,50,75,51,71,48,65,74,75,84,79,82,61,81,78,71,70,70,81,75,72,80,60,77,47,50,72,39,31,35,36,35,33,35,62,50,62,69,63,41,50,55,52,47,52,54,33,50,76,56,44,28,49,68,48,80,28,60,40,51,69,53,41,53,53,50,50,54,51,24,49,74,69,74,52,61,55,53,32,36,43,27,37,36,90,41,81,101,47,33,32,60,60,44,29,55,76,46,58,88,59,89,51,41,27,34,40,36,35,63,88,61,97,78,81,75,54,74,65,57,33,58,74,30,52,44,65,45,59,46,62,50,81,80,48,71,68,61,55,50,52,52,52,38,55,77,58,47,88,67,93,71,64,93,71,65,56,82,46,88,81,86,88,85,82,82,78,83,72,77,70,70,80,44,31,32,38,39,26,38,58,49,68,68,58,39,53,53,54,44,51,53,34,47,76,70,62,29,47,65,48,79,21,60,23,21,59,52,41,49,53,45,57,76,78,43,87,53,65,32,33,42,33,28,46,78,32,65,102,29,29,25,48,59,27,40,42,51,48,53,49,37,35,75,70,61,75,36,102,53,89,59,52,32,33,34,40,31,83,57,86,50,98,55,54,63,57,54,41,46,75,31,68,36,75,46,75,43,49,50,82,76,50,70,71,60,50,50,56,49,49,54,59,58,57,54,54,57,58,55,66,66,56,62,80,73,71,85,85,77,90,80,88,83,91,79,84,87,79,80,75,71,96,64,61,63,67,61,46,28,59,77,40,77,65,33,65,70,61,43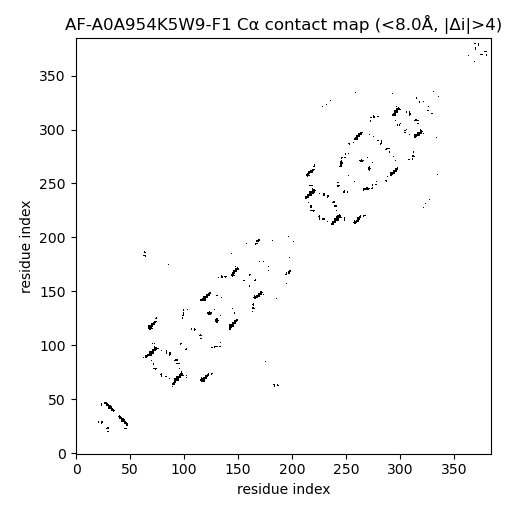,48,68,73,74,112

Nearest PDB structures (foldseek):
  7qzo-assembly1_A  TM=9.699E-01  e=6.849E-11  Pseudomonas aeruginosa
  8phn-assembly1_A  TM=9.300E-01  e=2.468E-11  Thermochaetoides thermophila
  4euk-assembly1_A  TM=9.122E-01  e=4.499E-11  Arabidopsis thaliana
  8pdc-assembly1_A  TM=9.086E-01  e=3.263E-10  Thermochaetoides thermophila
  1ys6-assembly1_B  TM=9.311E-01  e=1.582E-07  Mycobacterium tuberculosis